Protein AF-0000000065849456 (afdb_homodimer)

Solvent-accessible surface area (backbone atoms only — not comparable to full-atom values): 26473 Å² total; per-residue (Å²): 123,83,46,60,57,60,69,66,44,65,72,42,57,69,70,55,38,51,58,68,39,43,62,62,34,60,54,48,70,75,45,52,42,69,51,37,51,53,47,45,69,65,39,44,52,82,34,59,34,32,47,52,86,56,31,40,67,37,54,54,48,55,49,58,50,38,71,76,40,71,68,43,40,31,39,29,62,51,56,54,42,59,42,47,63,42,45,46,46,50,54,49,48,33,62,77,66,59,54,37,72,41,79,32,50,38,96,58,45,60,46,47,44,36,45,76,67,41,67,29,76,76,50,54,68,69,20,35,51,52,45,32,40,47,29,42,37,49,23,48,53,49,49,39,58,76,62,53,44,35,27,38,37,38,70,50,36,24,80,61,33,81,91,33,60,76,66,65,48,55,45,76,44,94,83,19,37,33,37,25,49,47,29,83,50,48,71,66,57,52,50,50,52,29,59,74,68,74,50,66,65,35,72,54,43,84,73,43,31,73,39,62,58,38,56,91,29,39,40,68,59,47,96,90,57,57,62,52,65,12,38,36,59,69,90,45,78,70,66,69,71,75,76,103,122,85,45,61,56,60,69,66,44,64,73,42,57,67,71,55,38,52,58,69,40,44,61,61,35,59,55,48,72,75,43,52,42,67,51,36,51,52,46,45,70,65,37,42,51,81,35,58,34,34,49,50,87,56,31,42,67,35,55,53,49,54,49,58,50,38,71,76,41,69,68,44,40,32,39,30,63,51,56,55,42,59,42,47,62,44,46,48,49,50,54,50,48,34,63,75,67,60,53,38,72,42,82,32,49,39,95,57,46,62,46,46,44,35,44,75,65,38,66,30,76,76,50,53,67,68,20,34,52,52,45,32,40,49,30,45,38,50,24,48,51,52,49,40,56,77,62,52,45,36,28,37,36,38,71,51,36,25,80,61,34,81,91,33,60,75,65,66,48,56,48,73,48,94,84,19,37,32,36,25,48,48,29,84,50,50,72,65,56,51,51,51,52,30,61,74,68,74,50,67,65,35,72,53,41,83,73,44,32,75,39,60,58,39,57,90,30,38,39,68,58,48,95,90,57,58,62,51,65,13,37,36,57,67,93,43,76,71,66,70,70,74,75,103

InterPro domains:
  IPR002500 Phosphoadenosine phosphosulphate reductase domain [PF01507] (48-219)
  IPR004511 Phosphoadenosine phosphosulphate/adenosine 5'-phosphosulphate reductase [MF_00063] (8-243)
  IPR004511 Phosphoadenosine phosphosulphate/adenosine 5'-phosphosulphate reductase [NF002537] (8-243)
  IPR004511 Phosphoadenosine phosphosulphate/adenosine 5'-phosphosulphate reductase [PIRSF000857] (19-243)
  IPR004511 Phosphoadenosine phosphosulphate/adenosine 5'-phosphosulphate reductase [TIGR00434] (33-243)
  IPR011800 Phosphoadenosine phosphosulphate reductase CysH [TIGR02057] (21-242)
  IPR014729 Rossmann-like alpha/beta/alpha sandwich fold [G3DSA:3.40.50.620] (2-216)

Nearest PDB structures (foldseek):
  1sur-assembly1_A-2  TM=9.892E-01  e=3.392E-39  Escherichia coli
  2o8v-assembly1_A  TM=9.347E-01  e=4.308E-38  Escherichia coli
  6vpu-assembly8_H  TM=9.689E-01  e=1.292E-35  Vibrio vulnificus CMCP6
  6vpu-assembly2_B  TM=9.173E-01  e=9.561E-37  Vibrio vulnificus CMCP6
  6vpu-assembly12_D  TM=9.322E-01  e=3.304E-36  Vibrio vulnificus CMCP6

Organism: Salmonella agona (strain SL483) (NCBI:txid454166)

pLDDT: mean 91.04, std 12.88, range [40.97, 98.81]

Foldseek 3Di:
DAAPDLVVLVVDPQVVSCVVCVVVLVVLVVDALLVLLVCCVVRHDDAEAEEDQQKFLRLQQQQSNCVNPPAREYEYQCAVQFDPLSVVSVVVSCVVSVYNYDYFFFPDHPVVCCVVPNQLLPVPPRSLLVSLVRRPAVRVLVVCVVSVAQEYEYAAELQQDVVLVDPTQWDADPSHIYGHSCHHDDPVNSVVSCVVVVHHTRPCVVVQQLIGDGPVQAAHDDPPDDNLNRGPSPPDSDRPRPPD/DAAPDLVVLVVDDQVVSCVVCVVVLVVLVPDALLVLLVCCVVRHDDQEAEEAQQKFLRLQQQQSNCVNPPAREYEYQCAVQFDPLSVVSVVVSCVVSVYNYDYFFFPDHPVVCCVVPNQLLPVPPRSLLVSLVRRPAVRVLVVCVVSVAQEYEYAAELQQDVVLVDPTQWDDDPSHIYGHSCHHDDPVNSVVSCVVVVHHTRPCVVVQQLIGDGPVQAAHDDPPDDNLNRGPSPPDSDRPNPPD

Secondary structure (DSSP, 8-state):
-----HHHHHTS-HHHHHHHTHHHHHHHTTS-HHHHHHHHHHHS-SEEEEE----TTHHHHHHHHHHHSTT-EEEEE--S-B-HHHHHHHHHHHHHHT-EEEEE--SS-HHHHHHHH--GGGSHHHHHHHHHIIIIIHHHHHHHHHTTEEEEE----GGG-GGGTT--SEEEETTEEEE-TTTT--HHHHHHHHHHTT----GGGGGT-S---BGGGB----TT--GGGGB-BTTB-S-TTS--/-----HHHHHTS-HHHHHHHTHHHHHHHTTS-HHHHHHHHHHHS-SEEEEE----TTHHHHHHHHHHHSTT-EEEEE--S-B-HHHHHHHHHHHHHHT-EEEEE--SS-HHHHHHHH--GGGSHHHHHHHHHIIIIIHHHHHHHHHTTEEEEE----GGG-GGGTT--SEEEETTEEEE-TTTT--HHHHHHHHHHTT----GGGGGT-S---BGGGB----TT--GGGGB-BTTB-S-TTTT-

Sequence (488 aa):
MSKLDLNALNDLPKVDRVLALAEPNAQLETLTAEERVAWALENLPGEYVLSSSFGIQAAVSLHLVNQIRPDIPVILTDTGYLFPETYQFIDELTDKLKLNLKVYRAGESPAWQEARYGKLWEQGVEGIEKYNEINKVEPMNRALKELKAQTWFAGLRREQSGSRAHLPVLAIQRGVFKVLPIIDWDNRTVYQYLQKHGLKYHPLWDQGYLSVGDTHTTRKWEPGMAEEETRFFGLKRECGLHEGMSKLDLNALNDLPKVDRVLALAEPNAQLETLTAEERVAWALENLPGEYVLSSSFGIQAAVSLHLVNQIRPDIPVILTDTGYLFPETYQFIDELTDKLKLNLKVYRAGESPAWQEARYGKLWEQGVEGIEKYNEINKVEPMNRALKELKAQTWFAGLRREQSGSRAHLPVLAIQRGVFKVLPIIDWDNRTVYQYLQKHGLKYHPLWDQGYLSVGDTHTTRKWEPGMAEEETRFFGLKRECGLHEG

Radius of gyration: 27.16 Å; Cα contacts (8 Å, |Δi|>4): 815; chains: 2; bounding box: 52×73×65 Å

Structure (mmCIF, N/CA/C/O backbone):
data_AF-0000000065849456-model_v1
#
loop_
_entity.id
_entity.type
_entity.pdbx_description
1 polymer "Phosphoadenosine 5'-phosphosulfate reductase"
#
loop_
_atom_site.group_PDB
_atom_site.id
_atom_site.type_symbol
_atom_site.label_atom_id
_atom_site.label_alt_id
_atom_site.label_comp_id
_atom_site.label_asym_id
_atom_site.label_entity_id
_atom_site.label_seq_id
_atom_site.pdbx_PDB_ins_code
_atom_site.Cartn_x
_atom_site.Cartn_y
_atom_site.Cartn_z
_atom_site.occupancy
_atom_site.B_iso_or_equiv
_atom_site.auth_seq_id
_atom_site.auth_comp_id
_atom_site.auth_asym_id
_atom_site.auth_atom_id
_atom_site.pdbx_PDB_model_num
ATOM 1 N N . MET A 1 1 ? 27.719 -26.969 -18.703 1 48.41 1 MET A N 1
ATOM 2 C CA . MET A 1 1 ? 27.094 -26.422 -19.906 1 48.41 1 MET A CA 1
ATOM 3 C C . MET A 1 1 ? 26.719 -24.969 -19.719 1 48.41 1 MET A C 1
ATOM 5 O O . MET A 1 1 ? 26.375 -24.547 -18.609 1 48.41 1 MET A O 1
ATOM 9 N N . SER A 1 2 ? 27.188 -24.188 -20.594 1 58 2 SER A N 1
ATOM 10 C CA . SER A 1 2 ? 27.078 -22.734 -20.453 1 58 2 SER A CA 1
ATOM 11 C C . SER A 1 2 ? 25.625 -22.312 -20.328 1 58 2 SER A C 1
ATOM 13 O O . SER A 1 2 ? 24.75 -22.812 -21.047 1 58 2 SER A O 1
ATOM 15 N N . LYS A 1 3 ? 25.141 -21.672 -19.156 1 78.56 3 LYS A N 1
ATOM 16 C CA . LYS A 1 3 ? 23.797 -21.141 -18.969 1 78.56 3 LYS A CA 1
ATOM 17 C C . LYS A 1 3 ? 23.344 -20.344 -20.172 1 78.56 3 LYS A C 1
ATOM 19 O O . LYS A 1 3 ? 24.156 -19.75 -20.875 1 78.56 3 LYS A O 1
ATOM 24 N N . LEU A 1 4 ? 22.125 -20.641 -20.656 1 89.31 4 LEU A N 1
ATOM 25 C CA . LEU A 1 4 ? 21.547 -19.828 -21.734 1 89.31 4 LEU A CA 1
ATOM 26 C C . LEU A 1 4 ? 21.781 -18.344 -21.484 1 89.31 4 LEU A C 1
ATOM 28 O O . LEU A 1 4 ? 21.625 -17.875 -20.359 1 89.31 4 LEU A O 1
ATOM 32 N N . ASP A 1 5 ? 22.312 -17.688 -22.484 1 90.62 5 ASP A N 1
ATOM 33 C CA . ASP A 1 5 ? 22.609 -16.266 -22.375 1 90.62 5 ASP A CA 1
ATOM 34 C C . ASP A 1 5 ? 21.375 -15.414 -22.609 1 90.62 5 ASP A C 1
ATOM 36 O O . ASP A 1 5 ? 20.984 -15.18 -23.766 1 90.62 5 ASP A O 1
ATOM 40 N N . LEU A 1 6 ? 20.859 -14.906 -21.547 1 92.81 6 LEU A N 1
ATOM 41 C CA . LEU A 1 6 ? 19.609 -14.141 -21.625 1 92.81 6 LEU A CA 1
ATOM 42 C C . LEU A 1 6 ? 19.797 -12.891 -22.469 1 92.81 6 LEU A C 1
ATOM 44 O O . LEU A 1 6 ? 18.922 -12.539 -23.266 1 92.81 6 LEU A O 1
ATOM 48 N N . ASN A 1 7 ? 20.906 -12.188 -22.281 1 92.06 7 ASN A N 1
ATOM 49 C CA . ASN A 1 7 ? 21.172 -10.969 -23.047 1 92.06 7 ASN A CA 1
ATOM 50 C C . ASN A 1 7 ? 21.219 -11.234 -24.547 1 92.06 7 ASN A C 1
ATOM 52 O O . ASN A 1 7 ? 20.656 -10.469 -25.328 1 92.06 7 ASN A O 1
ATOM 56 N N . ALA A 1 8 ? 21.891 -12.289 -24.875 1 92.62 8 ALA A N 1
ATOM 57 C CA . ALA A 1 8 ? 21.984 -12.664 -26.281 1 92.62 8 ALA A CA 1
ATOM 58 C C . ALA A 1 8 ? 20.609 -12.992 -26.844 1 92.62 8 ALA A C 1
ATOM 60 O O . ALA A 1 8 ? 20.297 -12.609 -27.984 1 92.62 8 ALA A O 1
ATOM 61 N N . LEU A 1 9 ? 19.844 -13.664 -26.078 1 94.19 9 LEU A N 1
ATOM 62 C CA . LEU A 1 9 ? 18.5 -14.055 -26.531 1 94.19 9 LEU A CA 1
ATOM 63 C C . LEU A 1 9 ? 17.594 -12.844 -26.656 1 94.19 9 LEU A C 1
ATOM 65 O O . LEU A 1 9 ? 16.781 -12.758 -27.578 1 94.19 9 LEU A O 1
ATOM 69 N N . ASN A 1 10 ? 17.734 -11.898 -25.75 1 93.44 10 ASN A N 1
ATOM 70 C CA . ASN A 1 10 ? 16.906 -10.695 -25.766 1 93.44 10 ASN A CA 1
ATOM 71 C C . ASN A 1 10 ? 17.219 -9.82 -26.984 1 93.44 10 ASN A C 1
ATOM 73 O O . ASN A 1 10 ? 16.391 -9.008 -27.391 1 93.44 10 ASN A O 1
ATOM 77 N N . ASP A 1 11 ? 18.359 -10 -27.516 1 94.12 11 ASP A N 1
ATOM 78 C CA . ASP A 1 11 ? 18.766 -9.227 -28.688 1 94.12 11 ASP A CA 1
ATOM 79 C C . ASP A 1 11 ? 18.172 -9.805 -29.969 1 94.12 11 ASP A C 1
ATOM 81 O O . ASP A 1 11 ? 18.203 -9.164 -31.016 1 94.12 11 ASP A O 1
ATOM 85 N N . LEU A 1 12 ? 17.578 -10.984 -29.891 1 93.44 12 LEU A N 1
ATOM 86 C CA . LEU A 1 12 ? 17.016 -11.664 -31.062 1 93.44 12 LEU A CA 1
ATOM 87 C C . LEU A 1 12 ? 15.547 -11.289 -31.25 1 93.44 12 LEU A C 1
ATOM 89 O O . LEU A 1 12 ? 14.844 -10.969 -30.297 1 93.44 12 LEU A O 1
ATOM 93 N N . PRO A 1 13 ? 15.148 -11.367 -32.531 1 93.06 13 PRO A N 1
ATOM 94 C CA . PRO A 1 13 ? 13.703 -11.266 -32.75 1 93.06 13 PRO A CA 1
ATOM 95 C C . PRO A 1 13 ? 12.914 -12.375 -32.062 1 93.06 13 PRO A C 1
ATOM 97 O O . PRO A 1 13 ? 13.461 -13.453 -31.828 1 93.06 13 PRO A O 1
ATOM 100 N N . LYS A 1 14 ? 11.742 -12.141 -31.828 1 88.81 14 LYS A N 1
ATOM 101 C CA . LYS A 1 14 ? 10.883 -13.062 -31.094 1 88.81 14 LYS A CA 1
ATOM 102 C C . LYS A 1 14 ? 10.93 -14.461 -31.703 1 88.81 14 LYS A C 1
ATOM 104 O O . LYS A 1 14 ? 11.047 -15.453 -30.984 1 88.81 14 LYS A O 1
ATOM 109 N N . VAL A 1 15 ? 10.812 -14.547 -33 1 90.56 15 VAL A N 1
ATOM 110 C CA . VAL A 1 15 ? 10.766 -15.836 -33.688 1 90.56 15 VAL A CA 1
ATOM 111 C C . VAL A 1 15 ? 12.07 -16.594 -33.469 1 90.56 15 VAL A C 1
ATOM 113 O O . VAL A 1 15 ? 12.062 -17.797 -33.25 1 90.56 15 VAL A O 1
ATOM 116 N N . ASP A 1 16 ? 13.148 -15.875 -33.5 1 93.25 16 ASP A N 1
ATOM 117 C CA . ASP A 1 16 ? 14.453 -16.5 -33.281 1 93.25 16 ASP A CA 1
ATOM 118 C C . ASP A 1 16 ? 14.625 -16.938 -31.844 1 93.25 16 ASP A C 1
ATOM 120 O O . ASP A 1 16 ? 15.258 -17.969 -31.578 1 93.25 16 ASP A O 1
ATOM 124 N N . ARG A 1 17 ? 14.094 -16.219 -30.969 1 91.88 17 ARG A N 1
ATOM 125 C CA . ARG A 1 17 ? 14.133 -16.594 -29.547 1 91.88 17 ARG A CA 1
ATOM 126 C C . ARG A 1 17 ? 13.391 -17.906 -29.312 1 91.88 17 ARG A C 1
ATOM 128 O O . ARG A 1 17 ? 13.875 -18.781 -28.594 1 91.88 17 ARG A O 1
ATOM 135 N N . VAL A 1 18 ? 12.25 -18 -30 1 92.38 18 VAL A N 1
ATOM 136 C CA . VAL A 1 18 ? 11.43 -19.203 -29.859 1 92.38 18 VAL A CA 1
ATOM 137 C C . VAL A 1 18 ? 12.18 -20.422 -30.406 1 92.38 18 VAL A C 1
ATOM 139 O O . VAL A 1 18 ? 12.195 -21.484 -29.797 1 92.38 18 VAL A O 1
ATOM 142 N N . LEU A 1 19 ? 12.797 -20.188 -31.5 1 93.56 19 LEU A N 1
ATOM 143 C CA . LEU A 1 19 ? 13.547 -21.266 -32.125 1 93.56 19 LEU A CA 1
ATOM 144 C C . LEU A 1 19 ? 14.742 -21.672 -31.266 1 93.56 19 LEU A C 1
ATOM 146 O O . LEU A 1 19 ? 15.062 -22.859 -31.172 1 93.56 19 LEU A O 1
ATOM 150 N N . ALA A 1 20 ? 15.328 -20.672 -30.672 1 93.88 20 ALA A N 1
ATOM 151 C CA . ALA A 1 20 ? 16.5 -20.938 -29.828 1 93.88 20 ALA A CA 1
ATOM 152 C C . ALA A 1 20 ? 16.125 -21.766 -28.609 1 93.88 20 ALA A C 1
ATOM 154 O O . ALA A 1 20 ? 16.938 -22.516 -28.078 1 93.88 20 ALA A O 1
ATOM 155 N N . LEU A 1 21 ? 14.883 -21.719 -28.219 1 96.25 21 LEU A N 1
ATOM 156 C CA . LEU A 1 21 ? 14.453 -22.391 -27 1 96.25 21 LEU A CA 1
ATOM 157 C C . LEU A 1 21 ? 13.742 -23.703 -27.344 1 96.25 21 LEU A C 1
ATOM 159 O O . LEU A 1 21 ? 13.281 -24.422 -26.438 1 96.25 21 LEU A O 1
ATOM 163 N N . ALA A 1 22 ? 13.688 -24.062 -28.609 1 95.75 22 ALA A N 1
ATOM 164 C CA . ALA A 1 22 ? 12.953 -25.25 -29.047 1 95.75 22 ALA A CA 1
ATOM 165 C C . ALA A 1 22 ? 13.586 -26.531 -28.484 1 95.75 22 ALA A C 1
ATOM 167 O O . ALA A 1 22 ? 12.875 -27.391 -27.969 1 95.75 22 ALA A O 1
ATOM 168 N N . GLU A 1 23 ? 14.828 -26.641 -28.594 1 95.12 23 GLU A N 1
ATOM 169 C CA . GLU A 1 23 ? 15.508 -27.859 -28.125 1 95.12 23 GLU A CA 1
ATOM 170 C C . GLU A 1 23 ? 15.422 -27.984 -26.609 1 95.12 23 GLU A C 1
ATOM 172 O O . GLU A 1 23 ? 15.031 -29.047 -26.109 1 95.12 23 GLU A O 1
ATOM 177 N N . PRO A 1 24 ? 15.812 -26.906 -25.875 1 96.44 24 PRO A N 1
ATOM 178 C CA . PRO A 1 24 ? 15.586 -27 -24.438 1 96.44 24 PRO A CA 1
ATOM 179 C C . PRO A 1 24 ? 14.156 -27.375 -24.078 1 96.44 24 PRO A C 1
ATOM 181 O O . PRO A 1 24 ? 13.93 -28.188 -23.188 1 96.44 24 PRO A O 1
ATOM 184 N N . ASN A 1 25 ? 13.188 -26.844 -24.75 1 97.5 25 ASN A N 1
ATOM 185 C CA . ASN A 1 25 ? 11.789 -27.141 -24.453 1 97.5 25 ASN A CA 1
ATOM 186 C C . ASN A 1 25 ? 11.453 -28.594 -24.766 1 97.5 25 ASN A C 1
ATOM 188 O O . ASN A 1 25 ? 10.672 -29.219 -24.047 1 97.5 25 ASN A O 1
ATOM 192 N N . ALA A 1 26 ? 11.953 -29.125 -25.844 1 96.88 26 ALA A N 1
ATOM 193 C CA . ALA A 1 26 ? 11.75 -30.547 -26.156 1 96.88 26 ALA A CA 1
ATOM 194 C C . ALA A 1 26 ? 12.242 -31.422 -25.016 1 96.88 26 ALA A C 1
ATOM 196 O O . ALA A 1 26 ? 11.594 -32.406 -24.656 1 96.88 26 ALA A O 1
ATOM 197 N N . GLN A 1 27 ? 13.352 -31.078 -24.5 1 97.31 27 GLN A N 1
ATOM 198 C CA . GLN A 1 27 ? 13.891 -31.797 -23.359 1 97.31 27 GLN A CA 1
ATOM 199 C C . GLN A 1 27 ? 13.008 -31.625 -22.125 1 97.31 27 GLN A C 1
ATOM 201 O O . GLN A 1 27 ? 12.656 -32.594 -21.453 1 97.31 27 GLN A O 1
ATOM 206 N N . LEU A 1 28 ? 12.609 -30.438 -21.859 1 98.12 28 LEU A N 1
ATOM 207 C CA . LEU A 1 28 ? 11.852 -30.094 -20.656 1 98.12 28 LEU A CA 1
ATOM 208 C C . LEU A 1 28 ? 10.484 -30.766 -20.672 1 98.12 28 LEU A C 1
ATOM 210 O O . LEU A 1 28 ? 9.953 -31.141 -19.625 1 98.12 28 LEU A O 1
ATOM 214 N N . GLU A 1 29 ? 9.969 -30.984 -21.859 1 97.38 29 GLU A N 1
ATOM 215 C CA . GLU A 1 29 ? 8.664 -31.609 -21.969 1 97.38 29 GLU A CA 1
ATOM 216 C C . GLU A 1 29 ? 8.703 -33.062 -21.484 1 97.38 29 GLU A C 1
ATOM 218 O O . GLU A 1 29 ? 7.668 -33.625 -21.141 1 97.38 29 GLU A O 1
ATOM 223 N N . THR A 1 30 ? 9.859 -33.656 -21.422 1 98 30 THR A N 1
ATOM 224 C CA . THR A 1 30 ? 9.992 -35.062 -21.016 1 98 30 THR A CA 1
ATOM 225 C C . THR A 1 30 ? 10.289 -35.156 -19.531 1 98 30 THR A C 1
ATOM 227 O O . THR A 1 30 ? 10.273 -36.25 -18.953 1 98 30 THR A O 1
ATOM 230 N N . LEU A 1 31 ? 10.523 -34.062 -18.891 1 98.31 31 LEU A N 1
ATOM 231 C CA . LEU A 1 31 ? 10.938 -34.031 -17.484 1 98.31 31 LEU A CA 1
ATOM 232 C C . LEU A 1 31 ? 9.734 -33.875 -16.562 1 98.31 31 LEU A C 1
ATOM 234 O O . LEU A 1 31 ? 8.695 -33.375 -16.984 1 98.31 31 LEU A O 1
ATOM 238 N N . THR A 1 32 ? 9.906 -34.344 -15.32 1 98.31 32 THR A N 1
ATOM 239 C CA . THR A 1 32 ? 8.914 -34.062 -14.289 1 98.31 32 THR A CA 1
ATOM 240 C C . THR A 1 32 ? 8.992 -32.625 -13.844 1 98.31 32 THR A C 1
ATOM 242 O O . THR A 1 32 ? 9.953 -31.922 -14.156 1 98.31 32 THR A O 1
ATOM 245 N N . ALA A 1 33 ? 7.969 -32.188 -13.164 1 98.62 33 ALA A N 1
ATOM 246 C CA . ALA A 1 33 ? 7.945 -30.812 -12.656 1 98.62 33 ALA A CA 1
ATOM 247 C C . ALA A 1 33 ? 9.18 -30.516 -11.812 1 98.62 33 ALA A C 1
ATOM 249 O O . ALA A 1 33 ? 9.805 -29.469 -11.961 1 98.62 33 ALA A O 1
ATOM 250 N N . GLU A 1 34 ? 9.57 -31.438 -10.945 1 98.38 34 GLU A N 1
ATOM 251 C CA . GLU A 1 34 ? 10.734 -31.266 -10.086 1 98.38 34 GLU A CA 1
ATOM 252 C C . GLU A 1 34 ? 12.016 -31.172 -10.906 1 98.38 34 GLU A C 1
ATOM 254 O O . GLU A 1 34 ? 12.883 -30.344 -10.625 1 98.38 34 GLU A O 1
ATOM 259 N N . GLU A 1 35 ? 12.07 -32 -11.883 1 98.5 35 GLU A N 1
ATOM 260 C CA . GLU A 1 35 ? 13.242 -32.031 -12.75 1 98.5 35 GLU A CA 1
ATOM 261 C C . GLU A 1 35 ? 13.336 -30.734 -13.555 1 98.5 35 GLU A C 1
ATOM 263 O O . GLU A 1 35 ? 14.438 -30.25 -13.836 1 98.5 35 GLU A O 1
ATOM 268 N N . ARG A 1 36 ? 12.188 -30.203 -13.945 1 98.56 36 ARG A N 1
ATOM 269 C CA . ARG A 1 36 ? 12.164 -28.938 -14.664 1 98.56 36 ARG A CA 1
ATOM 270 C C . ARG A 1 36 ? 12.734 -27.812 -13.812 1 98.56 36 ARG A C 1
ATOM 272 O O . ARG A 1 36 ? 13.5 -26.984 -14.297 1 98.56 36 ARG A O 1
ATOM 279 N N . VAL A 1 37 ? 12.344 -27.766 -12.547 1 98.44 37 VAL A N 1
ATOM 280 C CA . VAL A 1 37 ? 12.867 -26.75 -11.633 1 98.44 37 VAL A CA 1
ATOM 281 C C . VAL A 1 37 ? 14.375 -26.922 -11.477 1 98.44 37 VAL A C 1
ATOM 283 O O . VAL A 1 37 ? 15.125 -25.953 -11.578 1 98.44 37 VAL A O 1
ATOM 286 N N . ALA A 1 38 ? 14.852 -28.125 -11.32 1 97.62 38 ALA A N 1
ATOM 287 C CA . ALA A 1 38 ? 16.281 -28.406 -11.164 1 97.62 38 ALA A CA 1
ATOM 288 C C . ALA A 1 38 ? 17.047 -28 -12.414 1 97.62 38 ALA A C 1
ATOM 290 O O . ALA A 1 38 ? 18.125 -27.406 -12.32 1 97.62 38 ALA A O 1
ATOM 291 N N . TRP A 1 39 ? 16.484 -28.375 -13.508 1 97.56 39 TRP A N 1
ATOM 292 C CA . TRP A 1 39 ? 17.109 -28.031 -14.781 1 97.56 39 TRP A CA 1
ATOM 293 C C . TRP A 1 39 ? 17.297 -26.516 -14.898 1 97.56 39 TRP A C 1
ATOM 295 O O . TRP A 1 39 ? 18.359 -26.047 -15.305 1 97.56 39 TRP A O 1
ATOM 305 N N . ALA A 1 40 ? 16.234 -25.766 -14.602 1 97.88 40 ALA A N 1
ATOM 306 C CA . ALA A 1 40 ? 1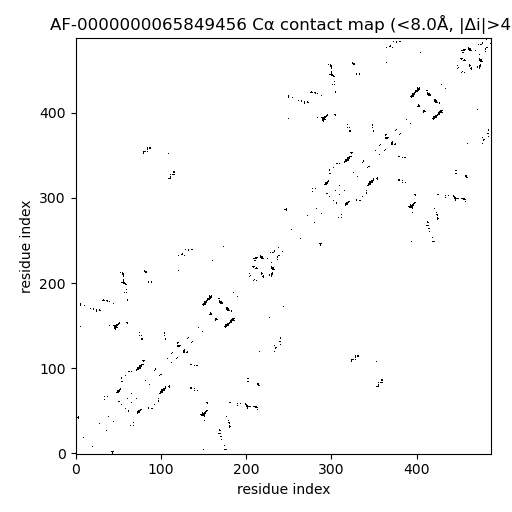6.281 -24.312 -14.688 1 97.88 40 ALA A CA 1
ATOM 307 C C . ALA A 1 40 ? 17.375 -23.734 -13.781 1 97.88 40 ALA A C 1
ATOM 309 O O . ALA A 1 40 ? 18.109 -22.844 -14.18 1 97.88 40 ALA A O 1
ATOM 310 N N . LEU A 1 41 ? 17.484 -24.25 -12.602 1 96.44 41 LEU A N 1
ATOM 311 C CA . LEU A 1 41 ? 18.469 -23.781 -11.633 1 96.44 41 LEU A CA 1
ATOM 312 C C . LEU A 1 41 ? 19.891 -24.047 -12.117 1 96.44 41 LEU A C 1
ATOM 314 O O . LEU A 1 41 ? 20.812 -23.297 -11.797 1 96.44 41 LEU A O 1
ATOM 318 N N . GLU A 1 42 ? 20.016 -25.047 -12.93 1 95.38 42 GLU A N 1
ATOM 319 C CA . GLU A 1 42 ? 21.328 -25.438 -13.43 1 95.38 42 GLU A CA 1
ATOM 320 C C . GLU A 1 42 ? 21.672 -24.703 -14.719 1 95.38 42 GLU A C 1
ATOM 322 O O . GLU A 1 42 ? 22.828 -24.344 -14.945 1 95.38 42 GLU A O 1
ATOM 327 N N . ASN A 1 43 ? 20.688 -24.484 -15.508 1 96.12 43 ASN A N 1
ATOM 328 C CA . ASN A 1 43 ? 20.984 -24.109 -16.891 1 96.12 43 ASN A CA 1
ATOM 329 C C . ASN A 1 43 ? 20.609 -22.656 -17.156 1 96.12 43 ASN A C 1
ATOM 331 O O . ASN A 1 43 ? 21 -22.094 -18.188 1 96.12 43 ASN A O 1
ATOM 335 N N . LEU A 1 44 ? 19.844 -22.047 -16.281 1 96.38 44 LEU A N 1
ATOM 336 C CA . LEU A 1 44 ? 19.438 -20.656 -16.469 1 96.38 44 LEU A CA 1
ATOM 337 C C . LEU A 1 44 ? 20.156 -19.734 -15.5 1 96.38 44 LEU A C 1
ATOM 339 O O . LEU A 1 44 ? 20.594 -20.172 -14.438 1 96.38 44 LEU A O 1
ATOM 343 N N . PRO A 1 45 ? 20.328 -18.453 -15.875 1 90.38 45 PRO A N 1
ATOM 344 C CA . PRO A 1 45 ? 21.109 -17.516 -15.07 1 90.38 45 PRO A CA 1
ATOM 345 C C . PRO A 1 45 ? 20.312 -16.891 -13.938 1 90.38 45 PRO A C 1
ATOM 347 O O . PRO A 1 45 ? 19.078 -16.969 -13.938 1 90.38 45 PRO A O 1
ATOM 350 N N . GLY A 1 46 ? 21.203 -16.266 -13.031 1 79.12 46 GLY A N 1
ATOM 351 C CA . GLY A 1 46 ? 20.859 -15.078 -12.25 1 79.12 46 GLY A CA 1
ATOM 352 C C . GLY A 1 46 ? 20.031 -15.398 -11.023 1 79.12 46 GLY A C 1
ATOM 353 O O . GLY A 1 46 ? 20.234 -16.422 -10.375 1 79.12 46 GLY A O 1
ATOM 354 N N . GLU A 1 47 ? 19.266 -14.398 -10.664 1 92.38 47 GLU A N 1
ATOM 355 C CA . GLU A 1 47 ? 18.359 -14.352 -9.531 1 92.38 47 GLU A CA 1
ATOM 356 C C . GLU A 1 47 ? 17 -14.969 -9.891 1 92.38 47 GLU A C 1
ATOM 358 O O . GLU A 1 47 ? 16.391 -14.586 -10.883 1 92.38 47 GLU A O 1
ATOM 363 N N . TYR A 1 48 ? 16.625 -15.977 -9.141 1 97.94 48 TYR A N 1
ATOM 364 C CA . TYR A 1 48 ? 15.391 -16.734 -9.344 1 97.94 48 TYR A CA 1
ATOM 365 C C . TYR A 1 48 ? 14.258 -16.172 -8.484 1 97.94 48 TYR A C 1
ATOM 367 O O . TYR A 1 48 ? 14.477 -15.812 -7.324 1 97.94 48 TYR A O 1
ATOM 375 N N . VAL A 1 49 ? 13.102 -16.062 -9.156 1 98.62 49 VAL A N 1
ATOM 376 C CA . VAL A 1 49 ? 11.914 -15.672 -8.398 1 98.62 49 VAL A CA 1
ATOM 377 C C . VAL A 1 49 ? 10.758 -16.594 -8.742 1 98.62 49 VAL A C 1
ATOM 379 O O . VAL A 1 49 ? 10.758 -17.234 -9.797 1 98.62 49 VAL A O 1
ATOM 382 N N . LEU A 1 50 ? 9.875 -16.688 -7.84 1 98.69 50 LEU A N 1
ATOM 383 C CA . LEU A 1 50 ? 8.586 -17.344 -8.023 1 98.69 50 LEU A CA 1
ATOM 384 C C . LEU A 1 50 ? 7.441 -16.359 -7.809 1 98.69 50 LEU A C 1
ATOM 386 O O . LEU A 1 50 ? 7.461 -15.578 -6.859 1 98.69 50 LEU A O 1
ATOM 390 N N . SER A 1 51 ? 6.516 -16.312 -8.758 1 98.25 51 SER A N 1
ATOM 391 C CA . SER A 1 51 ? 5.328 -15.5 -8.523 1 98.25 51 SER A CA 1
ATOM 392 C C . SER A 1 51 ? 4.117 -16.375 -8.203 1 98.25 51 SER A C 1
ATOM 394 O O . SER A 1 51 ? 4.031 -17.516 -8.656 1 98.25 51 SER A O 1
ATOM 396 N N . SER A 1 52 ? 3.242 -15.828 -7.406 1 97.94 52 SER A N 1
ATOM 397 C CA . SER A 1 52 ? 2 -16.516 -7.062 1 97.94 52 SER A CA 1
ATOM 398 C C . SER A 1 52 ? 0.874 -15.516 -6.805 1 97.94 52 SER A C 1
ATOM 400 O O . SER A 1 52 ? 1.085 -14.484 -6.16 1 97.94 52 SER A O 1
ATOM 402 N N . SER A 1 53 ? -0.275 -15.82 -7.34 1 95.38 53 SER A N 1
ATOM 403 C CA . SER A 1 53 ? -1.484 -15.078 -7.008 1 95.38 53 SER A CA 1
ATOM 404 C C . SER A 1 53 ? -2.174 -15.664 -5.777 1 95.38 53 SER A C 1
ATOM 406 O O . SER A 1 53 ? -3.154 -15.109 -5.285 1 95.38 53 SER A O 1
ATOM 408 N N . PHE A 1 54 ? -1.673 -16.766 -5.355 1 97.56 54 PHE A N 1
ATOM 409 C CA . PHE A 1 54 ? -2.254 -17.5 -4.234 1 97.56 54 PHE A CA 1
ATOM 410 C C . PHE A 1 54 ? -3.701 -17.875 -4.523 1 97.56 54 PHE A C 1
ATOM 412 O O . PHE A 1 54 ? -4.57 -17.734 -3.658 1 97.56 54 PHE A O 1
ATOM 419 N N . GLY A 1 55 ? -3.896 -18.344 -5.738 1 94.44 55 GLY A N 1
ATOM 420 C CA . GLY A 1 55 ? -5.199 -18.828 -6.168 1 94.44 55 GLY A CA 1
ATOM 421 C C . GLY A 1 55 ? -5.52 -20.219 -5.656 1 94.44 55 GLY A C 1
ATOM 422 O O . GLY A 1 55 ? -4.867 -20.703 -4.73 1 94.44 55 GLY A O 1
ATOM 423 N N . ILE A 1 56 ? -6.441 -20.875 -6.273 1 91.88 56 ILE A N 1
ATOM 424 C CA . ILE A 1 56 ? -7.102 -22.094 -5.805 1 91.88 56 ILE A CA 1
ATOM 425 C C . ILE A 1 56 ? -6.062 -23.188 -5.57 1 91.88 56 ILE A C 1
ATOM 427 O O . ILE A 1 56 ? -6.109 -23.891 -4.559 1 91.88 56 ILE A O 1
ATOM 431 N N . GLN A 1 57 ? -5.07 -23.312 -6.469 1 93.19 57 GLN A N 1
ATOM 432 C CA . GLN A 1 57 ? -4.117 -24.406 -6.426 1 93.19 57 GLN A CA 1
ATOM 433 C C . GLN A 1 57 ? -2.699 -23.906 -6.172 1 93.19 57 GLN A C 1
ATOM 435 O O . GLN A 1 57 ? -1.724 -24.578 -6.488 1 93.19 57 GLN A O 1
ATOM 440 N N . ALA A 1 58 ? -2.574 -22.75 -5.617 1 96.38 58 ALA A N 1
ATOM 441 C CA . ALA A 1 58 ? -1.298 -22.047 -5.5 1 96.38 58 ALA A CA 1
ATOM 442 C C . ALA A 1 58 ? -0.324 -22.828 -4.617 1 96.38 58 ALA A C 1
ATOM 444 O O . ALA A 1 58 ? 0.892 -22.734 -4.801 1 96.38 58 ALA A O 1
ATOM 445 N N . ALA A 1 59 ? -0.819 -23.625 -3.697 1 98.38 59 ALA A N 1
ATOM 446 C CA . ALA A 1 59 ? 0.027 -24.328 -2.736 1 98.38 59 ALA A CA 1
ATOM 447 C C . ALA A 1 59 ? 0.993 -25.266 -3.443 1 98.38 59 ALA A C 1
ATOM 449 O O . ALA A 1 59 ? 2.105 -25.5 -2.963 1 98.38 59 ALA A O 1
ATOM 450 N N . VAL A 1 60 ? 0.608 -25.734 -4.625 1 98.31 60 VAL A N 1
ATOM 451 C CA . VAL A 1 60 ? 1.38 -26.75 -5.344 1 98.31 60 VAL A CA 1
ATOM 452 C C . VAL A 1 60 ? 2.729 -26.172 -5.758 1 98.31 60 VAL A C 1
ATOM 454 O O . VAL A 1 60 ? 3.777 -26.609 -5.285 1 98.31 60 VAL A O 1
ATOM 457 N N . SER A 1 61 ? 2.668 -25.141 -6.535 1 98.44 61 SER A N 1
ATOM 458 C CA . SER A 1 61 ? 3.906 -24.562 -7.051 1 98.44 61 SER A CA 1
ATOM 459 C C . SER A 1 61 ? 4.723 -23.922 -5.941 1 98.44 61 SER A C 1
ATOM 461 O O . SER A 1 61 ? 5.953 -23.938 -5.973 1 98.44 61 SER A O 1
ATOM 463 N N . LEU A 1 62 ? 4.055 -23.328 -4.988 1 98.75 62 LEU A N 1
ATOM 464 C CA . LEU A 1 62 ? 4.746 -22.719 -3.854 1 98.75 62 LEU A CA 1
ATOM 465 C C . LEU A 1 62 ? 5.559 -23.766 -3.098 1 98.75 62 LEU A C 1
ATOM 467 O O . LEU A 1 62 ? 6.73 -23.547 -2.781 1 98.75 62 LEU A O 1
ATOM 471 N N . HIS A 1 63 ? 4.938 -24.906 -2.867 1 98.75 63 HIS A N 1
ATOM 472 C CA . HIS A 1 63 ? 5.613 -25.984 -2.15 1 98.75 63 HIS A CA 1
ATOM 473 C C . HIS A 1 63 ? 6.715 -26.609 -3.002 1 98.75 63 HIS A C 1
ATOM 475 O O . HIS A 1 63 ? 7.848 -26.766 -2.543 1 98.75 63 HIS A O 1
ATOM 481 N N . LEU A 1 64 ? 6.406 -26.922 -4.242 1 98.62 64 LEU A N 1
ATOM 482 C CA . LEU A 1 64 ? 7.301 -27.641 -5.141 1 98.62 64 LEU A CA 1
ATOM 483 C C . LEU A 1 64 ? 8.602 -26.875 -5.34 1 98.62 64 LEU A C 1
ATOM 485 O O . LEU A 1 64 ? 9.688 -27.422 -5.121 1 98.62 64 LEU A O 1
ATOM 489 N N . VAL A 1 65 ? 8.484 -25.594 -5.676 1 98.5 65 VAL A N 1
ATOM 490 C CA . VAL A 1 65 ? 9.664 -24.797 -5.977 1 98.5 65 VAL A CA 1
ATOM 491 C C . VAL A 1 65 ? 10.422 -24.484 -4.684 1 98.5 65 VAL A C 1
ATOM 493 O O . VAL A 1 65 ? 11.648 -24.547 -4.648 1 98.5 65 VAL A O 1
ATOM 496 N N . ASN A 1 66 ? 9.695 -24.203 -3.637 1 97.56 66 ASN A N 1
ATOM 497 C CA . ASN A 1 66 ? 10.305 -23.859 -2.357 1 97.56 66 ASN A CA 1
ATOM 498 C C . ASN A 1 66 ? 11.07 -25.047 -1.764 1 97.56 66 ASN A C 1
ATOM 500 O O . ASN A 1 66 ? 12.047 -24.859 -1.044 1 97.56 66 ASN A O 1
ATOM 504 N N . GLN A 1 67 ? 10.68 -26.281 -2.025 1 97.25 67 GLN A N 1
ATOM 505 C CA . GLN A 1 67 ? 11.383 -27.469 -1.558 1 97.25 67 GLN A CA 1
ATOM 506 C C . GLN A 1 67 ? 12.742 -27.594 -2.24 1 97.25 67 GLN A C 1
ATOM 508 O O . GLN A 1 67 ? 13.727 -28 -1.61 1 97.25 67 GLN A O 1
ATOM 513 N N . ILE A 1 68 ? 12.789 -27.234 -3.424 1 97.69 68 ILE A N 1
ATOM 514 C CA . ILE A 1 68 ? 14 -27.391 -4.219 1 97.69 68 ILE A CA 1
ATOM 515 C C . ILE A 1 68 ? 14.93 -26.203 -3.996 1 97.69 68 ILE A C 1
ATOM 517 O O . ILE A 1 68 ? 16.141 -26.375 -3.912 1 97.69 68 ILE A O 1
ATOM 521 N N . ARG A 1 69 ? 14.328 -25.031 -3.926 1 96.88 69 ARG A N 1
ATOM 522 C CA . ARG A 1 69 ? 15.078 -23.797 -3.678 1 96.88 69 ARG A CA 1
ATOM 523 C C . ARG A 1 69 ? 14.477 -23.016 -2.514 1 96.88 69 ARG A C 1
ATOM 525 O O . ARG A 1 69 ? 13.766 -22.031 -2.723 1 96.88 69 ARG A O 1
ATOM 532 N N . PRO A 1 70 ? 15 -23.422 -1.35 1 96.19 70 PRO A N 1
ATOM 533 C CA . PRO A 1 70 ? 14.492 -22.703 -0.181 1 96.19 70 PRO A CA 1
ATOM 534 C C . PRO A 1 70 ? 14.875 -21.219 -0.189 1 96.19 70 PRO A C 1
ATOM 536 O O . PRO A 1 70 ? 15.961 -20.859 -0.648 1 96.19 70 PRO A O 1
ATOM 539 N N . ASP A 1 71 ? 14.102 -20.344 0.191 1 96.12 71 ASP A N 1
ATOM 540 C CA . ASP A 1 71 ? 14.305 -18.906 0.376 1 96.12 71 ASP A CA 1
ATOM 541 C C . ASP A 1 71 ? 14.203 -18.156 -0.953 1 96.12 71 ASP A C 1
ATOM 543 O O . ASP A 1 71 ? 14.594 -17 -1.048 1 96.12 71 ASP A O 1
ATOM 547 N N . ILE A 1 72 ? 13.719 -18.891 -2.033 1 98.25 72 ILE A N 1
ATOM 548 C CA . ILE A 1 72 ? 13.438 -18.172 -3.271 1 98.25 72 ILE A CA 1
ATOM 549 C C . ILE A 1 72 ? 12.445 -17.047 -2.998 1 98.25 72 ILE A C 1
ATOM 551 O O . ILE A 1 72 ? 11.438 -17.234 -2.316 1 98.25 72 ILE A O 1
ATOM 555 N N . PRO A 1 73 ? 12.711 -15.82 -3.473 1 98.75 73 PRO A N 1
ATOM 556 C CA . PRO A 1 73 ? 11.695 -14.781 -3.33 1 98.75 73 PRO A CA 1
ATOM 557 C C . PRO A 1 73 ? 10.375 -15.156 -4.004 1 98.75 73 PRO A C 1
ATOM 559 O O . PRO A 1 73 ? 10.367 -15.602 -5.156 1 98.75 73 PRO A O 1
ATOM 562 N N . VAL A 1 74 ? 9.328 -15.023 -3.24 1 98.81 74 VAL A N 1
ATOM 563 C CA . VAL A 1 74 ? 7.984 -15.25 -3.758 1 98.81 74 VAL A CA 1
ATOM 564 C C . VAL A 1 74 ? 7.262 -13.914 -3.932 1 98.81 74 VAL A C 1
ATOM 566 O O . VAL A 1 74 ? 6.895 -13.273 -2.949 1 98.81 74 VAL A O 1
ATOM 569 N N . ILE A 1 75 ? 7.004 -13.562 -5.18 1 98.62 75 ILE A N 1
ATOM 570 C CA . ILE A 1 75 ? 6.402 -12.273 -5.492 1 98.62 75 ILE A CA 1
ATOM 571 C C . ILE A 1 75 ? 4.879 -12.383 -5.426 1 98.62 75 ILE A C 1
ATOM 573 O O . ILE A 1 75 ? 4.285 -13.25 -6.07 1 98.62 75 ILE A O 1
ATOM 577 N N . LEU A 1 76 ? 4.277 -11.531 -4.621 1 98.62 76 LEU A N 1
ATOM 578 C CA . LEU A 1 76 ? 2.838 -11.312 -4.598 1 98.62 76 LEU A CA 1
ATOM 579 C C . LEU A 1 76 ? 2.504 -9.867 -4.969 1 98.62 76 LEU A C 1
ATOM 581 O O . LEU A 1 76 ? 3.051 -8.93 -4.387 1 98.62 76 LEU A O 1
ATOM 585 N N . THR A 1 77 ? 1.689 -9.742 -5.957 1 97.56 77 THR A N 1
ATOM 586 C CA . THR A 1 77 ? 1.104 -8.43 -6.215 1 97.56 77 THR A CA 1
ATOM 587 C C . THR A 1 77 ? -0.214 -8.266 -5.461 1 97.56 77 THR A C 1
ATOM 589 O O . THR A 1 77 ? -1.229 -8.859 -5.84 1 97.56 77 THR A O 1
ATOM 592 N N . ASP A 1 78 ? -0.218 -7.523 -4.473 1 98.19 78 ASP A N 1
ATOM 593 C CA . ASP A 1 78 ? -1.42 -7.254 -3.688 1 98.19 78 ASP A CA 1
ATOM 594 C C . ASP A 1 78 ? -2.197 -6.07 -4.262 1 98.19 78 ASP A C 1
ATOM 596 O O . ASP A 1 78 ? -1.86 -4.914 -4 1 98.19 78 ASP A O 1
ATOM 600 N N . THR A 1 79 ? -3.27 -6.398 -4.883 1 97.44 79 THR A N 1
ATOM 601 C CA . THR A 1 79 ? -4.078 -5.379 -5.535 1 97.44 79 THR A CA 1
ATOM 602 C C . THR A 1 79 ? -4.859 -4.566 -4.508 1 97.44 79 THR A C 1
ATOM 604 O O . THR A 1 79 ? -5.332 -3.467 -4.805 1 97.44 79 THR A O 1
ATOM 607 N N . GLY A 1 80 ? -5.012 -5.117 -3.363 1 97.94 80 GLY A N 1
ATOM 608 C CA . GLY A 1 80 ? -5.871 -4.508 -2.361 1 97.94 80 GLY A CA 1
ATOM 609 C C . GLY A 1 80 ? -7.328 -4.922 -2.494 1 97.94 80 GLY A C 1
ATOM 610 O O . GLY A 1 80 ? -8.18 -4.469 -1.723 1 97.94 80 GLY A O 1
ATOM 611 N N . TYR A 1 81 ? -7.605 -5.859 -3.445 1 97.25 81 TYR A N 1
ATOM 612 C CA . TYR A 1 81 ? -8.984 -6.258 -3.721 1 97.25 81 TYR A CA 1
ATOM 613 C C . TYR A 1 81 ? -9.141 -7.77 -3.613 1 97.25 81 TYR A C 1
ATOM 615 O O . TYR A 1 81 ? -10.109 -8.336 -4.133 1 97.25 81 TYR A O 1
ATOM 623 N N . LEU A 1 82 ? -8.219 -8.453 -3.023 1 97.38 82 LEU A N 1
ATOM 624 C CA . LEU A 1 82 ? -8.344 -9.898 -2.873 1 97.38 82 LEU A CA 1
ATOM 625 C C . LEU A 1 82 ? -9.398 -10.25 -1.834 1 97.38 82 LEU A C 1
ATOM 627 O O . LEU A 1 82 ? -9.766 -9.414 -1.007 1 97.38 82 LEU A O 1
ATOM 631 N N . PHE A 1 83 ? -9.867 -11.477 -1.844 1 96.44 83 PHE A N 1
ATOM 632 C CA . PHE A 1 83 ? -10.781 -11.977 -0.826 1 96.44 83 PHE A CA 1
ATOM 633 C C . PHE A 1 83 ? -10.078 -12.102 0.52 1 96.44 83 PHE A C 1
ATOM 635 O O . PHE A 1 83 ? -8.898 -12.453 0.579 1 96.44 83 PHE A O 1
ATOM 642 N N . PRO A 1 84 ? -10.812 -11.859 1.612 1 98 84 PRO A N 1
ATOM 643 C CA . PRO A 1 84 ? -10.219 -12.109 2.926 1 98 84 PRO A CA 1
ATOM 644 C C . PRO A 1 84 ? -9.625 -13.508 3.047 1 98 84 PRO A C 1
ATOM 646 O O . PRO A 1 84 ? -8.555 -13.68 3.646 1 98 84 PRO A O 1
ATOM 649 N N . GLU A 1 85 ? -10.297 -14.469 2.457 1 97.88 85 GLU A N 1
ATOM 650 C CA . GLU A 1 85 ? -9.828 -15.852 2.48 1 97.88 85 GLU A CA 1
ATOM 651 C C . GLU A 1 85 ? -8.469 -15.984 1.804 1 97.88 85 GLU A C 1
ATOM 653 O O . GLU A 1 85 ? -7.633 -16.781 2.23 1 97.88 85 GLU A O 1
ATOM 658 N N . THR A 1 86 ? -8.281 -15.203 0.713 1 98.25 86 THR A N 1
ATOM 659 C CA . THR A 1 86 ? -7.004 -15.25 0.01 1 98.25 86 THR A CA 1
ATOM 660 C C . THR A 1 86 ? -5.887 -14.68 0.881 1 98.25 86 THR A C 1
ATOM 662 O O . THR A 1 86 ? -4.809 -15.273 0.983 1 98.25 86 THR A O 1
ATOM 665 N N . TYR A 1 87 ? -6.168 -13.562 1.542 1 98.62 87 TYR A N 1
ATOM 666 C CA . TYR A 1 87 ? -5.172 -12.977 2.432 1 98.62 87 TYR A CA 1
ATOM 667 C C . TYR A 1 87 ? -4.809 -13.945 3.553 1 98.62 87 TYR A C 1
ATOM 669 O O . TYR A 1 87 ? -3.633 -14.094 3.895 1 98.62 87 TYR A O 1
ATOM 677 N N . GLN A 1 88 ? -5.77 -14.555 4.117 1 98.31 88 GLN A N 1
ATOM 678 C CA . GLN A 1 88 ? -5.535 -15.523 5.18 1 98.31 88 GLN A CA 1
ATOM 679 C C . GLN A 1 88 ? -4.746 -16.734 4.66 1 98.31 88 GLN A C 1
ATOM 681 O O . GLN A 1 88 ? -3.883 -17.266 5.359 1 98.31 88 GLN A O 1
ATOM 686 N N . PHE A 1 89 ? -5.113 -17.141 3.441 1 98.56 89 PHE A N 1
ATOM 687 C CA . PHE A 1 89 ? -4.406 -18.234 2.803 1 98.56 89 PHE A CA 1
ATOM 688 C C . PHE A 1 89 ? -2.939 -17.891 2.588 1 98.56 89 PHE A C 1
ATOM 690 O O . PHE A 1 89 ? -2.059 -18.719 2.801 1 98.56 89 PHE A O 1
ATOM 697 N N . ILE A 1 90 ? -2.646 -16.625 2.18 1 98.69 90 ILE A N 1
ATOM 698 C CA . ILE A 1 90 ? -1.283 -16.125 2.031 1 98.69 90 ILE A CA 1
ATOM 699 C C . ILE A 1 90 ? -0.544 -16.25 3.363 1 98.69 90 ILE A C 1
ATOM 701 O O . ILE A 1 90 ? 0.569 -16.766 3.42 1 98.69 90 ILE A O 1
ATOM 705 N N . ASP A 1 91 ? -1.166 -15.766 4.43 1 98.31 91 ASP A N 1
ATOM 706 C CA . ASP A 1 91 ? -0.557 -15.828 5.754 1 98.31 91 ASP A CA 1
ATOM 707 C C . ASP A 1 91 ? -0.246 -17.266 6.152 1 98.31 91 ASP A C 1
ATOM 709 O O . ASP A 1 91 ? 0.861 -17.562 6.609 1 98.31 91 ASP A O 1
ATOM 713 N N . GLU A 1 92 ? -1.183 -18.141 5.941 1 98.12 92 GLU A N 1
ATOM 714 C CA . GLU A 1 92 ? -1.053 -19.547 6.324 1 98.12 92 GLU A CA 1
ATOM 715 C C . GLU A 1 92 ? 0.08 -20.219 5.559 1 98.12 92 GLU A C 1
ATOM 717 O O . GLU A 1 92 ? 0.938 -20.875 6.16 1 98.12 92 GLU A O 1
ATOM 722 N N . LEU A 1 93 ? 0.041 -20.062 4.266 1 98.56 93 LEU A N 1
ATOM 723 C CA . LEU A 1 93 ? 1.047 -20.734 3.441 1 98.56 93 LEU A CA 1
ATOM 724 C C . LEU A 1 93 ? 2.434 -20.156 3.713 1 98.56 93 LEU A C 1
ATOM 726 O O . LEU A 1 93 ? 3.428 -20.891 3.686 1 98.56 93 LEU A O 1
ATOM 730 N N . THR A 1 94 ? 2.506 -18.828 3.914 1 98.62 94 THR A N 1
ATOM 731 C CA . THR A 1 94 ? 3.793 -18.219 4.211 1 98.62 94 THR A CA 1
ATOM 732 C C . THR A 1 94 ? 4.398 -18.797 5.48 1 98.62 94 THR A C 1
ATOM 734 O O . THR A 1 94 ? 5.59 -19.109 5.523 1 98.62 94 THR A O 1
ATOM 737 N N . ASP A 1 95 ? 3.609 -18.969 6.465 1 98.19 95 ASP A N 1
ATOM 738 C CA . ASP A 1 95 ? 4.074 -19.531 7.73 1 98.19 95 ASP A CA 1
ATOM 739 C C . ASP A 1 95 ? 4.418 -21 7.586 1 98.19 95 ASP A C 1
ATOM 741 O O . ASP A 1 95 ? 5.52 -21.422 7.941 1 98.19 95 ASP A O 1
ATOM 745 N N . LYS A 1 96 ? 3.527 -21.766 6.988 1 97.69 96 LYS A N 1
ATOM 746 C CA . LYS A 1 96 ? 3.664 -23.219 6.891 1 97.69 96 LYS A CA 1
ATOM 747 C C . LYS A 1 96 ? 4.871 -23.594 6.035 1 97.69 96 LYS A C 1
ATOM 749 O O . LYS A 1 96 ? 5.586 -24.547 6.352 1 97.69 96 LYS A O 1
ATOM 754 N N . LEU A 1 97 ? 5.082 -22.844 4.961 1 98.25 97 LEU A N 1
ATOM 755 C CA . LEU A 1 97 ? 6.129 -23.203 4.008 1 98.25 97 LEU A CA 1
ATOM 756 C C . LEU A 1 97 ? 7.359 -22.328 4.203 1 98.25 97 LEU A C 1
ATOM 758 O O . LEU A 1 97 ? 8.328 -22.422 3.445 1 98.25 97 LEU A O 1
ATOM 762 N N . LYS A 1 98 ? 7.309 -21.375 5.199 1 98.19 98 LYS A N 1
ATOM 763 C CA . LYS A 1 98 ? 8.398 -20.438 5.477 1 98.19 98 LYS A CA 1
ATOM 764 C C . LYS A 1 98 ? 8.82 -19.703 4.215 1 98.19 98 LYS A C 1
ATOM 766 O O . LYS A 1 98 ? 10.016 -19.625 3.896 1 98.19 98 LYS A O 1
ATOM 771 N N . LEU A 1 99 ? 7.812 -19.094 3.562 1 98.69 99 LEU A N 1
ATOM 772 C CA . LEU A 1 99 ? 8.055 -18.438 2.285 1 98.69 99 LEU A CA 1
ATOM 773 C C . LEU A 1 99 ? 8.781 -17.109 2.49 1 98.69 99 LEU A C 1
ATOM 775 O O . LEU A 1 99 ? 8.508 -16.391 3.449 1 98.69 99 LEU A O 1
ATOM 779 N N . ASN A 1 100 ? 9.758 -16.828 1.641 1 98.69 100 ASN A N 1
ATOM 780 C CA . ASN A 1 100 ? 10.344 -15.508 1.507 1 98.69 100 ASN A CA 1
ATOM 781 C C . ASN A 1 100 ? 9.453 -14.578 0.679 1 98.69 100 ASN A C 1
ATOM 783 O O . ASN A 1 100 ? 9.789 -14.242 -0.458 1 98.69 100 ASN A O 1
ATOM 787 N N . LEU A 1 101 ? 8.383 -14.07 1.261 1 98.75 101 LEU A N 1
ATOM 788 C CA . LEU A 1 101 ? 7.332 -13.336 0.571 1 98.75 101 LEU A CA 1
ATOM 789 C C . LEU A 1 101 ? 7.758 -11.898 0.292 1 98.75 101 LEU A C 1
ATOM 791 O O . LEU A 1 101 ? 8.227 -11.195 1.194 1 98.75 101 LEU A O 1
ATOM 795 N N . LYS A 1 102 ? 7.711 -11.523 -0.964 1 98.75 102 LYS A N 1
ATOM 796 C CA . LYS A 1 102 ? 7.934 -10.156 -1.42 1 98.75 102 LYS A CA 1
ATOM 797 C C . LYS A 1 102 ? 6.648 -9.547 -1.977 1 98.75 102 LYS A C 1
ATOM 799 O O . LYS A 1 102 ? 6.234 -9.867 -3.09 1 98.75 102 LYS A O 1
ATOM 804 N N . VAL A 1 103 ? 6.113 -8.57 -1.196 1 98.56 103 VAL A N 1
ATOM 805 C CA . VAL A 1 103 ? 4.82 -8.008 -1.563 1 98.56 103 VAL A CA 1
ATOM 806 C C . VAL A 1 103 ? 5.02 -6.688 -2.305 1 98.56 103 VAL A C 1
ATOM 808 O O . VAL A 1 103 ? 5.734 -5.805 -1.828 1 98.56 103 VAL A O 1
ATOM 811 N N . TYR A 1 104 ? 4.438 -6.566 -3.461 1 98.25 104 TYR A N 1
ATOM 812 C CA . TYR A 1 104 ? 4.426 -5.348 -4.262 1 98.25 104 TYR A CA 1
ATOM 813 C C . TYR A 1 104 ? 3.002 -4.859 -4.492 1 98.25 104 TYR A C 1
ATOM 815 O O . TYR A 1 104 ? 2.088 -5.664 -4.691 1 98.25 104 TYR A O 1
ATOM 823 N N . ARG A 1 105 ? 2.801 -3.555 -4.492 1 97.56 105 ARG A N 1
ATOM 824 C CA . ARG A 1 105 ? 1.493 -2.922 -4.641 1 97.56 105 ARG A CA 1
ATOM 825 C C . ARG A 1 105 ? 1.58 -1.684 -5.523 1 97.56 105 ARG A C 1
ATOM 827 O O . ARG A 1 105 ? 2.668 -1.152 -5.754 1 97.56 105 ARG A O 1
ATOM 834 N N . ALA A 1 106 ? 0.366 -1.284 -5.988 1 97.5 106 ALA A N 1
ATOM 835 C CA . ALA A 1 106 ? 0.293 -0.008 -6.695 1 97.5 106 ALA A CA 1
ATOM 836 C C . ALA A 1 106 ? 0.812 1.132 -5.824 1 97.5 106 ALA A C 1
ATOM 838 O O . ALA A 1 106 ? 0.79 1.041 -4.594 1 97.5 106 ALA A O 1
ATOM 839 N N . GLY A 1 107 ? 1.258 2.193 -6.488 1 95.88 107 GLY A N 1
ATOM 840 C CA . GLY A 1 107 ? 1.718 3.367 -5.766 1 95.88 107 GLY A CA 1
ATOM 841 C C . GLY A 1 107 ? 0.615 4.055 -4.984 1 95.88 107 GLY A C 1
ATOM 842 O O . GLY A 1 107 ? 0.871 4.656 -3.938 1 95.88 107 GLY A O 1
ATOM 843 N N . GLU A 1 108 ? -0.558 3.928 -5.48 1 97.31 108 GLU A N 1
ATOM 844 C CA . GLU A 1 108 ? -1.724 4.5 -4.812 1 97.31 108 GLU A CA 1
ATOM 845 C C . GLU A 1 108 ? -2.596 3.408 -4.195 1 97.31 108 GLU A C 1
ATOM 847 O O . GLU A 1 108 ? -2.754 2.332 -4.777 1 97.31 108 GLU A O 1
ATOM 852 N N . SER A 1 109 ? -3.176 3.719 -3.033 1 97.88 109 SER A N 1
ATOM 853 C CA . SER A 1 109 ? -4.105 2.783 -2.408 1 97.88 109 SER A CA 1
ATOM 854 C C . SER A 1 109 ? -5.367 2.609 -3.246 1 97.88 109 SER A C 1
ATOM 856 O O . SER A 1 109 ? -5.684 3.461 -4.082 1 97.88 109 SER A O 1
ATOM 858 N N . PRO A 1 110 ? -6.09 1.521 -2.994 1 98.12 110 PRO A N 1
ATOM 859 C CA . PRO A 1 110 ? -7.375 1.348 -3.676 1 98.12 110 PRO A CA 1
ATOM 860 C C . PRO A 1 110 ? -8.312 2.537 -3.48 1 98.12 110 PRO A C 1
ATOM 862 O O . PRO A 1 110 ? -8.961 2.982 -4.434 1 98.12 110 PRO A O 1
ATOM 865 N N . ALA A 1 111 ? -8.328 3.051 -2.271 1 98.31 111 ALA A N 1
ATOM 866 C CA . ALA A 1 111 ? -9.195 4.188 -1.981 1 98.31 111 ALA A CA 1
ATOM 867 C C . ALA A 1 111 ? -8.812 5.402 -2.822 1 98.31 111 ALA A C 1
ATOM 869 O O . ALA A 1 111 ? -9.68 6.102 -3.35 1 98.31 111 ALA A O 1
ATOM 870 N N . TRP A 1 112 ? -7.555 5.648 -2.91 1 98.5 112 TRP A N 1
ATOM 871 C CA . TRP A 1 112 ? -7.082 6.773 -3.709 1 98.5 112 TRP A CA 1
ATOM 872 C C . TRP A 1 112 ? -7.395 6.566 -5.188 1 98.5 112 TRP A C 1
ATOM 874 O O . TRP A 1 112 ? -7.863 7.484 -5.863 1 98.5 112 TRP A O 1
ATOM 884 N N . GLN A 1 113 ? -7.176 5.348 -5.699 1 98.44 113 GLN A N 1
ATOM 885 C CA . GLN A 1 113 ? -7.492 5.031 -7.086 1 98.44 113 GLN A CA 1
ATOM 886 C C . GLN A 1 113 ? -8.969 5.281 -7.387 1 98.44 113 GLN A C 1
ATOM 888 O O . GLN A 1 113 ? -9.305 5.891 -8.406 1 98.44 113 GLN A O 1
ATOM 893 N N . GLU A 1 114 ? -9.781 4.836 -6.492 1 98.25 114 GLU A N 1
ATOM 894 C CA . GLU A 1 114 ? -11.219 4.992 -6.719 1 98.25 114 GLU A CA 1
ATOM 895 C C . GLU A 1 114 ? -11.633 6.457 -6.66 1 98.25 114 GLU A C 1
ATOM 897 O O . GLU A 1 114 ? -12.539 6.883 -7.379 1 98.25 114 GLU A O 1
ATOM 902 N N . ALA A 1 115 ? -11 7.176 -5.777 1 98.38 115 ALA A N 1
ATOM 903 C CA . ALA A 1 115 ? -11.289 8.602 -5.688 1 98.38 115 ALA A CA 1
ATOM 904 C C . ALA A 1 115 ? -10.859 9.328 -6.961 1 98.38 115 ALA A C 1
ATOM 906 O O . ALA A 1 115 ? -11.523 10.273 -7.398 1 98.38 115 ALA A O 1
ATOM 907 N N . ARG A 1 116 ? -9.758 8.906 -7.559 1 97.69 116 ARG A N 1
ATOM 908 C CA . ARG A 1 116 ? -9.148 9.578 -8.703 1 97.69 116 ARG A CA 1
ATOM 909 C C . ARG A 1 116 ? -9.805 9.141 -10.008 1 97.69 116 ARG A C 1
ATOM 911 O O . ARG A 1 116 ? -10.039 9.961 -10.898 1 97.69 116 ARG A O 1
ATOM 918 N N . TYR A 1 117 ? -10.18 7.77 -10.094 1 97.88 117 TYR A N 1
ATOM 919 C CA . TYR A 1 117 ? -10.547 7.215 -11.391 1 97.88 117 TYR A CA 1
ATOM 920 C C . TYR A 1 117 ? -11.945 6.605 -11.344 1 97.88 117 TYR A C 1
ATOM 922 O O . TYR A 1 117 ? -12.492 6.211 -12.375 1 97.88 117 TYR A O 1
ATOM 930 N N . GLY A 1 118 ? -12.562 6.594 -10.172 1 97.62 118 GLY A N 1
ATOM 931 C CA . GLY A 1 118 ? -13.734 5.738 -10.039 1 97.62 118 GLY A CA 1
ATOM 932 C C . GLY A 1 118 ? -13.391 4.258 -10.055 1 97.62 118 GLY A C 1
ATOM 933 O O . GLY A 1 118 ? -12.219 3.885 -9.992 1 97.62 118 GLY A O 1
ATOM 934 N N . LYS A 1 119 ? -14.445 3.453 -10.039 1 96.81 119 LYS A N 1
ATOM 935 C CA . LYS A 1 119 ? -14.242 2.012 -10.141 1 96.81 119 LYS A CA 1
ATOM 936 C C . LYS A 1 119 ? -13.852 1.616 -11.562 1 96.81 119 LYS A C 1
ATOM 938 O O . LYS A 1 119 ? -14.719 1.409 -12.422 1 96.81 119 LYS A O 1
ATOM 943 N N . LEU A 1 120 ? -12.625 1.47 -11.781 1 95.25 120 LEU A N 1
ATOM 944 C CA . LEU A 1 120 ? -12.07 1.265 -13.117 1 95.25 120 LEU A CA 1
ATOM 945 C C . LEU A 1 120 ? -12.648 0.006 -13.758 1 95.25 120 LEU A C 1
ATOM 947 O O . LEU A 1 120 ? -12.906 -0.017 -14.961 1 95.25 120 LEU A O 1
ATOM 951 N N . TRP A 1 121 ? -12.898 -1.062 -12.977 1 91.88 121 TRP A N 1
ATOM 952 C CA . TRP A 1 121 ? -13.367 -2.34 -13.508 1 91.88 121 TRP A CA 1
ATOM 953 C C . TRP A 1 121 ? -14.797 -2.229 -14.008 1 91.88 121 TRP A C 1
ATOM 955 O O . TRP A 1 121 ? -15.305 -3.143 -14.664 1 91.88 121 TRP A O 1
ATOM 965 N N . GLU A 1 122 ? -15.438 -1.074 -13.789 1 93.5 122 GLU A N 1
ATOM 966 C CA . GLU A 1 122 ? -16.797 -0.832 -14.266 1 93.5 122 GLU A CA 1
ATOM 967 C C . GLU A 1 122 ? -16.797 0.093 -15.484 1 93.5 122 GLU A C 1
ATOM 969 O O . GLU A 1 122 ? -17.859 0.534 -15.93 1 93.5 122 GLU A O 1
ATOM 974 N N . GLN A 1 123 ? -15.641 0.337 -16 1 93.69 123 GLN A N 1
ATOM 975 C CA . GLN A 1 123 ? -15.531 1.328 -17.078 1 93.69 123 GLN A CA 1
ATOM 976 C C . GLN A 1 123 ? -15.078 0.682 -18.375 1 93.69 123 GLN A C 1
ATOM 978 O O . GLN A 1 123 ? -14.227 1.229 -19.078 1 93.69 123 GLN A O 1
ATOM 983 N N . GLY A 1 124 ? -15.484 -0.442 -18.625 1 88.5 124 GLY A N 1
ATOM 984 C CA . GLY A 1 124 ? -15.227 -1.101 -19.906 1 88.5 124 GLY A CA 1
ATOM 985 C C . GLY A 1 124 ? -13.797 -1.61 -20.031 1 88.5 124 GLY A C 1
ATOM 986 O O . GLY A 1 124 ? -13.094 -1.734 -19.031 1 88.5 124 GLY A O 1
ATOM 987 N N . VAL A 1 125 ? -13.43 -1.906 -21.219 1 87.25 125 VAL A N 1
ATOM 988 C CA . VAL A 1 125 ? -12.148 -2.529 -21.531 1 87.25 125 VAL A CA 1
ATOM 989 C C . VAL A 1 125 ? -11.008 -1.578 -21.172 1 87.25 125 VAL A C 1
ATOM 991 O O . VAL A 1 125 ? -10.008 -1.995 -20.578 1 87.25 125 VAL A O 1
ATOM 994 N N . GLU A 1 126 ? -11.281 -0.33 -21.453 1 92.19 126 GLU A N 1
ATOM 995 C CA . GLU A 1 126 ? -10.242 0.659 -21.156 1 92.19 126 GLU A CA 1
ATOM 996 C C . GLU A 1 126 ? -9.992 0.768 -19.656 1 92.19 126 GLU A C 1
ATOM 998 O O . GLU A 1 126 ? -8.844 0.864 -19.219 1 92.19 126 GLU A O 1
ATOM 1003 N N . GLY A 1 127 ? -11.055 0.714 -18.859 1 93.62 127 GLY A N 1
ATOM 1004 C CA . GLY A 1 127 ? -10.93 0.75 -17.422 1 93.62 127 GLY A CA 1
ATOM 1005 C C . GLY A 1 127 ? -10.211 -0.462 -16.859 1 93.62 127 GLY A C 1
ATOM 1006 O O . GLY A 1 127 ? -9.344 -0.331 -15.984 1 93.62 127 GLY A O 1
ATOM 1007 N N . ILE A 1 128 ? -10.477 -1.566 -17.453 1 91.12 128 ILE A N 1
ATOM 1008 C CA . ILE A 1 128 ? -9.883 -2.816 -16.984 1 91.12 128 ILE A CA 1
ATOM 1009 C C . ILE A 1 128 ? -8.391 -2.828 -17.312 1 91.12 128 ILE A C 1
ATOM 1011 O O . ILE A 1 128 ? -7.578 -3.252 -16.484 1 91.12 128 ILE A O 1
ATOM 1015 N N . GLU A 1 129 ? -8.094 -2.395 -18.453 1 92.19 129 GLU A N 1
ATOM 1016 C CA . GLU A 1 129 ? -6.691 -2.338 -18.844 1 92.19 129 GLU A CA 1
ATOM 1017 C C . GLU A 1 129 ? -5.902 -1.396 -17.938 1 92.19 129 GLU A C 1
ATOM 1019 O O . GLU A 1 129 ? -4.785 -1.715 -17.516 1 92.19 129 GLU A O 1
ATOM 1024 N N . LYS A 1 130 ? -6.48 -0.276 -17.672 1 95.38 130 LYS A N 1
ATOM 1025 C CA . LYS A 1 130 ? -5.836 0.679 -16.781 1 95.38 130 LYS A CA 1
ATOM 1026 C C . LYS A 1 130 ? -5.695 0.103 -15.375 1 95.38 130 LYS A C 1
ATOM 1028 O O . LYS A 1 130 ? -4.645 0.244 -14.742 1 95.38 130 LYS A O 1
ATOM 1033 N N . TYR A 1 131 ? -6.789 -0.586 -14.945 1 95.94 131 TYR A N 1
ATOM 1034 C CA . TYR A 1 131 ? -6.742 -1.244 -13.641 1 95.94 131 TYR A CA 1
ATOM 1035 C C . TYR A 1 131 ? -5.594 -2.246 -13.578 1 95.94 131 TYR A C 1
ATOM 1037 O O . TYR A 1 131 ? -4.812 -2.244 -12.625 1 95.94 131 TYR A O 1
ATOM 1045 N N . ASN A 1 132 ? -5.48 -3.02 -14.562 1 93.94 132 ASN A N 1
ATOM 1046 C CA . ASN A 1 132 ? -4.457 -4.059 -14.609 1 93.94 132 ASN A CA 1
ATOM 1047 C C . ASN A 1 132 ? -3.053 -3.463 -14.664 1 93.94 132 ASN A C 1
ATOM 1049 O O . ASN A 1 132 ? -2.135 -3.965 -14.016 1 93.94 132 ASN A O 1
ATOM 1053 N N . GLU A 1 133 ? -2.951 -2.443 -15.422 1 96.06 133 GLU A N 1
ATOM 1054 C CA . GLU A 1 133 ? -1.652 -1.781 -15.508 1 96.06 133 GLU A CA 1
ATOM 1055 C C . GLU A 1 133 ? -1.194 -1.275 -14.148 1 96.06 133 GLU A C 1
ATOM 1057 O O . GLU A 1 133 ? -0.057 -1.519 -13.734 1 96.06 133 GLU A O 1
ATOM 1062 N N . ILE A 1 134 ? -2.098 -0.69 -13.398 1 97.44 134 ILE A N 1
ATOM 1063 C CA . ILE A 1 134 ? -1.774 -0.039 -12.133 1 97.44 134 ILE A CA 1
ATOM 1064 C C . ILE A 1 134 ? -1.525 -1.094 -11.055 1 97.44 134 ILE A C 1
ATOM 1066 O O . ILE A 1 134 ? -0.561 -0.997 -10.289 1 97.44 134 ILE A O 1
ATOM 1070 N N . ASN A 1 135 ? -2.371 -2.135 -11.078 1 97.06 135 ASN A N 1
ATOM 1071 C CA . ASN A 1 135 ? -2.424 -2.98 -9.891 1 97.06 135 ASN A CA 1
ATOM 1072 C C . ASN A 1 135 ? -1.716 -4.312 -10.117 1 97.06 135 ASN A C 1
ATOM 1074 O O . ASN A 1 135 ? -1.402 -5.027 -9.164 1 97.06 135 ASN A O 1
ATOM 1078 N N . LYS A 1 136 ? -1.365 -4.637 -11.312 1 94.75 136 LYS A N 1
ATOM 1079 C CA . LYS A 1 136 ? -0.786 -5.953 -11.57 1 94.75 136 LYS A CA 1
ATOM 1080 C C . LYS A 1 136 ? 0.498 -5.84 -12.383 1 94.75 136 LYS A C 1
ATOM 1082 O O . LYS A 1 136 ? 1.539 -6.367 -11.992 1 94.75 136 LYS A O 1
ATOM 1087 N N . VAL A 1 137 ? 0.424 -5.082 -13.461 1 95.12 137 VAL A N 1
ATOM 1088 C CA . VAL A 1 137 ? 1.52 -5.066 -14.43 1 95.12 137 VAL A CA 1
ATOM 1089 C C . VAL A 1 137 ? 2.684 -4.25 -13.875 1 95.12 137 VAL A C 1
ATOM 1091 O O . VAL A 1 137 ? 3.803 -4.754 -13.75 1 95.12 137 VAL A O 1
ATOM 1094 N N . GLU A 1 138 ? 2.385 -3.016 -13.508 1 97.38 138 GLU A N 1
ATOM 1095 C CA . GLU A 1 138 ? 3.457 -2.16 -13.008 1 97.38 138 GLU A CA 1
ATOM 1096 C C . GLU A 1 138 ? 4.113 -2.766 -11.766 1 97.38 138 GLU A C 1
ATOM 1098 O O . GLU A 1 138 ? 5.34 -2.838 -11.68 1 97.38 138 GLU A O 1
ATOM 1103 N N . PRO A 1 139 ? 3.33 -3.238 -10.789 1 97.81 139 PRO A N 1
ATOM 1104 C CA . PRO A 1 139 ? 3.975 -3.826 -9.609 1 97.81 139 PRO A CA 1
ATOM 1105 C C . PRO A 1 139 ? 4.832 -5.043 -9.953 1 97.81 139 PRO A C 1
ATOM 1107 O O . PRO A 1 139 ? 5.91 -5.223 -9.375 1 97.81 139 PRO A O 1
ATOM 1110 N N . MET A 1 140 ? 4.391 -5.844 -10.859 1 96.81 140 MET A N 1
ATOM 1111 C CA . MET A 1 140 ? 5.16 -7.02 -11.258 1 96.81 140 MET A CA 1
ATOM 1112 C C . MET A 1 140 ? 6.469 -6.613 -11.922 1 96.81 140 MET A C 1
ATOM 1114 O O . MET A 1 140 ? 7.523 -7.184 -11.633 1 96.81 140 MET A O 1
ATOM 1118 N N . ASN A 1 141 ? 6.379 -5.637 -12.797 1 97.19 141 ASN A N 1
ATOM 1119 C CA . ASN A 1 141 ? 7.582 -5.148 -13.461 1 97.19 141 ASN A CA 1
ATOM 1120 C C . ASN A 1 141 ? 8.586 -4.586 -12.461 1 97.19 141 ASN A C 1
ATOM 1122 O O . ASN A 1 141 ? 9.781 -4.852 -12.555 1 97.19 141 ASN A O 1
ATOM 1126 N N . ARG A 1 142 ? 8.078 -3.867 -11.555 1 98.12 142 ARG A N 1
ATOM 1127 C CA . ARG A 1 142 ? 8.938 -3.307 -10.516 1 98.12 142 ARG A CA 1
ATOM 1128 C C . ARG A 1 142 ? 9.57 -4.41 -9.68 1 98.12 142 ARG A C 1
ATOM 1130 O O . ARG A 1 142 ? 10.75 -4.332 -9.328 1 98.12 142 ARG A O 1
ATOM 1137 N N . ALA A 1 143 ? 8.812 -5.453 -9.375 1 98.12 143 ALA A N 1
ATOM 1138 C CA . ALA A 1 143 ? 9.328 -6.594 -8.625 1 98.12 143 ALA A CA 1
ATOM 1139 C C . ALA A 1 143 ? 10.484 -7.262 -9.359 1 98.12 143 ALA A C 1
ATOM 1141 O O . ALA A 1 143 ? 11.547 -7.492 -8.781 1 98.12 143 ALA A O 1
ATOM 1142 N N . LEU A 1 144 ? 10.289 -7.512 -10.625 1 97.5 144 LEU A N 1
ATOM 1143 C CA . LEU A 1 144 ? 11.312 -8.172 -11.43 1 97.5 144 LEU A CA 1
ATOM 1144 C C . LEU A 1 144 ? 12.578 -7.328 -11.5 1 97.5 144 LEU A C 1
ATOM 1146 O O . LEU A 1 144 ? 13.688 -7.852 -11.383 1 97.5 144 LEU A O 1
ATOM 1150 N N . LYS A 1 145 ? 12.383 -6.059 -11.617 1 97.75 145 LYS A N 1
ATOM 1151 C CA . LYS A 1 145 ? 13.516 -5.141 -11.719 1 97.75 145 LYS A CA 1
ATOM 1152 C C . LYS A 1 145 ? 14.266 -5.043 -10.398 1 97.75 145 LYS A C 1
ATOM 1154 O O . LYS A 1 145 ? 15.484 -5.227 -10.352 1 97.75 145 LYS A O 1
ATOM 1159 N N . GLU A 1 146 ? 13.602 -4.809 -9.359 1 98 146 GLU A N 1
ATOM 1160 C CA . GLU A 1 146 ? 14.227 -4.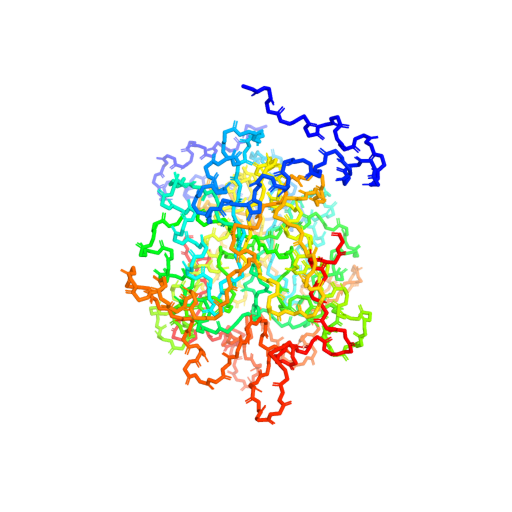582 -8.062 1 98 146 GLU A CA 1
ATOM 1161 C C . GLU A 1 146 ? 14.914 -5.84 -7.551 1 98 146 GLU A C 1
ATOM 1163 O O . GLU A 1 146 ? 15.945 -5.762 -6.887 1 98 146 GLU A O 1
ATOM 1168 N N . LEU A 1 147 ? 14.336 -6.988 -7.891 1 98.12 147 LEU A N 1
ATOM 1169 C CA . LEU A 1 147 ? 14.914 -8.25 -7.438 1 98.12 147 LEU A CA 1
ATOM 1170 C C . LEU A 1 147 ? 15.961 -8.75 -8.43 1 98.12 147 LEU A C 1
ATOM 1172 O O . LEU A 1 147 ? 16.578 -9.805 -8.211 1 98.12 147 LEU A O 1
ATOM 1176 N N . LYS A 1 148 ? 16.156 -7.996 -9.547 1 97.62 148 LYS A N 1
ATOM 1177 C CA . LYS A 1 148 ? 17.109 -8.344 -10.594 1 97.62 148 LYS A CA 1
ATOM 1178 C C . LYS A 1 148 ? 16.859 -9.75 -11.125 1 97.62 148 LYS A C 1
ATOM 1180 O O . LYS A 1 148 ? 17.797 -10.523 -11.32 1 97.62 148 LYS A O 1
ATOM 1185 N N . ALA A 1 149 ? 15.586 -10.086 -11.305 1 97.31 149 ALA A N 1
ATOM 1186 C CA . ALA A 1 149 ? 15.195 -11.43 -11.727 1 97.31 149 ALA A CA 1
ATOM 1187 C C . ALA A 1 149 ? 15.68 -11.719 -13.141 1 97.31 149 ALA A C 1
ATOM 1189 O O . ALA A 1 149 ? 15.555 -10.875 -14.031 1 97.31 149 ALA A O 1
ATOM 1190 N N . GLN A 1 150 ? 16.203 -12.875 -13.305 1 97.25 150 GLN A N 1
ATOM 1191 C CA . GLN A 1 150 ? 16.547 -13.344 -14.641 1 97.25 150 GLN A CA 1
ATOM 1192 C C . GLN A 1 150 ? 15.797 -14.617 -14.992 1 97.25 150 GLN A C 1
ATOM 1194 O O . GLN A 1 150 ? 15.68 -14.977 -16.172 1 97.25 150 GLN A O 1
ATOM 1199 N N . THR A 1 151 ? 15.344 -15.352 -14.016 1 97.62 151 THR A N 1
ATOM 1200 C CA . THR A 1 151 ? 14.508 -16.547 -14.18 1 97.62 151 THR A CA 1
ATOM 1201 C C . THR A 1 151 ? 13.289 -16.469 -13.266 1 97.62 151 THR A C 1
ATOM 1203 O O . THR A 1 151 ? 13.422 -16.344 -12.047 1 97.62 151 THR A O 1
ATOM 1206 N N . TRP A 1 152 ? 12.109 -16.578 -13.859 1 98.06 152 TRP A N 1
ATOM 1207 C CA . TRP A 1 152 ? 10.812 -16.391 -13.211 1 98.06 152 TRP A CA 1
ATOM 1208 C C . TRP A 1 152 ? 9.969 -17.656 -13.305 1 98.06 152 TRP A C 1
ATOM 1210 O O . TRP A 1 152 ? 9.523 -18.031 -14.391 1 98.06 152 TRP A O 1
ATOM 1220 N N . PHE A 1 153 ? 9.773 -18.281 -12.148 1 98.31 153 PHE A N 1
ATOM 1221 C CA . PHE A 1 153 ? 8.883 -19.438 -12.07 1 98.31 153 PHE A CA 1
ATOM 1222 C C . PHE A 1 153 ? 7.445 -19 -11.852 1 98.31 153 PHE A C 1
ATOM 1224 O O . PHE A 1 153 ? 7.188 -18.031 -11.125 1 98.31 153 PHE A O 1
ATOM 1231 N N . ALA A 1 154 ? 6.488 -19.703 -12.438 1 97.12 154 ALA A N 1
ATOM 1232 C CA . ALA A 1 154 ? 5.059 -19.484 -12.219 1 97.12 154 ALA A CA 1
ATOM 1233 C C . ALA A 1 154 ? 4.293 -20.812 -12.297 1 97.12 154 ALA A C 1
ATOM 1235 O O . ALA A 1 154 ? 4.746 -21.75 -12.938 1 97.12 154 ALA A O 1
ATOM 1236 N N . GLY A 1 155 ? 3.131 -20.828 -11.68 1 95.88 155 GLY A N 1
ATOM 1237 C CA . GLY A 1 155 ? 2.363 -22.047 -11.57 1 95.88 155 GLY A CA 1
ATOM 1238 C C . GLY A 1 155 ? 1.219 -22.125 -12.562 1 95.88 155 GLY A C 1
ATOM 1239 O O . GLY A 1 155 ? 0.133 -22.609 -12.234 1 95.88 155 GLY A O 1
ATOM 1240 N N . LEU A 1 156 ? 1.451 -21.719 -13.758 1 93.31 156 LEU A N 1
ATOM 1241 C CA . LEU A 1 156 ? 0.417 -21.781 -14.781 1 93.31 156 LEU A CA 1
ATOM 1242 C C . LEU A 1 156 ? 0.298 -23.203 -15.344 1 93.31 156 LEU A C 1
ATOM 1244 O O . LEU A 1 156 ? 1.287 -23.938 -15.414 1 93.31 156 LEU A O 1
ATOM 1248 N N . ARG A 1 157 ? -0.948 -23.5 -15.758 1 93.75 157 ARG A N 1
ATOM 1249 C CA . ARG A 1 157 ? -1.227 -24.781 -16.406 1 93.75 157 ARG A CA 1
ATOM 1250 C C . ARG A 1 157 ? -2.014 -24.578 -17.703 1 93.75 157 ARG A C 1
ATOM 1252 O O . ARG A 1 157 ? -2.85 -23.672 -17.781 1 93.75 157 ARG A O 1
ATOM 1259 N N . ARG A 1 158 ? -1.824 -25.453 -18.641 1 89.44 158 ARG A N 1
ATOM 1260 C CA . ARG A 1 158 ? -2.496 -25.406 -19.938 1 89.44 158 ARG A CA 1
ATOM 1261 C C . ARG A 1 158 ? -3.996 -25.625 -19.781 1 89.44 158 ARG A C 1
ATOM 1263 O O . ARG A 1 158 ? -4.797 -25.031 -20.516 1 89.44 158 ARG A O 1
ATOM 1270 N N . GLU A 1 159 ? -4.391 -26.375 -18.828 1 81.81 159 GLU A N 1
ATOM 1271 C CA . GLU A 1 159 ? -5.785 -26.766 -18.656 1 81.81 159 GLU A CA 1
ATOM 1272 C C . GLU A 1 159 ? -6.609 -25.625 -18.062 1 81.81 159 GLU A C 1
ATOM 1274 O O . GLU A 1 159 ? -7.84 -25.656 -18.094 1 81.81 159 GLU A O 1
ATOM 1279 N N . GLN A 1 160 ? -6.004 -24.641 -17.578 1 75.94 160 GLN A N 1
ATOM 1280 C CA . GLN A 1 160 ? -6.691 -23.594 -16.828 1 75.94 160 GLN A CA 1
ATOM 1281 C C . GLN A 1 160 ? -7.438 -22.656 -17.781 1 75.94 160 GLN A C 1
ATOM 1283 O O . GLN A 1 160 ? -8.391 -21.984 -17.375 1 75.94 160 GLN A O 1
ATOM 1288 N N . SER A 1 161 ? -6.953 -22.562 -18.984 1 73.5 161 SER A N 1
ATOM 1289 C CA . SER A 1 161 ? -7.59 -21.688 -19.969 1 73.5 161 SER A CA 1
ATOM 1290 C C . SER A 1 161 ? -7.223 -22.109 -21.391 1 73.5 161 SER A C 1
ATOM 1292 O O . SER A 1 161 ? -6.172 -22.719 -21.625 1 73.5 161 SER A O 1
ATOM 1294 N N . GLY A 1 162 ? -8.141 -21.75 -22.281 1 72.31 162 GLY A N 1
ATOM 1295 C CA . GLY A 1 162 ? -7.871 -22 -23.688 1 72.31 162 GLY A CA 1
ATOM 1296 C C . GLY A 1 162 ? -6.668 -21.25 -24.203 1 72.31 162 GLY A C 1
ATOM 1297 O O . GLY A 1 162 ? -5.895 -21.781 -25 1 72.31 162 GLY A O 1
ATOM 1298 N N . SER A 1 163 ? -6.438 -20.047 -23.656 1 73.75 163 SER A N 1
ATOM 1299 C CA . SER A 1 163 ? -5.348 -19.203 -24.125 1 73.75 163 SER A CA 1
ATOM 1300 C C . SER A 1 163 ? -3.992 -19.766 -23.719 1 73.75 163 SER A C 1
ATOM 1302 O O . SER A 1 163 ? -2.963 -19.391 -24.281 1 73.75 163 SER A O 1
ATOM 1304 N N . ARG A 1 164 ? -4.035 -20.734 -22.797 1 76.56 164 ARG A N 1
ATOM 1305 C CA . ARG A 1 164 ? -2.787 -21.266 -22.266 1 76.56 164 ARG A CA 1
ATOM 1306 C C . ARG A 1 164 ? -2.48 -22.641 -22.844 1 76.56 164 ARG A C 1
ATOM 1308 O O . ARG A 1 164 ? -1.435 -23.219 -22.562 1 76.56 164 ARG A O 1
ATOM 1315 N N . ALA A 1 165 ? -3.24 -23.094 -23.75 1 81.12 165 ALA A N 1
ATOM 1316 C CA . ALA A 1 165 ? -3.193 -24.469 -24.219 1 81.12 165 ALA A CA 1
ATOM 1317 C C . ALA A 1 165 ? -1.855 -24.781 -24.875 1 81.12 165 ALA A C 1
ATOM 1319 O O . ALA A 1 165 ? -1.392 -25.922 -24.859 1 81.12 165 ALA A O 1
ATOM 1320 N N . HIS A 1 166 ? -1.145 -23.766 -25.297 1 85.06 1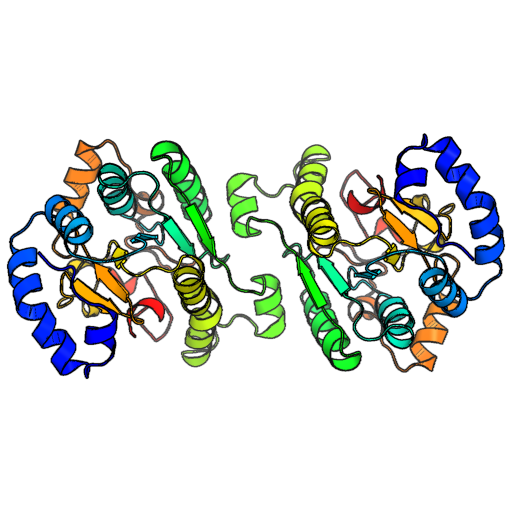66 HIS A N 1
ATOM 1321 C CA . HIS A 1 166 ? 0.052 -24.047 -26.078 1 85.06 166 HIS A CA 1
ATOM 1322 C C . HIS A 1 166 ? 1.284 -23.391 -25.469 1 85.06 166 HIS A C 1
ATOM 1324 O O . HIS A 1 166 ? 2.328 -23.297 -26.109 1 85.06 166 HIS A O 1
ATOM 1330 N N . LEU A 1 167 ? 1.164 -23.047 -24.266 1 90.62 167 LEU A N 1
ATOM 1331 C CA . LEU A 1 167 ? 2.314 -22.453 -23.609 1 90.62 167 LEU A CA 1
ATOM 1332 C C . LEU A 1 167 ? 3.439 -23.469 -23.438 1 90.62 167 LEU A C 1
ATOM 1334 O O . LEU A 1 167 ? 3.193 -24.609 -23.047 1 90.62 167 LEU A O 1
ATOM 1338 N N . PRO A 1 168 ? 4.691 -23.047 -23.797 1 95.38 168 PRO A N 1
ATOM 1339 C CA . PRO A 1 168 ? 5.836 -23.922 -23.547 1 95.38 168 PRO A CA 1
ATOM 1340 C C . PRO A 1 168 ? 6.285 -23.906 -22.094 1 95.38 168 PRO A C 1
ATOM 1342 O O . PRO A 1 168 ? 5.855 -23.047 -21.312 1 95.38 168 PRO A O 1
ATOM 1345 N N . VAL A 1 169 ? 7.094 -24.875 -21.75 1 97.75 169 VAL A N 1
ATOM 1346 C CA . VAL A 1 169 ? 7.629 -24.938 -20.391 1 97.75 169 VAL A CA 1
ATOM 1347 C C . VAL A 1 169 ? 8.539 -23.734 -20.141 1 97.75 169 VAL A C 1
ATOM 1349 O O . VAL A 1 169 ? 8.523 -23.156 -19.047 1 97.75 169 VAL A O 1
ATOM 1352 N N . LEU A 1 170 ? 9.297 -23.344 -21.156 1 97.69 170 LEU A N 1
ATOM 1353 C CA . LEU A 1 170 ? 10.289 -22.281 -21.047 1 97.69 170 LEU A CA 1
ATOM 1354 C C . LEU A 1 170 ? 10.07 -21.234 -22.141 1 97.69 170 LEU A C 1
ATOM 1356 O O . LEU A 1 170 ? 9.906 -21.578 -23.312 1 97.69 170 LEU A O 1
ATOM 1360 N N . ALA A 1 171 ? 9.984 -20.016 -21.719 1 96.31 171 ALA A N 1
ATOM 1361 C CA . ALA A 1 171 ? 9.891 -18.891 -22.625 1 96.31 171 ALA A CA 1
ATOM 1362 C C . ALA A 1 171 ? 10.602 -17.656 -22.062 1 96.31 171 ALA A C 1
ATOM 1364 O O . ALA A 1 171 ? 11.203 -17.719 -21 1 96.31 171 ALA A O 1
ATOM 1365 N N . ILE A 1 172 ? 10.672 -16.641 -22.875 1 94.69 172 ILE A N 1
ATOM 1366 C CA . ILE A 1 172 ? 11.148 -15.336 -22.422 1 94.69 172 ILE A CA 1
ATOM 1367 C C . ILE A 1 172 ? 9.992 -14.336 -22.406 1 94.69 172 ILE A C 1
ATOM 1369 O O . ILE A 1 172 ? 9.281 -14.188 -23.406 1 94.69 172 ILE A O 1
ATOM 1373 N N . GLN A 1 173 ? 9.727 -13.836 -21.281 1 91.62 173 GLN A N 1
ATOM 1374 C CA . GLN A 1 173 ? 8.695 -12.828 -21.078 1 91.62 173 GLN A CA 1
ATOM 1375 C C . GLN A 1 173 ? 9.234 -11.641 -20.281 1 91.62 173 GLN A C 1
ATOM 1377 O O . GLN A 1 173 ? 9.844 -11.82 -19.234 1 91.62 173 GLN A O 1
ATOM 1382 N N . ARG A 1 174 ? 9.086 -10.469 -20.828 1 91.38 174 ARG A N 1
ATOM 1383 C CA . ARG A 1 174 ? 9.547 -9.242 -20.172 1 91.38 174 ARG A CA 1
ATOM 1384 C C . ARG A 1 174 ? 11.055 -9.266 -19.969 1 91.38 174 ARG A C 1
ATOM 1386 O O . ARG A 1 174 ? 11.547 -8.836 -18.922 1 91.38 174 ARG A O 1
ATOM 1393 N N . GLY A 1 175 ? 11.727 -9.945 -20.844 1 92.62 175 GLY A N 1
ATOM 1394 C CA . GLY A 1 175 ? 13.18 -9.953 -20.844 1 92.62 175 GLY A CA 1
ATOM 1395 C C . GLY A 1 175 ? 13.781 -10.938 -19.859 1 92.62 175 GLY A C 1
ATOM 1396 O O . GLY A 1 175 ? 14.992 -10.938 -19.641 1 92.62 175 GLY A O 1
ATOM 1397 N N . VAL A 1 176 ? 12.922 -11.789 -19.281 1 96.31 176 VAL A N 1
ATOM 1398 C CA . VAL A 1 176 ? 13.438 -12.781 -18.344 1 96.31 176 VAL A CA 1
ATOM 1399 C C . VAL A 1 176 ? 12.93 -14.172 -18.75 1 96.31 176 VAL A C 1
ATOM 1401 O O . VAL A 1 176 ? 11.906 -14.297 -19.406 1 96.31 176 VAL A O 1
ATOM 1404 N N . PHE A 1 177 ? 13.656 -15.172 -18.344 1 96.94 177 PHE A N 1
ATOM 1405 C CA . PHE A 1 177 ? 13.172 -16.531 -18.562 1 96.94 177 PHE A CA 1
ATOM 1406 C C . PHE A 1 177 ? 11.945 -16.812 -17.703 1 96.94 177 PHE A C 1
ATOM 1408 O O . PHE A 1 177 ? 11.922 -16.5 -16.516 1 96.94 177 PHE A O 1
ATOM 1415 N N . LYS A 1 178 ? 10.945 -17.328 -18.281 1 96.94 178 LYS A N 1
ATOM 1416 C CA . LYS A 1 178 ? 9.758 -17.797 -17.578 1 96.94 178 LYS A CA 1
ATOM 1417 C C . LYS A 1 178 ? 9.648 -19.328 -17.656 1 96.94 178 LYS A C 1
ATOM 1419 O O . LYS A 1 178 ? 9.672 -19.906 -18.734 1 96.94 178 LYS A O 1
ATOM 1424 N N . VAL A 1 179 ? 9.539 -19.906 -16.516 1 98 179 VAL A N 1
ATOM 1425 C CA . VAL A 1 179 ? 9.484 -21.359 -16.422 1 98 179 VAL A CA 1
ATOM 1426 C C . VAL A 1 179 ? 8.172 -21.797 -15.781 1 98 179 VAL A C 1
ATOM 1428 O O . VAL A 1 179 ? 7.797 -21.297 -14.719 1 98 179 VAL A O 1
ATOM 1431 N N . LEU A 1 180 ? 7.527 -22.703 -16.422 1 98.06 180 LEU A N 1
ATOM 1432 C CA . LEU A 1 180 ? 6.25 -23.234 -15.953 1 98.06 180 LEU A CA 1
ATOM 1433 C C . LEU A 1 180 ? 6.352 -24.719 -15.641 1 98.06 180 LEU A C 1
ATOM 1435 O O . LEU A 1 180 ? 5.988 -25.562 -16.469 1 98.06 180 LEU A O 1
ATOM 1439 N N . PRO A 1 181 ? 6.688 -25.016 -14.414 1 98.56 181 PRO A N 1
ATOM 1440 C CA . PRO A 1 181 ? 7.051 -26.391 -14.086 1 98.56 181 PRO A CA 1
ATOM 1441 C C . PRO A 1 181 ? 5.859 -27.344 -14.156 1 98.56 181 PRO A C 1
ATOM 1443 O O . PRO A 1 181 ? 6.023 -28.516 -14.516 1 98.56 181 PRO A O 1
ATOM 1446 N N . ILE A 1 182 ? 4.707 -26.828 -13.867 1 98.25 182 ILE A N 1
ATOM 1447 C CA . ILE A 1 182 ? 3.586 -27.75 -13.75 1 98.25 182 ILE A CA 1
ATOM 1448 C C . ILE A 1 182 ? 2.623 -27.547 -14.914 1 98.25 182 ILE A C 1
ATOM 1450 O O . ILE A 1 182 ? 1.429 -27.828 -14.805 1 98.25 182 ILE A O 1
ATOM 1454 N N . ILE A 1 183 ? 3.059 -27.078 -15.984 1 97.25 183 ILE A N 1
ATOM 1455 C CA . ILE A 1 183 ? 2.271 -26.578 -17.109 1 97.25 183 ILE A CA 1
ATOM 1456 C C . ILE A 1 183 ? 1.387 -27.703 -17.641 1 97.25 183 ILE A C 1
ATOM 1458 O O . ILE A 1 183 ? 0.295 -27.453 -18.156 1 97.25 183 ILE A O 1
ATOM 1462 N N . ASP A 1 184 ? 1.734 -28.969 -17.516 1 96.5 184 ASP A N 1
ATOM 1463 C CA . ASP A 1 184 ? 1.008 -30.078 -18.141 1 96.5 184 ASP A CA 1
ATOM 1464 C C . ASP A 1 184 ? 0.194 -30.844 -17.109 1 96.5 184 ASP A C 1
ATOM 1466 O O . ASP A 1 184 ? -0.388 -31.891 -17.406 1 96.5 184 ASP A O 1
ATOM 1470 N N . TRP A 1 185 ? 0.189 -30.375 -15.875 1 97.25 185 TRP A N 1
ATOM 1471 C CA . TRP A 1 185 ? -0.548 -31.094 -14.836 1 97.25 185 TRP A CA 1
ATOM 1472 C C . TRP A 1 185 ? -2.053 -30.938 -15.031 1 97.25 185 TRP A C 1
ATOM 1474 O O . TRP A 1 185 ? -2.539 -29.859 -15.352 1 97.25 185 TRP A O 1
ATOM 1484 N N . ASP A 1 186 ? -2.717 -32 -14.859 1 94.25 186 ASP A N 1
ATOM 1485 C CA . ASP A 1 186 ? -4.176 -31.922 -14.828 1 94.25 186 ASP A CA 1
ATOM 1486 C C . ASP A 1 186 ? -4.691 -31.859 -13.398 1 94.25 186 ASP A C 1
ATOM 1488 O O . ASP A 1 186 ? -3.906 -31.875 -12.445 1 94.25 186 ASP A O 1
ATOM 1492 N N . ASN A 1 187 ? -5.984 -31.75 -13.266 1 92.81 187 ASN A N 1
ATOM 1493 C CA . ASN A 1 187 ? -6.605 -31.578 -11.961 1 92.81 187 ASN A CA 1
ATOM 1494 C C . ASN A 1 187 ? -6.332 -32.781 -11.047 1 92.81 187 ASN A C 1
ATOM 1496 O O . ASN A 1 187 ? -6.16 -32.594 -9.836 1 92.81 187 ASN A O 1
ATOM 1500 N N . ARG A 1 188 ? -6.297 -33.906 -11.602 1 95.81 188 ARG A N 1
ATOM 1501 C CA . ARG A 1 188 ? -6.031 -35.125 -10.82 1 95.81 188 ARG A CA 1
ATOM 1502 C C . ARG A 1 188 ? -4.621 -35.094 -10.234 1 95.81 188 ARG A C 1
ATOM 1504 O O . ARG A 1 188 ? -4.43 -35.375 -9.055 1 95.81 188 ARG A O 1
ATOM 1511 N N . THR A 1 189 ? -3.668 -34.75 -11.062 1 97.56 189 THR A N 1
ATOM 1512 C CA . THR A 1 189 ? -2.281 -34.688 -10.617 1 97.56 189 THR A CA 1
ATOM 1513 C C . THR A 1 189 ? -2.133 -33.656 -9.5 1 97.56 189 THR A C 1
ATOM 1515 O O . THR A 1 189 ? -1.443 -33.875 -8.508 1 97.56 189 THR A O 1
ATOM 1518 N N . VAL A 1 190 ? -2.816 -32.531 -9.664 1 97.12 190 VAL A N 1
ATOM 1519 C CA . VAL A 1 190 ? -2.785 -31.469 -8.672 1 97.12 190 VAL A CA 1
ATOM 1520 C C . VAL A 1 190 ? -3.354 -31.984 -7.348 1 97.12 190 VAL A C 1
ATOM 1522 O O . VAL A 1 190 ? -2.732 -31.828 -6.293 1 97.12 190 VAL A O 1
ATOM 1525 N N . TYR A 1 191 ? -4.422 -32.656 -7.414 1 96.44 191 TYR A N 1
ATOM 1526 C CA . TYR A 1 191 ? -5.078 -33.188 -6.23 1 96.44 191 TYR A CA 1
ATOM 1527 C C . TYR A 1 191 ? -4.176 -34.188 -5.516 1 96.44 191 TYR A C 1
ATOM 1529 O O . TYR A 1 191 ? -4.012 -34.125 -4.297 1 96.44 191 TYR A O 1
ATOM 1537 N N . GLN A 1 192 ? -3.594 -35.031 -6.211 1 98.12 192 GLN A N 1
ATOM 1538 C CA . GLN A 1 192 ? -2.717 -36.062 -5.645 1 98.12 192 GLN A CA 1
ATOM 1539 C C . GLN A 1 192 ? -1.515 -35.438 -4.949 1 98.12 192 GLN A C 1
ATOM 1541 O O . GLN A 1 192 ? -1.108 -35.875 -3.873 1 98.12 192 GLN A O 1
ATOM 1546 N N . TYR A 1 193 ? -0.959 -34.469 -5.605 1 98.31 193 TYR A N 1
ATOM 1547 C CA . TYR A 1 193 ? 0.176 -33.781 -5.004 1 98.31 193 TYR A CA 1
ATOM 1548 C C . TYR A 1 193 ? -0.215 -33.125 -3.676 1 98.31 193 TYR A C 1
ATOM 1550 O O . TYR A 1 193 ? 0.518 -33.25 -2.689 1 98.31 193 TYR A O 1
ATOM 1558 N N . LEU A 1 194 ? -1.323 -32.406 -3.676 1 98.19 194 LEU A N 1
ATOM 1559 C CA . LEU A 1 194 ? -1.798 -31.766 -2.463 1 98.19 194 LEU A CA 1
ATOM 1560 C C . LEU A 1 194 ? -2.008 -32.781 -1.343 1 98.19 194 LEU A C 1
ATOM 1562 O O . LEU A 1 194 ? -1.57 -32.562 -0.211 1 98.19 194 LEU A O 1
ATOM 1566 N N . GLN A 1 195 ? -2.555 -33.906 -1.674 1 97.56 195 GLN A N 1
ATOM 1567 C CA . GLN A 1 195 ? -2.801 -34.969 -0.689 1 97.56 195 GLN A CA 1
ATOM 1568 C C . GLN A 1 195 ? -1.49 -35.562 -0.17 1 97.56 195 GLN A C 1
ATOM 1570 O O . GLN A 1 195 ? -1.302 -35.688 1.04 1 97.56 195 GLN A O 1
ATOM 1575 N N . LYS A 1 196 ? -0.692 -35.781 -1.021 1 98.06 196 LYS A N 1
ATOM 1576 C CA . LYS A 1 196 ? 0.58 -36.406 -0.683 1 98.06 196 LYS A CA 1
ATOM 1577 C C . LYS A 1 196 ? 1.378 -35.562 0.294 1 98.06 196 LYS A C 1
ATOM 1579 O O . LYS A 1 196 ? 2.061 -36.094 1.176 1 98.06 196 LYS A O 1
ATOM 1584 N N . HIS A 1 197 ? 1.292 -34.312 0.137 1 97.94 197 HIS A N 1
ATOM 1585 C CA . HIS A 1 197 ? 2.164 -33.406 0.905 1 97.94 197 HIS A CA 1
ATOM 1586 C C . HIS A 1 197 ? 1.39 -32.719 2.01 1 97.94 197 HIS A C 1
ATOM 1588 O O . HIS A 1 197 ? 1.9 -31.766 2.623 1 97.94 197 HIS A O 1
ATOM 1594 N N . GLY A 1 198 ? 0.147 -33.031 2.225 1 97.19 198 GLY A N 1
ATOM 1595 C CA . GLY A 1 198 ? -0.65 -32.469 3.289 1 97.19 198 GLY A CA 1
ATOM 1596 C C . GLY A 1 198 ? -0.951 -30.984 3.07 1 97.19 198 GLY A C 1
ATOM 1597 O O . GLY A 1 198 ? -0.92 -30.203 4.016 1 97.19 198 GLY A O 1
ATOM 1598 N N . LEU A 1 199 ? -1.148 -30.594 1.865 1 98.12 199 LEU A N 1
ATOM 1599 C CA . LEU A 1 199 ? -1.461 -29.219 1.508 1 98.12 199 LEU A CA 1
ATOM 1600 C C . LEU A 1 199 ? -2.947 -29.062 1.203 1 98.12 199 LEU A C 1
ATOM 1602 O O . LEU A 1 199 ? -3.613 -30.016 0.825 1 98.12 199 LEU A O 1
ATOM 1606 N N . LYS A 1 200 ? -3.443 -27.828 1.363 1 96.31 200 LYS A N 1
ATOM 1607 C CA . LYS A 1 200 ? -4.863 -27.562 1.155 1 96.31 200 LYS A CA 1
ATOM 1608 C C . LYS A 1 200 ? -5.082 -26.688 -0.076 1 96.31 200 LYS A C 1
ATOM 1610 O O . LYS A 1 200 ? -4.195 -25.922 -0.471 1 96.31 200 LYS A O 1
ATOM 1615 N N . TYR A 1 201 ? -6.27 -26.891 -0.615 1 96.81 201 TYR A N 1
ATOM 1616 C CA . TYR A 1 201 ? -6.758 -25.906 -1.572 1 96.81 201 TYR A CA 1
ATOM 1617 C C . TYR A 1 201 ? -7.07 -24.578 -0.881 1 96.81 201 TYR A C 1
ATOM 1619 O O . TYR A 1 201 ? -7.203 -24.531 0.344 1 96.81 201 TYR A O 1
ATOM 1627 N N . HIS A 1 202 ? -7.113 -23.562 -1.736 1 96.81 202 HIS A N 1
ATOM 1628 C CA . HIS A 1 202 ? -7.668 -22.297 -1.263 1 96.81 202 HIS A CA 1
ATOM 1629 C C . HIS A 1 202 ? -9.031 -22.5 -0.609 1 96.81 202 HIS A C 1
ATOM 1631 O O . HIS A 1 202 ? -9.852 -23.281 -1.104 1 96.81 202 HIS A O 1
ATOM 1637 N N . PRO A 1 203 ? -9.336 -21.781 0.453 1 96.12 203 PRO A N 1
ATOM 1638 C CA . PRO A 1 203 ? -10.578 -22.016 1.189 1 96.12 203 PRO A CA 1
ATOM 1639 C C . PRO A 1 203 ? -11.82 -21.797 0.328 1 96.12 203 PRO A C 1
ATOM 1641 O O . PRO A 1 203 ? -12.867 -22.406 0.579 1 96.12 203 PRO A O 1
ATOM 1644 N N . LEU A 1 204 ? -11.773 -20.969 -0.649 1 94.94 204 LEU A N 1
ATOM 1645 C CA . LEU A 1 204 ? -12.93 -20.672 -1.479 1 94.94 204 LEU A CA 1
ATOM 1646 C C . LEU A 1 204 ? -13.227 -21.828 -2.436 1 94.94 204 LEU A C 1
ATOM 1648 O O . LEU A 1 204 ? -14.289 -21.875 -3.047 1 94.94 204 LEU A O 1
ATOM 1652 N N . TRP A 1 205 ? -12.32 -22.75 -2.557 1 92.62 205 TRP A N 1
ATOM 1653 C CA . TRP A 1 205 ? -12.555 -23.938 -3.373 1 92.62 205 TRP A CA 1
ATOM 1654 C C . TRP A 1 205 ? -13.75 -24.719 -2.861 1 92.62 205 TRP A C 1
ATOM 1656 O O . TRP A 1 205 ? -14.609 -25.141 -3.645 1 92.62 205 TRP A O 1
ATOM 1666 N N . ASP A 1 206 ? -13.852 -24.797 -1.598 1 91.38 206 ASP A N 1
ATOM 1667 C CA . ASP A 1 206 ? -14.938 -25.531 -0.961 1 91.38 206 ASP A CA 1
ATOM 1668 C C . ASP A 1 206 ? -16.281 -24.812 -1.181 1 91.38 206 ASP A C 1
ATOM 1670 O O . ASP A 1 206 ? -17.344 -25.406 -1 1 91.38 206 ASP A O 1
ATOM 1674 N N . GLN A 1 207 ? -16.188 -23.594 -1.531 1 90.81 207 GLN A N 1
ATOM 1675 C CA . GLN A 1 207 ? -17.406 -22.797 -1.729 1 90.81 207 GLN A CA 1
ATOM 1676 C C . GLN A 1 207 ? -17.812 -22.766 -3.201 1 90.81 207 GLN A C 1
ATOM 1678 O O . GLN A 1 207 ? -18.734 -22.047 -3.584 1 90.81 207 GLN A O 1
ATOM 1683 N N . GLY A 1 208 ? -17.016 -23.453 -3.99 1 87.75 208 GLY A N 1
ATOM 1684 C CA . GLY A 1 208 ? -17.453 -23.609 -5.371 1 87.75 208 GLY A CA 1
ATOM 1685 C C . GLY A 1 208 ? -16.703 -22.719 -6.336 1 87.75 208 GLY A C 1
ATOM 1686 O O . GLY A 1 208 ? -17.078 -22.578 -7.5 1 87.75 208 GLY A O 1
ATOM 1687 N N . TYR A 1 209 ? -15.664 -22.109 -5.875 1 89 209 TYR A N 1
ATOM 1688 C CA . TYR A 1 209 ? -14.859 -21.297 -6.77 1 89 209 TYR A CA 1
ATOM 1689 C C . TYR A 1 209 ? -13.789 -22.141 -7.457 1 89 209 TYR A C 1
ATOM 1691 O O . TYR A 1 209 ? -13 -22.812 -6.793 1 89 209 TYR A O 1
ATOM 1699 N N . LEU A 1 210 ? -13.75 -22.047 -8.773 1 85.44 210 LEU A N 1
ATOM 1700 C CA . LEU A 1 210 ? -12.75 -22.781 -9.531 1 85.44 210 LEU A CA 1
ATOM 1701 C C . LEU A 1 210 ? -11.523 -21.922 -9.812 1 85.44 210 LEU A C 1
ATOM 1703 O O . LEU A 1 210 ? -10.445 -22.453 -10.102 1 85.44 210 LEU A O 1
ATOM 1707 N N . SER A 1 211 ? -11.719 -20.641 -9.82 1 86.25 211 SER A N 1
ATOM 1708 C CA . SER A 1 211 ? -10.664 -19.625 -9.922 1 86.25 211 SER A CA 1
ATOM 1709 C C . SER A 1 211 ? -10.969 -18.422 -9.047 1 86.25 211 SER A C 1
ATOM 1711 O O . SER A 1 211 ? -12.133 -18.141 -8.75 1 86.25 211 SER A O 1
ATOM 1713 N N . VAL A 1 212 ? -9.859 -17.906 -8.586 1 89.31 212 VAL A N 1
ATOM 1714 C CA . VAL A 1 212 ? -10.062 -16.75 -7.711 1 89.31 212 VAL A CA 1
ATOM 1715 C C . VAL A 1 212 ? -9.055 -15.656 -8.055 1 89.31 212 VAL A C 1
ATOM 1717 O O . VAL A 1 212 ? -7.883 -15.938 -8.312 1 89.31 212 VAL A O 1
ATOM 1720 N N . GLY A 1 213 ? -9.477 -14.461 -8.211 1 90.5 213 GLY A N 1
ATOM 1721 C CA . GLY A 1 213 ? -8.719 -13.227 -8.32 1 90.5 213 GLY A CA 1
ATOM 1722 C C . GLY A 1 213 ? -9.25 -12.117 -7.43 1 90.5 213 GLY A C 1
ATOM 1723 O O . GLY A 1 213 ? -9.523 -12.344 -6.25 1 90.5 213 GLY A O 1
ATOM 1724 N N . ASP A 1 214 ? -9.367 -11 -7.93 1 93.5 214 ASP A N 1
ATOM 1725 C CA . ASP A 1 214 ? -9.969 -9.898 -7.188 1 93.5 214 ASP A CA 1
ATOM 1726 C C . ASP A 1 214 ? -11.469 -10.117 -6.996 1 93.5 214 ASP A C 1
ATOM 1728 O O . ASP A 1 214 ? -12.109 -10.789 -7.805 1 93.5 214 ASP A O 1
ATOM 1732 N N . THR A 1 215 ? -12 -9.555 -5.973 1 92.5 215 THR A N 1
ATOM 1733 C CA . THR A 1 215 ? -13.391 -9.789 -5.605 1 92.5 215 THR A CA 1
ATOM 1734 C C . THR A 1 215 ? -14.328 -9.336 -6.719 1 92.5 215 THR A C 1
ATOM 1736 O O . THR A 1 215 ? -15.352 -9.969 -6.977 1 92.5 215 THR A O 1
ATOM 1739 N N . HIS A 1 216 ? -13.953 -8.297 -7.418 1 90.19 216 HIS A N 1
ATOM 1740 C CA . HIS A 1 216 ? -14.875 -7.73 -8.406 1 90.19 216 HIS A CA 1
ATOM 1741 C C . HIS A 1 216 ? -14.742 -8.445 -9.75 1 90.19 216 HIS A C 1
ATOM 1743 O O . HIS A 1 216 ? -15.555 -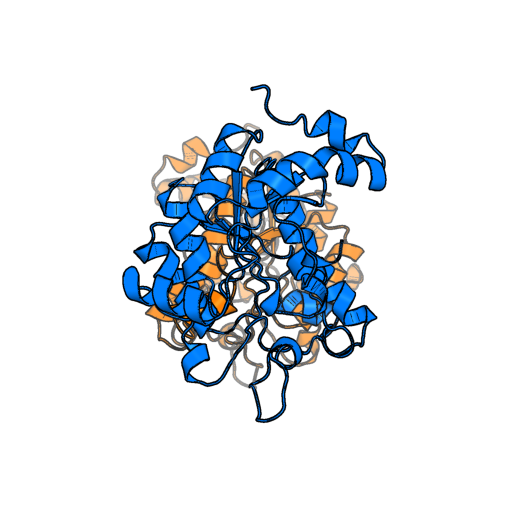8.227 -10.648 1 90.19 216 HIS A O 1
ATOM 1749 N N . THR A 1 217 ? -13.773 -9.344 -9.852 1 84.38 217 THR A N 1
ATOM 1750 C CA . THR A 1 217 ? -13.594 -10.047 -11.117 1 84.38 217 THR A CA 1
ATOM 1751 C C . THR A 1 217 ? -13.781 -11.555 -10.93 1 84.38 217 THR A C 1
ATOM 1753 O O . THR A 1 217 ? -13.406 -12.344 -11.805 1 84.38 217 THR A O 1
ATOM 1756 N N . THR A 1 218 ? -14.266 -11.969 -9.828 1 85.75 218 THR A N 1
ATOM 1757 C CA . THR A 1 218 ? -14.422 -13.391 -9.516 1 85.75 218 THR A CA 1
ATOM 1758 C C . THR A 1 218 ? -15.891 -13.742 -9.328 1 85.75 218 THR A C 1
ATOM 1760 O O . THR A 1 218 ? -16.656 -12.992 -8.711 1 85.75 218 THR A O 1
ATOM 1763 N N . ARG A 1 219 ? -16.266 -14.797 -10 1 77.56 219 ARG A N 1
ATOM 1764 C CA . ARG A 1 219 ? -17.609 -15.312 -9.797 1 77.56 219 ARG A CA 1
ATOM 1765 C C . ARG A 1 219 ? -17.578 -16.812 -9.492 1 77.56 219 ARG A C 1
ATOM 1767 O O . ARG A 1 219 ? -16.672 -17.516 -9.938 1 77.56 219 ARG A O 1
ATOM 1774 N N . LYS A 1 220 ? -18.688 -17.25 -8.867 1 80.38 220 LYS A N 1
ATOM 1775 C CA . LYS A 1 220 ? -18.812 -18.656 -8.555 1 80.38 220 LYS A CA 1
ATOM 1776 C C . LYS A 1 220 ? -19.172 -19.469 -9.797 1 80.38 220 LYS A C 1
ATOM 1778 O O . LYS A 1 220 ? -19.875 -18.984 -10.688 1 80.38 220 LYS A O 1
ATOM 1783 N N . TRP A 1 221 ? -18.625 -20.656 -9.781 1 73.75 221 TRP A N 1
ATOM 1784 C CA . TRP A 1 221 ? -18.922 -21.547 -10.891 1 73.75 221 TRP A CA 1
ATOM 1785 C C . TRP A 1 221 ? -20.375 -22.016 -10.844 1 73.75 221 TRP A C 1
ATOM 1787 O O . TRP A 1 221 ? -20.922 -22.281 -9.766 1 73.75 221 TRP A O 1
ATOM 1797 N N . GLU A 1 222 ? -21.031 -21.922 -11.867 1 74.5 222 GLU A N 1
ATOM 1798 C CA . GLU A 1 222 ? -22.359 -22.5 -12.062 1 74.5 222 GLU A CA 1
ATOM 1799 C C . GLU A 1 222 ? -22.328 -23.578 -13.141 1 74.5 222 GLU A C 1
ATOM 1801 O O . GLU A 1 222 ? -21.469 -23.562 -14.031 1 74.5 222 GLU A O 1
ATOM 1806 N N . PRO A 1 223 ? -23.219 -24.578 -12.867 1 77.44 223 PRO A N 1
ATOM 1807 C CA . PRO A 1 223 ? -23.25 -25.641 -13.883 1 77.44 223 PRO A CA 1
ATOM 1808 C C . PRO A 1 223 ? -23.312 -25.094 -15.305 1 77.44 223 PRO A C 1
ATOM 1810 O O . PRO A 1 223 ? -24.094 -24.188 -15.594 1 77.44 223 PRO A O 1
ATOM 1813 N N . GLY A 1 224 ? -22.391 -25.594 -16.141 1 75.5 224 GLY A N 1
ATOM 1814 C CA . GLY A 1 224 ? -22.344 -25.156 -17.531 1 75.5 224 GLY A CA 1
ATOM 1815 C C . GLY A 1 224 ? -21.219 -24.172 -17.812 1 75.5 224 GLY A C 1
ATOM 1816 O O . GLY A 1 224 ? -20.906 -23.906 -18.984 1 75.5 224 GLY A O 1
ATOM 1817 N N . MET A 1 225 ? -20.594 -23.688 -16.797 1 73 225 MET A N 1
ATOM 1818 C CA . MET A 1 225 ? -19.531 -22.703 -16.969 1 73 225 MET A CA 1
ATOM 1819 C C . MET A 1 225 ? -18.188 -23.375 -17.141 1 73 225 MET A C 1
ATOM 1821 O O . MET A 1 225 ? -17.906 -24.391 -16.484 1 73 225 MET A O 1
ATOM 1825 N N . ALA A 1 226 ? -17.438 -22.859 -18.141 1 70.31 226 ALA A N 1
ATOM 1826 C CA . ALA A 1 226 ? -16.016 -23.203 -18.141 1 70.31 226 ALA A CA 1
ATOM 1827 C C . ALA A 1 226 ? -15.289 -22.547 -16.984 1 70.31 226 ALA A C 1
ATOM 1829 O O . ALA A 1 226 ? -15.727 -21.516 -16.469 1 70.31 226 ALA A O 1
ATOM 1830 N N . GLU A 1 227 ? -14.227 -23.156 -16.516 1 68.06 227 GLU A N 1
ATOM 1831 C CA . GLU A 1 227 ? -13.445 -22.625 -15.398 1 68.06 227 GLU A CA 1
ATOM 1832 C C . GLU A 1 227 ? -13.039 -21.172 -15.641 1 68.06 227 GLU A C 1
ATOM 1834 O O . GLU A 1 227 ? -13.094 -20.344 -14.727 1 68.06 227 GLU A O 1
ATOM 1839 N N . GLU A 1 228 ? -12.648 -20.828 -16.844 1 69.12 228 GLU A N 1
ATOM 1840 C CA . GLU A 1 228 ? -12.148 -19.484 -17.172 1 69.12 228 GLU A CA 1
ATOM 1841 C C . GLU A 1 228 ? -13.273 -18.453 -17.125 1 69.12 228 GLU A C 1
ATOM 1843 O O . GLU A 1 228 ? -13.016 -17.25 -17.047 1 69.12 228 GLU A O 1
ATOM 1848 N N . GLU A 1 229 ? -14.492 -18.938 -17.125 1 69.25 229 GLU A N 1
ATOM 1849 C CA . GLU A 1 229 ? -15.648 -18.047 -17.094 1 69.25 229 GLU A CA 1
ATOM 1850 C C . GLU A 1 229 ? -15.938 -17.547 -15.688 1 69.25 229 GLU A C 1
ATOM 1852 O O . GLU A 1 229 ? -16.766 -16.656 -15.492 1 69.25 229 GLU A O 1
ATOM 1857 N N . THR A 1 230 ? -15.211 -18.109 -14.766 1 71 230 THR A N 1
ATOM 1858 C CA . THR A 1 230 ? -15.422 -17.703 -13.383 1 71 230 THR A CA 1
ATOM 1859 C C . THR A 1 230 ? -14.547 -16.5 -13.031 1 71 230 THR A C 1
ATOM 1861 O O . THR A 1 230 ? -14.57 -16.016 -11.898 1 71 230 THR A O 1
ATOM 1864 N N . ARG A 1 231 ? -13.812 -16.094 -14.008 1 68.44 231 ARG A N 1
ATOM 1865 C CA . ARG A 1 231 ? -13.055 -14.867 -13.867 1 68.44 231 ARG A CA 1
ATOM 1866 C C . ARG A 1 231 ? -13.477 -13.844 -14.922 1 68.44 231 ARG A C 1
ATOM 1868 O O . ARG A 1 231 ? -13.594 -14.172 -16.109 1 68.44 231 ARG A O 1
ATOM 1875 N N . PHE A 1 232 ? -14.328 -12.93 -14.453 1 59.88 232 PHE A N 1
ATOM 1876 C CA . PHE A 1 232 ? -14.906 -12.055 -15.469 1 59.88 232 PHE A CA 1
ATOM 1877 C C . PHE A 1 232 ? -14.195 -10.711 -15.492 1 59.88 232 PHE A C 1
ATOM 1879 O O . PHE A 1 232 ? -14.094 -10.031 -14.461 1 59.88 232 PHE A O 1
ATOM 1886 N N . PHE A 1 233 ? -13.094 -10.664 -16.141 1 53.5 233 PHE A N 1
ATOM 1887 C CA . PHE A 1 233 ? -12.672 -9.273 -16.266 1 53.5 233 PHE A CA 1
ATOM 1888 C C . PHE A 1 233 ? -13.633 -8.492 -17.156 1 53.5 233 PHE A C 1
ATOM 1890 O O . PHE A 1 233 ? -13.227 -7.574 -17.859 1 53.5 233 PHE A O 1
ATOM 1897 N N . GLY A 1 234 ? -14.859 -8.734 -16.969 1 46.22 234 GLY A N 1
ATOM 1898 C CA . GLY A 1 234 ? -15.75 -8.148 -17.953 1 46.22 234 GLY A CA 1
ATOM 1899 C C . GLY A 1 234 ? -15.609 -8.773 -19.328 1 46.22 234 GLY A C 1
ATOM 1900 O O . GLY A 1 234 ? -15.477 -9.992 -19.453 1 46.22 234 GLY A O 1
ATOM 1901 N N . LEU A 1 235 ? -15.367 -7.852 -20.297 1 44.94 235 LEU A N 1
ATOM 1902 C CA . LEU A 1 235 ? -15.242 -8.156 -21.703 1 44.94 235 LEU A CA 1
ATOM 1903 C C . LEU A 1 235 ? -13.953 -8.914 -22 1 44.94 235 LEU A C 1
ATOM 1905 O O . LEU A 1 235 ? -13.797 -9.5 -23.062 1 44.94 235 LEU A O 1
ATOM 1909 N N . LYS A 1 236 ? -12.859 -8.734 -21.203 1 49.75 236 LYS A N 1
ATOM 1910 C CA . LYS A 1 236 ? -11.617 -9.406 -21.594 1 49.75 236 LYS A CA 1
ATOM 1911 C C . LYS A 1 236 ? -11.266 -10.523 -20.625 1 49.75 236 LYS A C 1
ATOM 1913 O O . LYS A 1 236 ? -11.539 -10.422 -19.422 1 49.75 236 LYS A O 1
ATOM 1918 N N . ARG A 1 237 ? -11.016 -11.789 -21.109 1 45.44 237 ARG A N 1
ATOM 1919 C CA . ARG A 1 237 ? -10.766 -13.07 -20.469 1 45.44 237 ARG A CA 1
ATOM 1920 C C . ARG A 1 237 ? -9.438 -13.047 -19.703 1 45.44 237 ARG A C 1
ATOM 1922 O O . ARG A 1 237 ? -9.289 -13.727 -18.688 1 45.44 237 ARG A O 1
ATOM 1929 N N . GLU A 1 238 ? -8.336 -12.32 -20.297 1 50.56 238 GLU A N 1
ATOM 1930 C CA . GLU A 1 238 ? -7.031 -12.617 -19.703 1 50.56 238 GLU A CA 1
ATOM 1931 C C . GLU A 1 238 ? -6.523 -11.461 -18.859 1 50.56 238 GLU A C 1
ATOM 1933 O O . GLU A 1 238 ? -6.797 -10.297 -19.156 1 50.56 238 GLU A O 1
ATOM 1938 N N . CYS A 1 239 ? -5.996 -11.68 -17.688 1 52.47 239 CYS A N 1
ATOM 1939 C CA . CYS A 1 239 ? -5.359 -10.703 -16.812 1 52.47 239 CYS A CA 1
ATOM 1940 C C . CYS A 1 239 ? -4.109 -10.117 -17.453 1 52.47 239 CYS A C 1
ATOM 1942 O O . CYS A 1 239 ? -3.225 -10.859 -17.891 1 52.47 239 CYS A O 1
ATOM 1944 N N . GLY A 1 240 ? -4.082 -9.031 -17.969 1 44.94 240 GLY A N 1
ATOM 1945 C CA . GLY A 1 240 ? -3.021 -8.188 -18.5 1 44.94 240 GLY A CA 1
ATOM 1946 C C . GLY A 1 240 ? -1.632 -8.711 -18.203 1 44.94 240 GLY A C 1
ATOM 1947 O O . GLY A 1 240 ? -0.678 -8.414 -18.922 1 44.94 240 GLY A O 1
ATOM 1948 N N . LEU A 1 241 ? -1.399 -9.445 -17.141 1 47.34 241 LEU A N 1
ATOM 1949 C CA . LEU A 1 241 ? -0.061 -9.844 -16.719 1 47.34 241 LEU A CA 1
ATOM 1950 C C . LEU A 1 241 ? 0.504 -10.922 -17.625 1 47.34 241 LEU A C 1
ATOM 1952 O O . LEU A 1 241 ? 1.722 -11.039 -17.781 1 47.34 241 LEU A O 1
ATOM 1956 N N . HIS A 1 242 ? -0.359 -11.836 -18.219 1 45.47 242 HIS A N 1
ATOM 1957 C CA . HIS A 1 242 ? 0.168 -13.016 -18.891 1 45.47 242 HIS A CA 1
ATOM 1958 C C . HIS A 1 242 ? 0.057 -12.875 -20.406 1 45.47 242 HIS A C 1
ATOM 1960 O O . HIS A 1 242 ? 0.409 -13.797 -21.141 1 45.47 242 HIS A O 1
ATOM 1966 N N . GLU A 1 243 ? -0.423 -11.781 -20.969 1 44.72 243 GLU A N 1
ATOM 1967 C CA . GLU A 1 243 ? -0.664 -11.672 -22.406 1 44.72 243 GLU A CA 1
ATOM 1968 C C . GLU A 1 243 ? 0.583 -11.18 -23.141 1 44.72 243 GLU A C 1
ATOM 1970 O O . GLU A 1 243 ? 0.734 -11.406 -24.328 1 44.72 243 GLU A O 1
ATOM 1975 N N . GLY A 1 244 ? 1.492 -10.531 -22.406 1 41.47 244 GLY A N 1
ATOM 1976 C CA . GLY A 1 244 ? 2.578 -9.969 -23.203 1 41.47 244 GLY A CA 1
ATOM 1977 C C . GLY A 1 244 ? 3.795 -10.867 -23.266 1 41.47 244 GLY A C 1
ATOM 1978 O O . GLY A 1 244 ? 3.959 -11.766 -22.438 1 41.47 244 GLY A O 1
ATOM 1979 N N . MET B 1 1 ? 24.844 32.125 14.234 1 47.94 1 MET B N 1
ATOM 1980 C CA . MET B 1 1 ? 24.516 31.516 15.531 1 47.94 1 MET B CA 1
ATOM 1981 C C . MET B 1 1 ? 24.391 30 15.406 1 47.94 1 MET B C 1
ATOM 1983 O O . MET B 1 1 ? 23.969 29.484 14.367 1 47.94 1 MET B O 1
ATOM 1987 N N . SER B 1 2 ? 25.141 29.359 16.219 1 56.5 2 SER B N 1
ATOM 1988 C CA . SER B 1 2 ? 25.281 27.906 16.125 1 56.5 2 SER B CA 1
ATOM 1989 C C . SER B 1 2 ? 23.922 27.219 16.203 1 56.5 2 SER B C 1
ATOM 1991 O O . SER B 1 2 ? 23.078 27.562 17.031 1 56.5 2 SER B O 1
ATOM 1993 N N . LYS B 1 3 ? 23.375 26.453 15.078 1 76.81 3 LYS B N 1
ATOM 1994 C CA . LYS B 1 3 ? 22.141 25.688 15.078 1 76.81 3 LYS B CA 1
ATOM 1995 C C . LYS B 1 3 ? 22 24.844 16.344 1 76.81 3 LYS B C 1
ATOM 1997 O O . LYS B 1 3 ? 23.016 24.422 16.906 1 76.81 3 LYS B O 1
ATOM 2002 N N . LEU B 1 4 ? 20.875 24.953 17.031 1 89.19 4 LEU B N 1
ATOM 2003 C CA . LEU B 1 4 ? 20.609 24.078 18.156 1 89.19 4 LEU B CA 1
ATOM 2004 C C . LEU B 1 4 ? 21.047 22.641 17.859 1 89.19 4 LEU B C 1
ATOM 2006 O O . LEU B 1 4 ? 20.812 22.125 16.766 1 89.19 4 LEU B O 1
ATOM 2010 N N . ASP B 1 5 ? 21.844 22.094 18.734 1 90.62 5 ASP B N 1
ATOM 2011 C CA . ASP B 1 5 ? 22.375 20.75 18.562 1 90.62 5 ASP B CA 1
ATOM 2012 C C . ASP B 1 5 ? 21.359 19.688 18.984 1 90.62 5 ASP B C 1
ATOM 2014 O O . ASP B 1 5 ? 21.203 19.406 20.172 1 90.62 5 ASP B O 1
ATOM 2018 N N . LEU B 1 6 ? 20.797 19.094 18 1 92.75 6 LEU B N 1
ATOM 2019 C CA . LEU B 1 6 ? 19.734 18.125 18.25 1 92.75 6 LEU B CA 1
ATOM 2020 C C . LEU B 1 6 ? 20.25 16.938 19.047 1 92.75 6 LEU B C 1
ATOM 2022 O O . LEU B 1 6 ? 19.578 16.453 19.969 1 92.75 6 LEU B O 1
ATOM 2026 N N . ASN B 1 7 ? 21.422 16.453 18.688 1 92.12 7 ASN B N 1
ATOM 2027 C CA . ASN B 1 7 ? 22 15.305 19.391 1 92.12 7 ASN B CA 1
ATOM 2028 C C . ASN B 1 7 ? 22.234 15.602 20.875 1 92.12 7 ASN B C 1
ATOM 2030 O O . ASN B 1 7 ? 21.938 14.773 21.719 1 92.12 7 ASN B O 1
ATOM 2034 N N . ALA B 1 8 ? 22.75 16.75 21.094 1 92.62 8 ALA B N 1
ATOM 2035 C CA . ALA B 1 8 ? 22.984 17.172 22.484 1 92.62 8 ALA B CA 1
ATOM 2036 C C . ALA B 1 8 ? 21.672 17.266 23.25 1 92.62 8 ALA B C 1
ATOM 2038 O O . ALA B 1 8 ? 21.594 16.844 24.422 1 92.62 8 ALA B O 1
ATOM 2039 N N . LEU B 1 9 ? 20.688 17.766 22.625 1 94.12 9 LEU B N 1
ATOM 2040 C CA . LEU B 1 9 ? 19.391 17.938 23.281 1 94.12 9 LEU B CA 1
ATOM 2041 C C . LEU B 1 9 ? 18.734 16.578 23.516 1 94.12 9 LEU B C 1
ATOM 2043 O O . LEU B 1 9 ? 18.094 16.375 24.547 1 94.12 9 LEU B O 1
ATOM 2047 N N . ASN B 1 10 ? 18.906 15.656 22.594 1 93.44 10 ASN B N 1
ATOM 2048 C CA . ASN B 1 10 ? 18.312 14.328 22.734 1 93.44 10 ASN B CA 1
ATOM 2049 C C . ASN B 1 10 ? 18.969 13.547 23.875 1 93.44 10 ASN B C 1
ATOM 2051 O O . ASN B 1 10 ? 18.359 12.609 24.406 1 93.44 10 ASN B O 1
ATOM 2055 N N . ASP B 1 11 ? 20.109 13.922 24.234 1 94.12 11 ASP B N 1
ATOM 2056 C CA . ASP B 1 11 ? 20.828 13.258 25.312 1 94.12 11 ASP B CA 1
ATOM 2057 C C . ASP B 1 11 ? 20.359 13.75 26.688 1 94.12 11 ASP B C 1
ATOM 2059 O O . ASP B 1 11 ? 20.656 13.133 27.703 1 94.12 11 ASP B O 1
ATOM 2063 N N . LEU B 1 12 ? 19.531 14.805 26.703 1 93.44 12 LEU B N 1
ATOM 2064 C CA . LEU B 1 12 ? 19.047 15.398 27.953 1 93.44 12 LEU B CA 1
ATOM 2065 C C . LEU B 1 12 ? 17.719 14.766 28.359 1 93.44 12 LEU B C 1
ATOM 2067 O O . LEU B 1 12 ? 16.953 14.312 27.516 1 93.44 12 LEU B O 1
ATOM 2071 N N . PRO B 1 13 ? 17.516 14.797 29.688 1 93.06 13 PRO B N 1
ATOM 2072 C CA . PRO B 1 13 ? 16.172 14.438 30.141 1 93.06 13 PRO B CA 1
ATOM 2073 C C . PRO B 1 13 ? 15.094 15.383 29.594 1 93.06 13 PRO B C 1
ATOM 2075 O O . PRO B 1 13 ? 15.391 16.531 29.266 1 93.06 13 PRO B O 1
ATOM 2078 N N . LYS B 1 14 ? 13.961 14.938 29.547 1 89.06 14 LYS B N 1
ATOM 2079 C CA . LYS B 1 14 ? 12.844 15.68 28.953 1 89.06 14 LYS B CA 1
ATOM 2080 C C . LYS B 1 14 ? 12.742 17.078 29.562 1 89.06 14 LYS B C 1
ATOM 2082 O O . LYS B 1 14 ? 12.57 18.062 28.844 1 89.06 14 LYS B O 1
ATOM 2087 N N . VAL B 1 15 ? 12.797 17.156 30.859 1 90.56 15 VAL B N 1
ATOM 2088 C CA . VAL B 1 15 ? 12.625 18.438 31.562 1 90.56 15 VAL B CA 1
ATOM 2089 C C . VAL B 1 15 ? 13.734 19.406 31.141 1 90.56 15 VAL B C 1
ATOM 2091 O O . VAL B 1 15 ? 13.477 20.594 30.938 1 90.56 15 VAL B O 1
ATOM 2094 N N . ASP B 1 16 ? 14.922 18.891 30.984 1 93.19 16 ASP B N 1
ATOM 2095 C CA . ASP B 1 16 ? 16.047 19.734 30.594 1 93.19 16 ASP B CA 1
ATOM 2096 C C . ASP B 1 16 ? 15.922 20.172 29.141 1 93.19 16 ASP B C 1
ATOM 2098 O O . ASP B 1 16 ? 16.312 21.281 28.797 1 93.19 16 ASP B O 1
ATOM 2102 N N . ARG B 1 17 ? 15.391 19.344 28.359 1 91.88 17 ARG B N 1
ATOM 2103 C CA . ARG B 1 17 ? 15.148 19.703 26.953 1 91.88 17 ARG B CA 1
ATOM 2104 C C . ARG B 1 17 ? 14.148 20.844 26.844 1 91.88 17 ARG B C 1
ATOM 2106 O O . ARG B 1 17 ? 14.359 21.781 26.078 1 91.88 17 ARG B O 1
ATOM 2113 N N . VAL B 1 18 ? 13.133 20.766 27.703 1 92.38 18 VAL B N 1
ATOM 2114 C CA . VAL B 1 18 ? 12.102 21.797 27.688 1 92.38 18 VAL B CA 1
ATOM 2115 C C . VAL B 1 18 ? 12.703 23.125 28.141 1 92.38 18 VAL B C 1
ATOM 2117 O O . VAL B 1 18 ? 12.43 24.172 27.547 1 92.38 18 VAL B O 1
ATOM 2120 N N . LEU B 1 19 ? 13.5 23.031 29.109 1 93.56 19 LEU B N 1
ATOM 2121 C CA . LEU B 1 19 ? 14.133 24.25 29.625 1 93.56 19 LEU B CA 1
ATOM 2122 C C . LEU B 1 19 ? 15.094 24.844 28.609 1 93.56 19 LEU B C 1
ATOM 2124 O O . LEU B 1 19 ? 15.18 26.062 28.469 1 93.56 19 LEU B O 1
ATOM 2128 N N . ALA B 1 20 ? 15.758 23.953 27.922 1 93.88 20 ALA B N 1
ATOM 2129 C CA . ALA B 1 20 ? 16.719 24.391 26.922 1 93.88 20 ALA B CA 1
ATOM 2130 C C . ALA B 1 20 ? 16.031 25.125 25.766 1 93.88 20 ALA B C 1
ATOM 2132 O O . ALA B 1 20 ? 16.609 26 25.141 1 93.88 20 ALA B O 1
ATOM 2133 N N . LEU B 1 21 ? 14.758 24.844 25.562 1 96.25 21 LEU B N 1
ATOM 2134 C CA . LEU B 1 21 ? 14.039 25.422 24.438 1 96.25 21 LEU B CA 1
ATOM 2135 C C . LEU B 1 21 ? 13.164 26.578 24.891 1 96.25 21 LEU B C 1
ATOM 2137 O O . LEU B 1 21 ? 12.461 27.188 24.078 1 96.25 21 LEU B O 1
ATOM 2141 N N . ALA B 1 22 ? 13.234 26.953 26.172 1 95.81 22 ALA B N 1
ATOM 2142 C CA . ALA B 1 22 ? 12.375 28 26.719 1 95.81 22 ALA B CA 1
ATOM 2143 C C . ALA B 1 22 ? 12.672 29.359 26.078 1 95.81 22 ALA B C 1
ATOM 2145 O O . ALA B 1 22 ? 11.758 30.078 25.688 1 95.81 22 ALA B O 1
ATOM 2146 N N . GLU B 1 23 ? 13.883 29.703 26.016 1 95.12 23 GLU B N 1
ATOM 2147 C CA . GLU B 1 23 ? 14.266 31 25.469 1 95.12 23 GLU B CA 1
ATOM 2148 C C . GLU B 1 23 ? 13.922 31.094 23.984 1 95.12 23 GLU B C 1
ATOM 2150 O O . GLU B 1 23 ? 13.281 32.062 23.547 1 95.12 23 GLU B O 1
ATOM 2155 N N . PRO B 1 24 ? 14.375 30.078 23.188 1 96.44 24 PRO B N 1
ATOM 2156 C CA . PRO B 1 24 ? 13.93 30.109 21.797 1 96.44 24 PRO B CA 1
ATOM 2157 C C . PRO B 1 24 ? 12.414 30.234 21.656 1 96.44 24 PRO B C 1
ATOM 2159 O O . PRO B 1 24 ? 11.914 30.969 20.812 1 96.44 24 PRO B O 1
ATOM 2162 N N . ASN B 1 25 ? 11.672 29.531 22.453 1 97.5 25 ASN B N 1
ATOM 2163 C CA . ASN B 1 25 ? 10.219 29.578 22.391 1 97.5 25 ASN B CA 1
ATOM 2164 C C . ASN B 1 25 ? 9.672 30.953 22.766 1 97.5 25 ASN B C 1
ATOM 2166 O O . ASN B 1 25 ? 8.703 31.422 22.172 1 97.5 25 ASN B O 1
ATOM 2170 N N . ALA B 1 26 ? 10.234 31.578 23.766 1 96.94 26 ALA B N 1
ATOM 2171 C CA . ALA B 1 26 ? 9.828 32.938 24.125 1 96.94 26 ALA B CA 1
ATOM 2172 C C . ALA B 1 26 ? 9.984 33.875 22.922 1 96.94 26 ALA B C 1
ATOM 2174 O O . ALA B 1 26 ? 9.117 34.719 22.688 1 96.94 26 ALA B O 1
ATOM 2175 N N . GLN B 1 27 ? 11.055 33.719 22.25 1 97.31 27 GLN B N 1
ATOM 2176 C CA . GLN B 1 27 ? 11.273 34.531 21.047 1 97.31 27 GLN B CA 1
ATOM 2177 C C . GLN B 1 27 ? 10.266 34.156 19.953 1 97.31 27 GLN B C 1
ATOM 2179 O O . GLN B 1 27 ? 9.648 35.062 19.359 1 97.31 27 GLN B O 1
ATOM 2184 N N . LEU B 1 28 ? 10.047 32.906 19.734 1 98.12 28 LEU B N 1
ATOM 2185 C CA . LEU B 1 28 ? 9.188 32.438 18.656 1 98.12 28 LEU B CA 1
ATOM 2186 C C . LEU B 1 28 ? 7.738 32.844 18.891 1 98.12 28 LEU B C 1
ATOM 2188 O O . LEU B 1 28 ? 7.004 33.094 17.938 1 98.12 28 LEU B O 1
ATOM 2192 N N . GLU B 1 29 ? 7.383 33 20.125 1 97.31 29 GLU B N 1
ATOM 2193 C CA . GLU B 1 29 ? 6.012 33.375 20.453 1 97.31 29 GLU B CA 1
ATOM 2194 C C . GLU B 1 29 ? 5.723 34.812 19.984 1 97.31 29 GLU B C 1
ATOM 2196 O O . GLU B 1 29 ? 4.562 35.188 19.797 1 97.31 29 GLU B O 1
ATOM 2201 N N . THR B 1 30 ? 6.73 35.594 19.75 1 97.94 30 THR B N 1
ATOM 2202 C CA . THR B 1 30 ? 6.547 37 19.344 1 97.94 30 THR B CA 1
ATOM 2203 C C . THR B 1 30 ? 6.602 37.125 17.828 1 97.94 30 THR B C 1
ATOM 2205 O O . THR B 1 30 ? 6.301 38.188 17.281 1 97.94 30 THR B O 1
ATOM 2208 N N . LEU B 1 31 ? 6.926 36.062 17.141 1 98.31 31 LEU B N 1
ATOM 2209 C CA . LEU B 1 31 ? 7.121 36.125 15.703 1 98.31 31 LEU B CA 1
ATOM 2210 C C . LEU B 1 31 ? 5.844 35.719 14.969 1 98.31 31 LEU B C 1
ATOM 2212 O O . LEU B 1 31 ? 4.984 35.031 15.531 1 98.31 31 LEU B O 1
ATOM 2216 N N . THR B 1 32 ? 5.738 36.188 13.727 1 98.31 32 THR B N 1
ATOM 2217 C CA . THR B 1 32 ? 4.672 35.719 12.852 1 98.31 32 THR B CA 1
ATOM 2218 C C . THR B 1 32 ? 4.938 34.312 12.383 1 98.31 32 THR B C 1
ATOM 2220 O O . THR B 1 32 ? 6.047 33.781 12.539 1 98.31 32 THR B O 1
ATOM 2223 N N . ALA B 1 33 ? 3.92 33.656 11.859 1 98.62 33 ALA B N 1
ATOM 2224 C CA . ALA B 1 33 ? 4.066 32.312 11.344 1 98.62 33 ALA B CA 1
ATOM 2225 C C . ALA B 1 33 ? 5.195 32.219 10.32 1 98.62 33 ALA B C 1
ATOM 2227 O O . ALA B 1 33 ? 6.016 31.312 10.359 1 98.62 33 ALA B O 1
ATOM 2228 N N . GLU B 1 34 ? 5.285 33.188 9.422 1 98.38 34 GLU B N 1
ATOM 2229 C CA . GLU B 1 34 ? 6.324 33.219 8.398 1 98.38 34 GLU B CA 1
ATOM 2230 C C . GLU B 1 34 ? 7.707 33.375 9.016 1 98.38 34 GLU B C 1
ATOM 2232 O O . GLU B 1 34 ? 8.656 32.719 8.594 1 98.38 34 GLU B O 1
ATOM 2237 N N . GLU B 1 35 ? 7.75 34.219 9.977 1 98.5 35 GLU B N 1
ATOM 2238 C CA . GLU B 1 35 ? 9.016 34.438 10.664 1 98.5 35 GLU B CA 1
ATOM 2239 C C . GLU B 1 35 ? 9.461 33.219 11.43 1 98.5 35 GLU B C 1
ATOM 2241 O O . GLU B 1 35 ? 10.656 32.938 11.539 1 98.5 35 GLU B O 1
ATOM 2246 N N . ARG B 1 36 ? 8.5 32.5 11.977 1 98.56 36 ARG B N 1
ATOM 2247 C CA . ARG B 1 36 ? 8.812 31.25 12.68 1 98.56 36 ARG B CA 1
ATOM 2248 C C . ARG B 1 36 ? 9.438 30.234 11.734 1 98.56 36 ARG B C 1
ATOM 2250 O O . ARG B 1 36 ? 10.406 29.562 12.094 1 98.56 36 ARG B O 1
ATOM 2257 N N . VAL B 1 37 ? 8.875 30.094 10.539 1 98.44 37 VAL B N 1
ATOM 2258 C CA . VAL B 1 37 ? 9.422 29.188 9.547 1 98.44 37 VAL B CA 1
ATOM 2259 C C . VAL B 1 37 ? 10.836 29.609 9.172 1 98.44 37 VAL B C 1
ATOM 2261 O O . VAL B 1 37 ? 11.758 28.797 9.141 1 98.44 37 VAL B O 1
ATOM 2264 N N . ALA B 1 38 ? 11.062 30.875 8.961 1 97.62 38 ALA B N 1
ATOM 2265 C CA . ALA B 1 38 ? 12.375 31.406 8.594 1 97.62 38 ALA B CA 1
ATOM 2266 C C . ALA B 1 38 ? 13.391 31.172 9.711 1 97.62 38 ALA B C 1
ATOM 2268 O O . ALA B 1 38 ? 14.531 30.766 9.453 1 97.62 38 ALA B O 1
ATOM 2269 N N . TRP B 1 39 ? 12.938 31.453 10.875 1 97.5 39 TRP B N 1
ATOM 2270 C CA . TRP B 1 39 ? 13.797 31.25 12.031 1 97.5 39 TRP B CA 1
ATOM 2271 C C . TRP B 1 39 ? 14.258 29.797 12.109 1 97.5 39 TRP B C 1
ATOM 2273 O O . TRP B 1 39 ? 15.438 29.516 12.344 1 97.5 39 TRP B O 1
ATOM 2283 N N . ALA B 1 40 ? 13.328 28.859 11.961 1 97.81 40 ALA B N 1
ATOM 2284 C CA . ALA B 1 40 ? 13.648 27.438 12.031 1 97.81 40 ALA B CA 1
ATOM 2285 C C . ALA B 1 40 ? 14.664 27.047 10.961 1 97.81 40 ALA B C 1
ATOM 2287 O O . ALA B 1 40 ? 15.609 26.312 11.234 1 97.81 40 ALA B O 1
ATOM 2288 N N . LEU B 1 41 ? 14.508 27.562 9.773 1 96.5 41 LEU B N 1
ATOM 2289 C CA . LEU B 1 41 ? 15.398 27.234 8.664 1 96.5 41 LEU B CA 1
ATOM 2290 C C . LEU B 1 41 ? 16.797 27.766 8.93 1 96.5 41 LEU B C 1
ATOM 2292 O O . LEU B 1 41 ? 17.781 27.188 8.469 1 96.5 41 LEU B O 1
ATOM 2296 N N . GLU B 1 42 ? 16.875 28.797 9.734 1 95.31 42 GLU B N 1
ATOM 2297 C CA . GLU B 1 42 ? 18.156 29.438 10.031 1 95.31 42 GLU B CA 1
ATOM 2298 C C . GLU B 1 42 ? 18.812 28.797 11.25 1 95.31 42 GLU B C 1
ATOM 2300 O O . GLU B 1 42 ? 20.031 28.641 11.289 1 95.31 42 GLU B O 1
ATOM 2305 N N . ASN B 1 43 ? 18 28.406 12.172 1 96 43 ASN B N 1
ATOM 2306 C CA . ASN B 1 43 ? 18.562 28.109 13.492 1 96 43 ASN B CA 1
ATOM 2307 C C . ASN B 1 43 ? 18.516 26.625 13.797 1 96 43 ASN B C 1
ATOM 2309 O O . ASN B 1 43 ? 19.141 26.156 14.742 1 96 43 ASN B O 1
ATOM 2313 N N . LEU B 1 44 ? 17.75 25.859 13.031 1 96.38 44 LEU B N 1
ATOM 2314 C CA . LEU B 1 44 ? 17.625 24.422 13.258 1 96.38 44 LEU B CA 1
ATOM 2315 C C . LEU B 1 44 ? 18.344 23.641 12.172 1 96.38 44 LEU B C 1
ATOM 2317 O O . LEU B 1 44 ? 18.531 24.125 11.055 1 96.38 44 LEU B O 1
ATOM 2321 N N . PRO B 1 45 ? 18.812 22.438 12.5 1 90.25 45 PRO B N 1
ATOM 2322 C CA . PRO B 1 45 ? 19.609 21.641 11.57 1 90.25 45 PRO B CA 1
ATOM 2323 C C . PRO B 1 45 ? 18.766 20.906 10.547 1 90.25 45 PRO B C 1
ATOM 2325 O O . PRO B 1 45 ? 17.547 20.797 10.703 1 90.25 45 PRO B O 1
ATOM 2328 N N . GLY B 1 46 ? 19.578 20.406 9.492 1 79.19 46 GLY B N 1
ATOM 2329 C CA . GLY B 1 46 ? 19.359 19.172 8.75 1 79.19 46 GLY B CA 1
ATOM 2330 C C . GLY B 1 46 ? 18.312 19.312 7.668 1 79.19 46 GLY B C 1
ATOM 2331 O O . GLY B 1 46 ? 18.234 20.344 7.004 1 79.19 46 GLY B O 1
ATOM 2332 N N . GLU B 1 47 ? 17.703 18.172 7.426 1 92.06 47 GLU B N 1
ATOM 2333 C CA . GLU B 1 47 ? 16.641 17.906 6.461 1 92.06 47 GLU B CA 1
ATOM 2334 C C . GLU B 1 47 ? 15.266 18.266 7.027 1 92.06 47 GLU B C 1
ATOM 2336 O O . GLU B 1 47 ? 14.883 17.781 8.094 1 92.06 47 GLU B O 1
ATOM 2341 N N . TYR B 1 48 ? 14.617 19.203 6.367 1 97.94 48 TYR B N 1
ATOM 2342 C CA . TYR B 1 48 ? 13.312 19.734 6.77 1 97.94 48 TYR B CA 1
ATOM 2343 C C . TYR B 1 48 ? 12.18 18.984 6.082 1 97.94 48 TYR B C 1
ATOM 2345 O O . TYR B 1 48 ? 12.281 18.641 4.898 1 97.94 48 TYR B O 1
ATOM 2353 N N . VAL B 1 49 ? 11.188 18.656 6.926 1 98.62 49 VAL B N 1
ATOM 2354 C CA . VAL B 1 49 ? 9.984 18.047 6.355 1 98.62 49 VAL B CA 1
ATOM 2355 C C . VAL B 1 49 ? 8.742 18.766 6.883 1 98.62 49 VAL B C 1
ATOM 2357 O O . VAL B 1 49 ? 8.789 19.406 7.934 1 98.62 49 VAL B O 1
ATOM 2360 N N . LEU B 1 50 ? 7.738 18.688 6.117 1 98.69 50 LEU B N 1
ATOM 2361 C CA . LEU B 1 50 ? 6.391 19.109 6.5 1 98.69 50 LEU B CA 1
ATOM 2362 C C . LEU B 1 50 ? 5.422 17.938 6.449 1 98.69 50 LEU B C 1
ATOM 2364 O O . LEU B 1 50 ? 5.438 17.156 5.496 1 98.69 50 LEU B O 1
ATOM 2368 N N . SER B 1 51 ? 4.68 17.734 7.531 1 98.31 51 SER B N 1
ATOM 2369 C CA . SER B 1 51 ? 3.633 16.719 7.469 1 98.31 51 SER B CA 1
ATOM 2370 C C . SER B 1 51 ? 2.252 17.359 7.348 1 98.31 51 SER B C 1
ATOM 2372 O O . SER B 1 51 ? 2.035 18.469 7.816 1 98.31 51 SER B O 1
ATOM 2374 N N . SER B 1 52 ? 1.383 16.656 6.68 1 98 52 SER B N 1
ATOM 2375 C CA . SER B 1 52 ? 0.002 17.109 6.535 1 98 52 SER B CA 1
ATOM 2376 C C . SER B 1 52 ? -0.956 15.922 6.438 1 98 52 SER B C 1
ATOM 2378 O O . SER B 1 52 ? -0.664 14.93 5.762 1 98 52 SER B O 1
ATOM 2380 N N . SER B 1 53 ? -2.051 16.031 7.148 1 95.44 53 SER B N 1
ATOM 2381 C CA . SER B 1 53 ? -3.146 15.086 6.988 1 95.44 53 SER B CA 1
ATOM 2382 C C . SER B 1 53 ? -4.105 15.516 5.887 1 95.44 53 SER B C 1
ATOM 2384 O O . SER B 1 53 ? -5.035 14.789 5.543 1 95.44 53 SER B O 1
ATOM 2386 N N . PHE B 1 54 ? -3.871 16.688 5.398 1 97.56 54 PHE B N 1
ATOM 2387 C CA . PHE B 1 54 ? -4.734 17.281 4.387 1 97.56 54 PHE B CA 1
ATOM 2388 C C . PHE B 1 54 ? -6.168 17.391 4.898 1 97.56 54 PHE B C 1
ATOM 2390 O O . PHE B 1 54 ? -7.117 17.094 4.168 1 97.56 54 PHE B O 1
ATOM 2397 N N . GLY B 1 55 ? -6.25 17.844 6.137 1 94.5 55 GLY B N 1
ATOM 2398 C CA . GLY B 1 55 ? -7.535 18.094 6.766 1 94.5 55 GLY B CA 1
ATOM 2399 C C . GLY B 1 55 ? -8.172 19.391 6.324 1 94.5 55 GLY B C 1
ATOM 2400 O O . GLY B 1 55 ? -7.766 19.984 5.316 1 94.5 55 GLY B O 1
ATOM 2401 N N . ILE B 1 56 ? -9.102 19.891 7.082 1 92.06 56 ILE B N 1
ATOM 2402 C CA . ILE B 1 56 ? -10.031 20.953 6.73 1 92.06 56 ILE B CA 1
ATOM 2403 C C . ILE B 1 56 ? -9.25 22.219 6.363 1 92.06 56 ILE B C 1
ATOM 2405 O O . ILE B 1 56 ? -9.57 22.891 5.379 1 92.06 56 ILE B O 1
ATOM 2409 N N . GLN B 1 57 ? -8.164 22.516 7.102 1 93.12 57 GLN B N 1
ATOM 2410 C CA . GLN B 1 57 ? -7.441 23.766 6.926 1 93.12 57 GLN B CA 1
ATOM 2411 C C . GLN B 1 57 ? -6.012 23.516 6.453 1 93.12 57 GLN B C 1
ATOM 2413 O O . GLN B 1 57 ? -5.141 24.375 6.625 1 93.12 57 GLN B O 1
ATOM 2418 N N . ALA B 1 58 ? -5.766 22.406 5.875 1 96.44 58 ALA B N 1
ATOM 2419 C CA . ALA B 1 58 ? -4.418 21.938 5.555 1 96.44 58 ALA B CA 1
ATOM 2420 C C . ALA B 1 58 ? -3.742 22.859 4.547 1 96.44 58 ALA B C 1
ATOM 2422 O O . ALA B 1 58 ? -2.516 23 4.543 1 96.44 58 ALA B O 1
ATOM 2423 N N . ALA B 1 59 ? -4.504 23.547 3.723 1 98.38 59 ALA B N 1
ATOM 2424 C CA . ALA B 1 59 ? -3.951 24.375 2.654 1 98.38 59 ALA B CA 1
ATOM 2425 C C . ALA B 1 59 ? -3.074 25.484 3.221 1 98.38 59 ALA B C 1
ATOM 2427 O O . ALA B 1 59 ? -2.107 25.906 2.582 1 98.38 59 ALA B O 1
ATOM 2428 N N . VAL B 1 60 ? -3.352 25.891 4.449 1 98.31 60 VAL B N 1
ATOM 2429 C CA . VAL B 1 60 ? -2.674 27.031 5.059 1 98.31 60 VAL B CA 1
ATOM 2430 C C . VAL B 1 60 ? -1.195 26.703 5.262 1 98.31 60 VAL B C 1
ATOM 2432 O O . VAL B 1 60 ? -0.325 27.328 4.645 1 98.31 60 VAL B O 1
ATOM 2435 N N . SER B 1 61 ? -0.969 25.703 6.027 1 98.44 61 SER B N 1
ATOM 2436 C CA . SER B 1 61 ? 0.415 25.359 6.348 1 98.44 61 SER B CA 1
ATOM 2437 C C . SER B 1 61 ? 1.158 24.844 5.117 1 98.44 61 SER B C 1
ATOM 2439 O O . SER B 1 61 ? 2.357 25.094 4.965 1 98.44 61 SER B O 1
ATOM 2441 N N . LEU B 1 62 ? 0.477 24.125 4.266 1 98.75 62 LEU B N 1
ATOM 2442 C CA . LEU B 1 62 ? 1.091 23.656 3.031 1 98.75 62 LEU B CA 1
ATOM 2443 C C . LEU B 1 62 ? 1.581 24.812 2.178 1 98.75 62 LEU B C 1
ATOM 2445 O O . LEU B 1 62 ? 2.713 24.797 1.688 1 98.75 62 LEU B O 1
ATOM 2449 N N . HIS B 1 63 ? 0.734 25.828 2.057 1 98.75 63 HIS B N 1
ATOM 2450 C CA . HIS B 1 63 ? 1.092 27 1.26 1 98.75 63 HIS B CA 1
ATOM 2451 C C . HIS B 1 63 ? 2.178 27.812 1.943 1 98.75 63 HIS B C 1
ATOM 2453 O O . HIS B 1 63 ? 3.186 28.156 1.321 1 98.75 63 HIS B O 1
ATOM 2459 N N . LEU B 1 64 ? 2.008 28.078 3.219 1 98.69 64 LEU B N 1
ATOM 2460 C CA . LEU B 1 64 ? 2.885 28.953 3.982 1 98.69 64 LEU B CA 1
ATOM 2461 C C . LEU B 1 64 ? 4.32 28.438 3.973 1 98.69 64 LEU B C 1
ATOM 2463 O O . LEU B 1 64 ? 5.242 29.172 3.602 1 98.69 64 LEU B O 1
ATOM 2467 N N . VAL B 1 65 ? 4.477 27.172 4.305 1 98.56 65 VAL B N 1
ATOM 2468 C CA . VAL B 1 65 ? 5.812 26.609 4.418 1 98.56 65 VAL B CA 1
ATOM 2469 C C . VAL B 1 65 ? 6.41 26.406 3.023 1 98.56 65 VAL B C 1
ATOM 2471 O O . VAL B 1 65 ? 7.594 26.672 2.805 1 98.56 65 VAL B O 1
ATOM 2474 N N . ASN B 1 66 ? 5.602 25.984 2.1 1 97.56 66 ASN B N 1
ATOM 2475 C CA . ASN B 1 66 ? 6.066 25.734 0.74 1 97.56 66 ASN B CA 1
ATOM 2476 C C . ASN B 1 66 ? 6.512 27.016 0.055 1 97.56 66 ASN B C 1
ATOM 2478 O O . ASN B 1 66 ? 7.395 27 -0.803 1 97.56 66 ASN B O 1
ATOM 2482 N N . GLN B 1 67 ? 5.945 28.172 0.38 1 97.25 67 GLN B N 1
ATOM 2483 C CA . GLN B 1 67 ? 6.352 29.469 -0.174 1 97.25 67 GLN B CA 1
ATOM 2484 C C . GLN B 1 67 ? 7.75 29.844 0.301 1 97.25 67 GLN B C 1
ATOM 2486 O O . GLN B 1 67 ? 8.531 30.422 -0.461 1 97.25 67 GLN B O 1
ATOM 2491 N N . ILE B 1 68 ? 8.031 29.516 1.46 1 97.69 68 ILE B N 1
ATOM 2492 C CA . ILE B 1 68 ? 9.305 29.906 2.068 1 97.69 68 ILE B CA 1
ATOM 2493 C C . ILE B 1 68 ? 10.391 28.906 1.696 1 97.69 68 ILE B C 1
ATOM 2495 O O . ILE B 1 68 ? 11.531 29.281 1.431 1 97.69 68 ILE B O 1
ATOM 2499 N N . ARG B 1 69 ? 10 27.625 1.698 1 96.88 69 ARG B N 1
ATOM 2500 C CA . ARG B 1 69 ? 10.906 26.547 1.327 1 96.88 69 ARG B CA 1
ATOM 2501 C C . ARG B 1 69 ? 10.289 25.656 0.257 1 96.88 69 ARG B C 1
ATOM 2503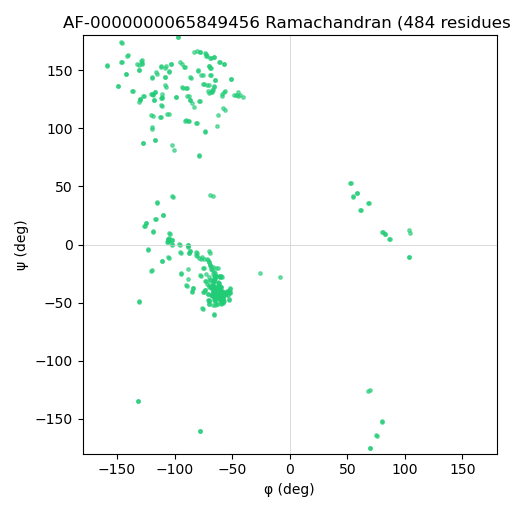 O O . ARG B 1 69 ? 9.797 24.578 0.559 1 96.88 69 ARG B O 1
ATOM 2510 N N . PRO B 1 70 ? 10.547 26.125 -0.969 1 96.25 70 PRO B N 1
ATOM 2511 C CA . PRO B 1 70 ? 10.008 25.312 -2.057 1 96.25 70 PRO B CA 1
ATOM 2512 C C . PRO B 1 70 ? 10.648 23.922 -2.121 1 96.25 70 PRO B C 1
ATOM 2514 O O . PRO B 1 70 ? 11.844 23.766 -1.832 1 96.25 70 PRO B O 1
ATOM 2517 N N . ASP B 1 71 ? 9.992 22.906 -2.398 1 96.25 71 ASP B N 1
ATOM 2518 C CA . ASP B 1 71 ? 10.422 21.531 -2.629 1 96.25 71 ASP B CA 1
ATOM 2519 C C . ASP B 1 71 ? 10.656 20.812 -1.309 1 96.25 71 ASP B C 1
ATOM 2521 O O . ASP B 1 71 ? 11.258 19.734 -1.287 1 96.25 71 ASP B O 1
ATOM 2525 N N . ILE B 1 72 ? 10.211 21.453 -0.167 1 98.25 72 ILE B N 1
ATOM 2526 C CA . ILE B 1 72 ? 10.25 20.719 1.09 1 98.25 72 ILE B CA 1
ATOM 2527 C C . ILE B 1 72 ? 9.445 19.422 0.956 1 98.25 72 ILE B C 1
ATOM 2529 O O . ILE B 1 72 ? 8.328 19.422 0.434 1 98.25 72 ILE B O 1
ATOM 2533 N N . PRO B 1 73 ? 10 18.281 1.372 1 98.75 73 PRO B N 1
ATOM 2534 C CA . PRO B 1 73 ? 9.172 17.062 1.374 1 98.75 73 PRO B CA 1
ATOM 2535 C C . PRO B 1 73 ? 7.926 17.203 2.244 1 98.75 73 PRO B C 1
ATOM 2537 O O . PRO B 1 73 ? 8.016 17.656 3.389 1 98.75 73 PRO B O 1
ATOM 2540 N N . VAL B 1 74 ? 6.812 16.891 1.64 1 98.81 74 VAL B N 1
ATOM 2541 C CA . VAL B 1 74 ? 5.543 16.875 2.355 1 98.81 74 VAL B CA 1
ATOM 2542 C C . VAL B 1 74 ? 5.105 15.438 2.619 1 98.81 74 VAL B C 1
ATOM 2544 O O . VAL B 1 74 ? 4.715 14.719 1.695 1 98.81 74 VAL B O 1
ATOM 2547 N N . ILE B 1 75 ? 5.109 15.062 3.881 1 98.62 75 ILE B N 1
ATOM 2548 C CA . ILE B 1 75 ? 4.801 13.688 4.266 1 98.62 75 ILE B CA 1
ATOM 2549 C C . ILE B 1 75 ? 3.293 13.523 4.43 1 98.62 75 ILE B C 1
ATOM 2551 O O . ILE B 1 75 ? 2.656 14.281 5.168 1 98.62 75 ILE B O 1
ATOM 2555 N N . LEU B 1 76 ? 2.736 12.57 3.713 1 98.62 76 LEU B N 1
ATOM 2556 C CA . LEU B 1 76 ? 1.37 12.094 3.9 1 98.62 76 LEU B CA 1
ATOM 2557 C C . LEU B 1 76 ? 1.354 10.617 4.297 1 98.62 76 LEU B C 1
ATOM 2559 O O . LEU B 1 76 ? 1.968 9.789 3.623 1 98.62 76 LEU B O 1
ATOM 2563 N N . THR B 1 77 ? 0.735 10.359 5.395 1 97.62 77 THR B N 1
ATOM 2564 C CA . THR B 1 77 ? 0.438 8.969 5.715 1 97.62 77 THR B CA 1
ATOM 2565 C C . THR B 1 77 ? -0.926 8.562 5.164 1 97.62 77 THR B C 1
ATOM 2567 O O . THR B 1 77 ? -1.961 8.977 5.688 1 97.62 77 THR B O 1
ATOM 2570 N N . ASP B 1 78 ? -0.947 7.812 4.176 1 98.25 78 ASP B N 1
ATOM 2571 C CA . ASP B 1 78 ? -2.184 7.324 3.574 1 98.25 78 ASP B CA 1
ATOM 2572 C C . ASP B 1 78 ? -2.646 6.035 4.246 1 98.25 78 ASP B C 1
ATOM 2574 O O . ASP B 1 78 ? -2.15 4.949 3.932 1 98.25 78 ASP B O 1
ATOM 2578 N N . THR B 1 79 ? -3.662 6.176 5.02 1 97.5 79 THR B N 1
ATOM 2579 C CA . THR B 1 79 ? -4.172 5.039 5.777 1 97.5 79 THR B CA 1
ATOM 2580 C C . THR B 1 79 ? -4.941 4.086 4.867 1 97.5 79 THR B C 1
ATOM 2582 O O . THR B 1 79 ? -5.168 2.928 5.223 1 97.5 79 THR B O 1
ATOM 2585 N N . GLY B 1 80 ? -5.355 4.578 3.766 1 97.94 80 GLY B N 1
ATOM 2586 C CA . GLY B 1 80 ? -6.234 3.812 2.896 1 97.94 80 GLY B CA 1
ATOM 2587 C C . GLY B 1 80 ? -7.699 3.957 3.254 1 97.94 80 GLY B C 1
ATOM 2588 O O . GLY B 1 80 ? -8.562 3.344 2.621 1 97.94 80 GLY B O 1
ATOM 2589 N N . TYR B 1 81 ? -7.992 4.852 4.25 1 97.31 81 TYR B N 1
ATOM 2590 C CA . TYR B 1 81 ? -9.359 5 4.738 1 97.31 81 TYR B CA 1
ATOM 2591 C C . TYR B 1 81 ? -9.805 6.457 4.68 1 97.31 81 TYR B C 1
ATOM 2593 O O . TYR B 1 81 ? -10.758 6.852 5.348 1 97.31 81 TYR B O 1
ATOM 2601 N N . LEU B 1 82 ? -9.117 7.285 3.965 1 97.44 82 LEU B N 1
ATOM 2602 C CA . LEU B 1 82 ? -9.516 8.68 3.854 1 97.44 82 LEU B CA 1
ATOM 2603 C C . LEU B 1 82 ? -10.766 8.828 2.99 1 97.44 82 LEU B C 1
ATOM 2605 O O . LEU B 1 82 ? -11.094 7.93 2.213 1 97.44 82 LEU B O 1
ATOM 2609 N N . PHE B 1 83 ? -11.438 9.953 3.088 1 96.44 83 PHE B N 1
ATOM 2610 C CA . PHE B 1 83 ? -12.57 10.266 2.225 1 96.44 83 PHE B CA 1
ATOM 2611 C C . PHE B 1 83 ? -12.102 10.5 0.791 1 96.44 83 PHE B C 1
ATOM 2613 O O . PHE B 1 83 ? -11.023 11.047 0.561 1 96.44 83 PHE B O 1
ATOM 2620 N N . PRO B 1 84 ? -12.938 10.109 -0.181 1 98 84 PRO B N 1
ATOM 2621 C CA . PRO B 1 84 ? -12.594 10.445 -1.565 1 98 84 PRO B CA 1
ATOM 2622 C C . PRO B 1 84 ? -12.281 11.922 -1.757 1 98 84 PRO B C 1
ATOM 2624 O O . PRO B 1 84 ? -11.367 12.273 -2.506 1 98 84 PRO B O 1
ATOM 2627 N N . GLU B 1 85 ? -13.016 12.758 -1.06 1 97.88 85 GLU B N 1
ATOM 2628 C CA . GLU B 1 85 ? -12.812 14.195 -1.133 1 97.88 85 GLU B CA 1
ATOM 2629 C C . GLU B 1 85 ? -11.406 14.578 -0.667 1 97.88 85 GLU B C 1
ATOM 2631 O O . GLU B 1 85 ? -10.797 15.508 -1.203 1 97.88 85 GLU B O 1
ATOM 2636 N N . THR B 1 86 ? -10.922 13.859 0.369 1 98.25 86 THR B N 1
ATOM 2637 C CA . THR B 1 86 ? -9.578 14.141 0.872 1 98.25 86 THR B CA 1
ATOM 2638 C C . THR B 1 86 ? -8.523 13.766 -0.165 1 98.25 86 THR B C 1
ATOM 2640 O O . THR B 1 86 ? -7.598 14.539 -0.419 1 98.25 86 THR B O 1
ATOM 2643 N N . TYR B 1 87 ? -8.711 12.609 -0.791 1 98.62 87 TYR B N 1
ATOM 2644 C CA . TYR B 1 87 ? -7.766 12.203 -1.829 1 98.62 87 TYR B CA 1
ATOM 2645 C C . TYR B 1 87 ? -7.754 13.203 -2.977 1 98.62 87 TYR B C 1
ATOM 2647 O O . TYR B 1 87 ? -6.691 13.562 -3.486 1 98.62 87 TYR B O 1
ATOM 2655 N N . GLN B 1 88 ? -8.875 13.633 -3.385 1 98.38 88 GLN B N 1
ATOM 2656 C CA . GLN B 1 88 ? -8.984 14.617 -4.453 1 98.38 88 GLN B CA 1
ATOM 2657 C C . GLN B 1 88 ? -8.352 15.945 -4.043 1 98.38 88 GLN B C 1
ATOM 2659 O O . GLN B 1 88 ? -7.715 16.609 -4.855 1 98.38 88 GLN B O 1
ATOM 2664 N N . PHE B 1 89 ? -8.602 16.297 -2.771 1 98.56 89 PHE B N 1
ATOM 2665 C CA . PHE B 1 89 ? -8.008 17.516 -2.227 1 98.56 89 PHE B CA 1
ATOM 2666 C C . PHE B 1 89 ? -6.488 17.438 -2.24 1 98.56 89 PHE B C 1
ATOM 2668 O O . PHE B 1 89 ? -5.812 18.406 -2.574 1 98.56 89 PHE B O 1
ATOM 2675 N N . ILE B 1 90 ? -5.918 16.25 -1.905 1 98.69 90 ILE B N 1
ATOM 2676 C CA . ILE B 1 90 ? -4.48 16 -1.969 1 98.69 90 ILE B CA 1
ATOM 2677 C C . ILE B 1 90 ? -3.982 16.234 -3.395 1 98.69 90 ILE B C 1
ATOM 2679 O O . ILE B 1 90 ? -3 16.953 -3.611 1 98.69 90 ILE B O 1
ATOM 2683 N N . ASP B 1 91 ? -4.668 15.641 -4.355 1 98.31 91 ASP B N 1
ATOM 2684 C CA . ASP B 1 91 ? -4.285 15.781 -5.754 1 98.31 91 ASP B CA 1
ATOM 2685 C C . ASP B 1 91 ? -4.301 17.25 -6.18 1 98.31 91 ASP B C 1
ATOM 2687 O O . ASP B 1 91 ? -3.344 17.734 -6.789 1 98.31 91 ASP B O 1
ATOM 2691 N N . GLU B 1 92 ? -5.328 17.953 -5.824 1 98.12 92 GLU B N 1
ATOM 2692 C CA . GLU B 1 92 ? -5.508 19.344 -6.203 1 98.12 92 GLU B CA 1
ATOM 2693 C C . GLU B 1 92 ? -4.414 20.219 -5.609 1 98.12 92 GLU B C 1
ATOM 2695 O O . GLU B 1 92 ? -3.785 21.016 -6.324 1 98.12 92 GLU B O 1
ATOM 2700 N N . LEU B 1 93 ? -4.223 20.078 -4.324 1 98.56 93 LEU B N 1
ATOM 2701 C CA . LEU B 1 93 ? -3.238 20.922 -3.654 1 98.56 93 LEU B CA 1
ATOM 2702 C C . LEU B 1 93 ? -1.829 20.609 -4.141 1 98.56 93 LEU B C 1
ATOM 2704 O O . LEU B 1 93 ? -0.989 21.5 -4.254 1 98.56 93 LEU B O 1
ATOM 2708 N N . THR B 1 94 ? -1.556 19.312 -4.371 1 98.62 94 THR B N 1
ATOM 2709 C CA . THR B 1 94 ? -0.239 18.938 -4.863 1 98.62 94 THR B CA 1
ATOM 2710 C C . THR B 1 94 ? 0.051 19.594 -6.207 1 98.62 94 THR B C 1
ATOM 2712 O O . THR B 1 94 ? 1.148 20.125 -6.422 1 98.62 94 THR B O 1
ATOM 2715 N N . ASP B 1 95 ? -0.892 19.609 -7.051 1 98.19 95 ASP B N 1
ATOM 2716 C CA . ASP B 1 95 ? -0.732 20.219 -8.367 1 98.19 95 ASP B CA 1
ATOM 2717 C C . ASP B 1 95 ? -0.637 21.734 -8.258 1 98.19 95 ASP B C 1
ATOM 2719 O O . ASP B 1 95 ? 0.305 22.344 -8.766 1 98.19 95 ASP B O 1
ATOM 2723 N N . LYS B 1 96 ? -1.545 22.344 -7.52 1 97.69 96 LYS B N 1
ATOM 2724 C CA . LYS B 1 96 ? -1.654 23.797 -7.422 1 97.69 96 LYS B CA 1
ATOM 2725 C C . LYS B 1 96 ? -0.417 24.391 -6.758 1 97.69 96 LYS B C 1
ATOM 2727 O O . LYS B 1 96 ? 0.06 25.453 -7.168 1 97.69 96 LYS B O 1
ATOM 2732 N N . LEU B 1 97 ? 0.091 23.703 -5.738 1 98.25 97 LEU B N 1
ATOM 2733 C CA . LEU B 1 97 ? 1.188 24.25 -4.945 1 98.25 97 LEU B CA 1
ATOM 2734 C C . LEU B 1 97 ? 2.514 23.609 -5.336 1 98.25 97 LEU B C 1
ATOM 2736 O O . LEU B 1 97 ? 3.551 23.891 -4.734 1 98.25 97 LEU B O 1
ATOM 2740 N N . LYS B 1 98 ? 2.484 22.656 -6.316 1 98.19 98 LYS B N 1
ATOM 2741 C CA . LYS B 1 98 ? 3.67 21.922 -6.766 1 98.19 98 LYS B CA 1
ATOM 2742 C C . LYS B 1 98 ? 4.398 21.281 -5.586 1 98.19 98 LYS B C 1
ATOM 2744 O O . LYS B 1 98 ? 5.617 21.422 -5.449 1 98.19 98 LYS B O 1
ATOM 2749 N N . LEU B 1 99 ? 3.613 20.531 -4.809 1 98.69 99 LEU B N 1
ATOM 2750 C CA . LEU B 1 99 ? 4.152 19.938 -3.588 1 98.69 99 LEU B CA 1
ATOM 2751 C C . LEU B 1 99 ? 5.066 18.766 -3.916 1 98.69 99 LEU B C 1
ATOM 2753 O O . LEU B 1 99 ? 4.785 17.984 -4.832 1 98.69 99 LEU B O 1
ATOM 2757 N N . ASN B 1 100 ? 6.188 18.672 -3.23 1 98.69 100 ASN B N 1
ATOM 2758 C CA . ASN B 1 100 ? 7.012 17.469 -3.203 1 98.69 100 ASN B CA 1
ATOM 2759 C C . ASN B 1 100 ? 6.438 16.406 -2.264 1 98.69 100 ASN B C 1
ATOM 2761 O O . ASN B 1 100 ? 6.996 16.156 -1.196 1 98.69 100 ASN B O 1
ATOM 2765 N N . LEU B 1 101 ? 5.398 15.719 -2.689 1 98.75 101 LEU B N 1
ATOM 2766 C CA . LEU B 1 101 ? 4.605 14.812 -1.86 1 98.75 101 LEU B CA 1
ATOM 2767 C C . LEU B 1 101 ? 5.32 13.484 -1.669 1 98.75 101 LEU B C 1
ATOM 2769 O O . LEU B 1 101 ? 5.762 12.867 -2.641 1 98.75 101 LEU B O 1
ATOM 2773 N N . LYS B 1 102 ? 5.531 13.117 -0.425 1 98.75 102 LYS B N 1
ATOM 2774 C CA . LYS B 1 102 ? 6.062 11.812 -0.027 1 98.75 102 LYS B CA 1
ATOM 2775 C C . LYS B 1 102 ? 5.004 10.992 0.708 1 98.75 102 LYS B C 1
ATOM 2777 O O . LYS B 1 102 ? 4.715 11.258 1.878 1 98.75 102 LYS B O 1
ATOM 2782 N N . VAL B 1 103 ? 4.539 9.93 0.008 1 98.62 103 VAL B N 1
ATOM 2783 C CA . VAL B 1 103 ? 3.436 9.156 0.558 1 98.62 103 VAL B CA 1
ATOM 2784 C C . VAL B 1 103 ? 3.975 7.898 1.243 1 98.62 103 VAL B C 1
ATOM 2786 O O . VAL B 1 103 ? 4.75 7.145 0.651 1 98.62 103 VAL B O 1
ATOM 2789 N N . TYR B 1 104 ? 3.596 7.699 2.475 1 98.25 104 TYR B N 1
ATOM 2790 C CA . TYR B 1 104 ? 3.92 6.504 3.248 1 98.25 104 TYR B CA 1
ATOM 2791 C C . TYR B 1 104 ? 2.654 5.773 3.68 1 98.25 104 TYR B C 1
ATOM 2793 O O . TYR B 1 104 ? 1.648 6.406 4.016 1 98.25 104 TYR B O 1
ATOM 2801 N N . ARG B 1 105 ? 2.697 4.445 3.709 1 97.5 105 ARG B N 1
ATOM 2802 C CA . ARG B 1 105 ? 1.56 3.596 4.047 1 97.5 105 ARG B CA 1
ATOM 2803 C C . ARG B 1 105 ? 1.998 2.402 4.887 1 97.5 105 ARG B C 1
ATOM 2805 O O . ARG B 1 105 ? 3.186 2.074 4.938 1 97.5 105 ARG B O 1
ATOM 2812 N N . ALA B 1 106 ? 0.952 1.812 5.527 1 97.5 106 ALA B N 1
ATOM 2813 C CA . ALA B 1 106 ? 1.217 0.551 6.219 1 97.5 106 ALA B CA 1
ATOM 2814 C C . ALA B 1 106 ? 1.793 -0.487 5.258 1 97.5 106 ALA B C 1
ATOM 2816 O O . ALA B 1 106 ? 1.566 -0.416 4.047 1 97.5 106 ALA B O 1
ATOM 2817 N N . GLY B 1 107 ? 2.523 -1.445 5.82 1 96 107 GLY B N 1
ATOM 2818 C CA . GLY B 1 107 ? 3.076 -2.525 5.02 1 96 107 GLY B CA 1
ATOM 2819 C C . GLY B 1 107 ? 2.014 -3.416 4.402 1 96 107 GLY B C 1
ATOM 2820 O O . GLY B 1 107 ? 2.213 -3.975 3.322 1 96 107 GLY B O 1
ATOM 2821 N N . GLU B 1 108 ? 0.918 -3.494 5.074 1 97.31 108 GLU B N 1
ATOM 2822 C CA . GLU B 1 108 ? -0.213 -4.273 4.578 1 97.31 108 GLU B CA 1
ATOM 2823 C C . GLU B 1 108 ? -1.35 -3.365 4.117 1 97.31 108 GLU B C 1
ATOM 2825 O O . GLU B 1 108 ? -1.612 -2.33 4.734 1 97.31 108 GLU B O 1
ATOM 2830 N N . SER B 1 109 ? -2.029 -3.797 3.049 1 97.88 109 SER B N 1
ATOM 2831 C CA . SER B 1 109 ? -3.191 -3.051 2.58 1 97.88 109 SER B CA 1
ATOM 2832 C C . SER B 1 109 ? -4.324 -3.092 3.6 1 97.88 109 SER B C 1
ATOM 2834 O O . SER B 1 109 ? -4.359 -3.975 4.461 1 97.88 109 SER B O 1
ATOM 2836 N N . PRO B 1 110 ? -5.262 -2.146 3.471 1 98.12 110 PRO B N 1
ATOM 2837 C CA . PRO B 1 110 ? -6.438 -2.193 4.34 1 98.12 110 PRO B CA 1
ATOM 2838 C C . PRO B 1 110 ? -7.168 -3.533 4.27 1 98.12 110 PRO B C 1
ATOM 2840 O O . PRO B 1 110 ? -7.574 -4.07 5.305 1 98.12 110 PRO B O 1
ATOM 2843 N N . ALA B 1 111 ? -7.27 -4.066 3.072 1 98.31 111 ALA B N 1
ATOM 2844 C CA . ALA B 1 111 ? -7.957 -5.344 2.9 1 98.31 111 ALA B CA 1
ATOM 2845 C C . ALA B 1 111 ? -7.242 -6.457 3.658 1 98.31 111 ALA B C 1
ATOM 2847 O O . ALA B 1 111 ? -7.883 -7.293 4.301 1 98.31 111 ALA B O 1
ATOM 2848 N N . TRP B 1 112 ? -5.953 -6.469 3.561 1 98.5 112 TRP B N 1
ATOM 2849 C CA . TRP B 1 112 ? -5.176 -7.484 4.262 1 98.5 112 TRP B CA 1
ATOM 2850 C C . TRP B 1 112 ? -5.301 -7.316 5.773 1 98.5 112 TRP B C 1
ATOM 2852 O O . TRP B 1 112 ? -5.488 -8.297 6.5 1 98.5 112 TRP B O 1
ATOM 2862 N N . GLN B 1 113 ? -5.234 -6.07 6.266 1 98.44 113 GLN B N 1
ATOM 2863 C CA . GLN B 1 113 ? -5.391 -5.801 7.691 1 98.44 113 GLN B CA 1
ATOM 2864 C C . GLN B 1 113 ? -6.738 -6.301 8.203 1 98.44 113 GLN B C 1
ATOM 2866 O O . GLN B 1 113 ? -6.805 -6.949 9.25 1 98.44 113 GLN B O 1
ATOM 2871 N N . GLU B 1 114 ? -7.738 -6.02 7.441 1 98.25 114 GLU B N 1
ATOM 2872 C CA . GLU B 1 114 ? -9.07 -6.422 7.875 1 98.25 114 GLU B CA 1
ATOM 2873 C C . GLU B 1 114 ? -9.227 -7.938 7.859 1 98.25 114 GLU B C 1
ATOM 2875 O O . GLU B 1 114 ? -9.93 -8.508 8.695 1 98.25 114 GLU B O 1
ATOM 2880 N N . ALA B 1 115 ? -8.625 -8.547 6.887 1 98.38 115 ALA B N 1
ATOM 2881 C CA . ALA B 1 115 ? -8.664 -10 6.824 1 98.38 115 ALA B CA 1
ATOM 2882 C C . ALA B 1 115 ? -7.926 -10.625 8.008 1 98.38 115 ALA B C 1
ATOM 2884 O O . ALA B 1 115 ? -8.336 -11.664 8.523 1 98.38 115 ALA B O 1
ATOM 2885 N N . ARG B 1 116 ? -6.836 -10.016 8.445 1 97.75 116 ARG B N 1
ATOM 2886 C CA . ARG B 1 116 ? -5.953 -10.555 9.477 1 97.75 116 ARG B CA 1
ATOM 2887 C C . ARG B 1 116 ? -6.473 -10.227 10.867 1 97.75 116 ARG B C 1
ATOM 2889 O O . ARG B 1 116 ? -6.418 -11.062 11.773 1 97.75 116 ARG B O 1
ATOM 2896 N N . TYR B 1 117 ? -7.066 -8.938 11.023 1 97.88 117 TYR B N 1
ATOM 2897 C CA . TYR B 1 117 ? -7.332 -8.438 12.367 1 97.88 117 TYR B CA 1
ATOM 2898 C C . TYR B 1 117 ? -8.805 -8.086 12.539 1 97.88 117 TYR B C 1
ATOM 2900 O O . TYR B 1 117 ? -9.25 -7.777 13.648 1 97.88 117 TYR B O 1
ATOM 2908 N N . GLY B 1 118 ? -9.578 -8.188 11.477 1 97.62 118 GLY B N 1
ATOM 2909 C CA . GLY B 1 118 ? -10.891 -7.555 11.531 1 97.62 118 GLY B CA 1
ATOM 2910 C C . GLY B 1 118 ? -10.82 -6.039 11.516 1 97.62 118 GLY B C 1
ATOM 2911 O O . GLY B 1 118 ? -9.758 -5.465 11.281 1 97.62 118 GLY B O 1
ATOM 2912 N N . LYS B 1 119 ? -11.992 -5.438 11.672 1 96.88 119 LYS B N 1
ATOM 2913 C CA . LYS B 1 119 ? -12.031 -3.98 11.766 1 96.88 119 LYS B CA 1
ATOM 2914 C C . LYS B 1 119 ? -11.508 -3.502 13.109 1 96.88 119 LYS B C 1
ATOM 2916 O O . LYS B 1 119 ? -12.266 -3.438 14.086 1 96.88 119 LYS B O 1
ATOM 2921 N N . LEU B 1 120 ? -10.32 -3.139 13.148 1 95.44 120 LEU B N 1
ATOM 2922 C CA . LEU B 1 120 ? -9.617 -2.818 14.391 1 95.44 120 LEU B CA 1
ATOM 2923 C C . LEU B 1 120 ? -10.305 -1.673 15.125 1 95.44 120 LEU B C 1
ATOM 2925 O O . LEU B 1 120 ? -10.391 -1.68 16.359 1 95.44 120 LEU B O 1
ATOM 2929 N N . TRP B 1 121 ? -10.844 -0.681 14.414 1 92.06 121 TRP B N 1
ATOM 2930 C CA . TRP B 1 121 ? -11.453 0.502 15.016 1 92.06 121 TRP B CA 1
ATOM 2931 C C . TRP B 1 121 ? -12.75 0.145 15.734 1 92.06 121 TRP B C 1
ATOM 2933 O O . TRP B 1 121 ? -13.305 0.962 16.469 1 92.06 121 TRP B O 1
ATOM 2943 N N . GLU B 1 122 ? -13.203 -1.108 15.586 1 93.62 122 GLU B N 1
ATOM 2944 C CA . GLU B 1 122 ? -14.414 -1.58 16.25 1 93.62 122 GLU B CA 1
ATOM 2945 C C . GLU B 1 122 ? -14.07 -2.473 17.453 1 93.62 122 GLU B C 1
ATOM 2947 O O . GLU B 1 122 ? -14.961 -3.084 18.047 1 93.62 122 GLU B O 1
ATOM 2952 N N . GLN B 1 123 ? -12.828 -2.504 17.781 1 93.88 123 GLN B N 1
ATOM 2953 C CA . GLN B 1 123 ? -12.383 -3.443 18.812 1 93.88 123 GLN B CA 1
ATOM 2954 C C . GLN B 1 123 ? -11.859 -2.709 20.047 1 93.88 123 GLN B C 1
ATOM 2956 O O . GLN B 1 123 ? -10.836 -3.088 20.609 1 93.88 123 GLN B O 1
ATOM 2961 N N . GLY B 1 124 ? -12.43 -1.661 20.375 1 88.81 124 GLY B N 1
ATOM 2962 C CA . GLY B 1 124 ? -12.102 -0.947 21.594 1 88.81 124 GLY B CA 1
ATOM 2963 C C . GLY B 1 124 ? -10.789 -0.194 21.516 1 88.81 124 GLY B C 1
ATOM 2964 O O . GLY B 1 124 ? -10.266 0.037 20.422 1 88.81 124 GLY B O 1
ATOM 2965 N N . VAL B 1 125 ? -10.305 0.185 22.641 1 87.69 125 VAL B N 1
ATOM 2966 C CA . VAL B 1 125 ? -9.117 1.029 22.766 1 87.69 125 VAL B CA 1
ATOM 2967 C C . VAL B 1 125 ? -7.895 0.29 22.234 1 87.69 125 VAL B C 1
ATOM 2969 O O . VAL B 1 125 ? -7.078 0.87 21.516 1 87.69 125 VAL B O 1
ATOM 2972 N N . GLU B 1 126 ? -7.898 -0.985 22.531 1 92.56 126 GLU B N 1
ATOM 2973 C CA . GLU B 1 126 ? -6.758 -1.779 22.078 1 92.56 126 GLU B CA 1
ATOM 2974 C C . GLU B 1 126 ? -6.719 -1.862 20.562 1 92.56 126 GLU B C 1
ATOM 2976 O O . GLU B 1 126 ? -5.648 -1.76 19.953 1 92.56 126 GLU B O 1
ATOM 2981 N N . GLY B 1 127 ? -7.887 -2.004 19.938 1 93.88 127 GLY B N 1
ATOM 2982 C CA . GLY B 1 127 ? -7.965 -2.037 18.484 1 93.88 127 GLY B CA 1
ATOM 2983 C C . GLY B 1 127 ? -7.57 -0.725 17.828 1 93.88 127 GLY B C 1
ATOM 2984 O O . GLY B 1 127 ? -6.836 -0.712 16.844 1 93.88 127 GLY B O 1
ATOM 2985 N N . ILE B 1 128 ? -7.934 0.316 18.484 1 91.19 128 ILE B N 1
ATOM 2986 C CA . ILE B 1 128 ? -7.648 1.645 17.953 1 91.19 128 ILE B CA 1
ATOM 2987 C C . ILE B 1 128 ? -6.148 1.927 18.047 1 91.19 128 ILE B C 1
ATOM 2989 O O . ILE B 1 128 ? -5.555 2.477 17.109 1 91.19 128 ILE B O 1
ATOM 2993 N N . GLU B 1 129 ? -5.617 1.571 19.125 1 92.44 129 GLU B N 1
ATOM 2994 C CA . GLU B 1 129 ? -4.18 1.772 19.297 1 92.44 129 GLU B CA 1
ATOM 2995 C C . GLU B 1 129 ? -3.381 0.974 18.281 1 92.44 129 GLU B C 1
ATOM 2997 O O . GLU B 1 129 ? -2.414 1.48 17.703 1 92.44 129 GLU B O 1
ATOM 3002 N N . LYS B 1 130 ? -3.785 -0.238 18.094 1 95.56 130 LYS B N 1
ATOM 3003 C CA . LYS B 1 130 ? -3.121 -1.075 17.094 1 95.56 130 LYS B CA 1
ATOM 3004 C C . LYS B 1 130 ? -3.293 -0.503 15.695 1 95.56 130 LYS B C 1
ATOM 3006 O O . LYS B 1 130 ? -2.342 -0.465 14.914 1 95.56 130 LYS B O 1
ATOM 3011 N N . TYR B 1 131 ? -4.535 -0.014 15.438 1 96.19 131 TYR B N 1
ATOM 3012 C CA . TYR B 1 131 ? -4.801 0.622 14.148 1 96.19 131 TYR B CA 1
ATOM 3013 C C . TYR B 1 131 ? -3.871 1.811 13.93 1 96.19 131 TYR B C 1
ATOM 3015 O O . TYR B 1 131 ? -3.254 1.935 12.867 1 96.19 131 TYR B O 1
ATOM 3023 N N . ASN B 1 132 ? -3.75 2.594 14.898 1 94.12 132 ASN B N 1
ATOM 3024 C CA . ASN B 1 132 ? -2.936 3.799 14.805 1 94.12 132 ASN B CA 1
ATOM 3025 C C . ASN B 1 132 ? -1.455 3.465 14.641 1 94.12 132 ASN B C 1
ATOM 3027 O O . ASN B 1 132 ? -0.749 4.109 13.867 1 94.12 132 ASN B O 1
ATOM 3031 N N . GLU B 1 133 ? -1.071 2.5 15.359 1 96.19 133 GLU B N 1
ATOM 3032 C CA . GLU B 1 133 ? 0.323 2.082 15.25 1 96.19 133 GLU B CA 1
ATOM 3033 C C . GLU B 1 133 ? 0.657 1.646 13.828 1 96.19 133 GLU B C 1
ATOM 3035 O O . GLU B 1 133 ? 1.659 2.082 13.258 1 96.19 133 GLU B O 1
ATOM 3040 N N . ILE B 1 134 ? -0.221 0.891 13.211 1 97.5 134 ILE B N 1
ATOM 3041 C CA . ILE B 1 134 ? 0.023 0.289 11.898 1 97.5 134 ILE B CA 1
ATOM 3042 C C . ILE B 1 134 ? -0.082 1.355 10.812 1 97.5 134 ILE B C 1
ATOM 3044 O O . ILE B 1 134 ? 0.76 1.42 9.914 1 97.5 134 ILE B O 1
ATOM 3048 N N . ASN B 1 135 ? -1.089 2.234 10.969 1 97.19 135 ASN B N 1
ATOM 3049 C CA . ASN B 1 135 ? -1.468 3.041 9.82 1 97.19 135 ASN B CA 1
ATOM 3050 C C . ASN B 1 135 ? -0.982 4.48 9.953 1 97.19 135 ASN B C 1
ATOM 3052 O O . ASN B 1 135 ? -0.943 5.223 8.977 1 97.19 135 ASN B O 1
ATOM 3056 N N . LYS B 1 136 ? -0.523 4.875 11.094 1 94.88 136 LYS B N 1
ATOM 3057 C CA . LYS B 1 136 ? -0.157 6.277 11.273 1 94.88 136 LYS B CA 1
ATOM 3058 C C . LYS B 1 136 ? 1.233 6.406 11.891 1 94.88 136 LYS B C 1
ATOM 3060 O O . LYS B 1 136 ? 2.092 7.113 11.359 1 94.88 136 LYS B O 1
ATOM 3065 N N . VAL B 1 137 ? 1.456 5.66 12.945 1 95.31 137 VAL B N 1
ATOM 3066 C CA . VAL B 1 137 ? 2.666 5.855 13.734 1 95.31 137 VAL B CA 1
ATOM 3067 C C . VAL B 1 137 ? 3.863 5.25 13.008 1 95.31 137 VAL B C 1
ATOM 3069 O O . VAL B 1 137 ? 4.84 5.945 12.719 1 95.31 137 VAL B O 1
ATOM 3072 N N . GLU B 1 138 ? 3.744 3.977 12.672 1 97.5 138 GLU B N 1
ATOM 3073 C CA . GLU B 1 138 ? 4.867 3.32 12.008 1 97.5 138 GLU B CA 1
ATOM 3074 C C . GLU B 1 138 ? 5.211 4.016 10.695 1 97.5 138 GLU B C 1
ATOM 3076 O O . GLU B 1 138 ? 6.379 4.305 10.422 1 97.5 138 GLU B O 1
ATOM 3081 N N . PRO B 1 139 ? 4.215 4.328 9.844 1 97.88 139 PRO B N 1
ATOM 3082 C CA . PRO B 1 139 ? 4.562 5.004 8.594 1 97.88 139 PRO B CA 1
ATOM 3083 C C . PRO B 1 139 ? 5.227 6.359 8.812 1 97.88 139 PRO B C 1
ATOM 3085 O O . PRO B 1 139 ? 6.156 6.723 8.094 1 97.88 139 PRO B O 1
ATOM 3088 N N . MET B 1 140 ? 4.793 7.082 9.789 1 96.94 140 MET B N 1
ATOM 3089 C CA . MET B 1 140 ? 5.387 8.383 10.078 1 96.94 140 MET B CA 1
ATOM 3090 C C . MET B 1 140 ? 6.832 8.227 10.539 1 96.94 140 MET B C 1
ATOM 3092 O O . MET B 1 140 ? 7.711 8.969 10.102 1 96.94 140 MET B O 1
ATOM 3096 N N . ASN B 1 141 ? 7.043 7.27 11.406 1 97.25 141 ASN B N 1
ATOM 3097 C CA . ASN B 1 141 ? 8.398 7.016 11.875 1 97.25 141 ASN B CA 1
ATOM 3098 C C . ASN B 1 141 ? 9.328 6.625 10.727 1 97.25 141 ASN B C 1
ATOM 3100 O O . ASN B 1 141 ? 10.461 7.105 10.648 1 97.25 141 ASN B O 1
ATOM 3104 N N . ARG B 1 142 ? 8.836 5.805 9.898 1 98.12 142 ARG B N 1
ATOM 3105 C CA . ARG B 1 142 ? 9.617 5.395 8.742 1 98.12 142 ARG B CA 1
ATOM 3106 C C . ARG B 1 142 ? 9.914 6.582 7.828 1 98.12 142 ARG B C 1
ATOM 3108 O O . ARG B 1 142 ? 11.023 6.711 7.305 1 98.12 142 ARG B O 1
ATOM 3115 N N . ALA B 1 143 ? 8.945 7.469 7.66 1 98.12 143 ALA B N 1
ATOM 3116 C CA . ALA B 1 143 ? 9.133 8.672 6.852 1 98.12 143 ALA B CA 1
ATOM 3117 C C . ALA B 1 143 ? 10.25 9.547 7.418 1 98.12 143 ALA B C 1
ATOM 3119 O O . ALA B 1 143 ? 11.148 9.953 6.684 1 98.12 143 ALA B O 1
ATOM 3120 N N . LEU B 1 144 ? 10.188 9.773 8.703 1 97.5 144 LEU B N 1
ATOM 3121 C CA . LEU B 1 144 ? 11.188 10.617 9.344 1 97.5 144 LEU B CA 1
ATOM 3122 C C . LEU B 1 144 ? 12.578 10.016 9.219 1 97.5 144 LEU B C 1
ATOM 3124 O O . LEU B 1 144 ? 13.547 10.727 8.945 1 97.5 144 LEU B O 1
ATOM 3128 N N . LYS B 1 145 ? 12.633 8.734 9.344 1 97.75 145 LYS B N 1
ATOM 3129 C CA . LYS B 1 145 ? 13.914 8.031 9.266 1 97.75 145 LYS B CA 1
ATOM 3130 C C . LYS B 1 145 ? 14.469 8.055 7.84 1 97.75 145 LYS B C 1
ATOM 3132 O O . LYS B 1 145 ? 15.617 8.445 7.621 1 97.75 145 LYS B O 1
ATOM 3137 N N . GLU B 1 146 ? 13.703 7.688 6.91 1 98 146 GLU B N 1
ATOM 3138 C CA . GLU B 1 146 ? 14.156 7.559 5.531 1 98 146 GLU B CA 1
ATOM 3139 C C . GLU B 1 146 ? 14.523 8.914 4.941 1 98 146 GLU B C 1
ATOM 3141 O O . GLU B 1 146 ? 15.445 9.016 4.125 1 98 146 GLU B O 1
ATOM 3146 N N . LEU B 1 147 ? 13.82 9.953 5.379 1 98.12 147 LEU B N 1
ATOM 3147 C CA . LEU B 1 147 ? 14.086 11.289 4.863 1 98.12 147 LEU B CA 1
ATOM 3148 C C . LEU B 1 147 ? 15.164 11.984 5.688 1 98.12 147 LEU B C 1
ATOM 3150 O O . LEU B 1 147 ? 15.531 13.125 5.402 1 98.12 147 LEU B O 1
ATOM 3154 N N . LYS B 1 148 ? 15.641 11.289 6.758 1 97.62 148 LYS B N 1
ATOM 3155 C CA . LYS B 1 148 ? 16.656 11.812 7.652 1 97.62 148 LYS B CA 1
ATOM 3156 C C . LYS B 1 148 ? 16.25 13.164 8.234 1 97.62 148 LYS B C 1
ATOM 3158 O O . LYS B 1 148 ? 17.062 14.094 8.289 1 97.62 148 LYS B O 1
ATOM 3163 N N . ALA B 1 149 ? 14.984 13.258 8.594 1 97.38 149 ALA B N 1
ATOM 3164 C CA . ALA B 1 149 ? 14.43 14.516 9.094 1 97.38 149 ALA B CA 1
ATOM 3165 C C . ALA B 1 149 ? 15.062 14.906 10.422 1 97.38 149 ALA B C 1
ATOM 3167 O O . ALA B 1 149 ? 15.219 14.07 11.312 1 97.38 149 ALA B O 1
ATOM 3168 N N . GLN B 1 150 ? 15.383 16.141 10.531 1 97.19 150 GLN B N 1
ATOM 3169 C CA . GLN B 1 150 ? 15.844 16.688 11.805 1 97.19 150 GLN B CA 1
ATOM 3170 C C . GLN B 1 150 ? 14.938 17.812 12.281 1 97.19 150 GLN B C 1
ATOM 3172 O O . GLN B 1 150 ? 14.938 18.156 13.461 1 97.19 150 GLN B O 1
ATOM 3177 N N . THR B 1 151 ? 14.211 18.438 11.383 1 97.69 151 THR B N 1
ATOM 3178 C CA . THR B 1 151 ? 13.219 19.469 11.688 1 97.69 151 THR B CA 1
ATOM 3179 C C . THR B 1 151 ? 11.906 19.172 10.969 1 97.69 151 THR B C 1
ATOM 3181 O O . THR B 1 151 ? 11.875 19.031 9.742 1 97.69 151 THR B O 1
ATOM 3184 N N . TRP B 1 152 ? 10.836 19.062 11.734 1 98.06 152 TRP B N 1
ATOM 3185 C CA . TRP B 1 152 ? 9.516 18.641 11.289 1 98.06 152 TRP B CA 1
ATOM 3186 C C . TRP B 1 152 ? 8.484 19.734 11.523 1 98.06 152 TRP B C 1
ATOM 3188 O O . TRP B 1 152 ? 8.141 20.047 12.664 1 98.06 152 TRP B O 1
ATOM 3198 N N . PHE B 1 153 ? 8 20.312 10.422 1 98.31 153 PHE B N 1
ATOM 3199 C CA . PHE B 1 153 ? 6.922 21.281 10.492 1 98.31 153 PHE B CA 1
ATOM 3200 C C . PHE B 1 153 ? 5.562 20.594 10.484 1 98.31 153 PHE B C 1
ATOM 3202 O O . PHE B 1 153 ? 5.375 19.594 9.789 1 98.31 153 PHE B O 1
ATOM 3209 N N . ALA B 1 154 ? 4.602 21.125 11.227 1 97.19 154 ALA B N 1
ATOM 3210 C CA . ALA B 1 154 ? 3.217 20.672 11.227 1 97.19 154 ALA B CA 1
ATOM 3211 C C . ALA B 1 154 ? 2.25 21.828 11.43 1 97.19 154 ALA B C 1
ATOM 3213 O O . ALA B 1 154 ? 2.613 22.844 12.016 1 97.19 154 ALA B O 1
ATOM 3214 N N . GLY B 1 155 ? 1.028 21.625 10.992 1 95.94 155 GLY B N 1
ATOM 3215 C CA . GLY B 1 155 ? 0.045 22.703 11.008 1 95.94 155 GLY B CA 1
ATOM 3216 C C . GLY B 1 155 ? -0.933 22.578 12.164 1 95.94 155 GLY B C 1
ATOM 3217 O O . GLY B 1 155 ? -2.123 22.859 12.008 1 95.94 155 GLY B O 1
ATOM 3218 N N . LEU B 1 156 ? -0.456 22.234 13.305 1 93.44 156 LEU B N 1
ATOM 3219 C CA . LEU B 1 156 ? -1.318 22.125 14.477 1 93.44 156 LEU B CA 1
ATOM 3220 C C . LEU B 1 156 ? -1.603 23.5 15.07 1 93.44 156 LEU B C 1
ATOM 3222 O O . LEU B 1 156 ? -0.762 24.406 14.992 1 93.44 156 LEU B O 1
ATOM 3226 N N . ARG B 1 157 ? -2.803 23.594 15.672 1 93.75 157 ARG B N 1
ATOM 3227 C CA . ARG B 1 157 ? -3.205 24.812 16.359 1 93.75 157 ARG B CA 1
ATOM 3228 C C . ARG B 1 157 ? -3.74 24.5 17.75 1 93.75 157 ARG B C 1
ATOM 3230 O O . ARG B 1 157 ? -4.379 23.469 17.969 1 93.75 157 ARG B O 1
ATOM 3237 N N . ARG B 1 158 ? -3.576 25.406 18.672 1 89.5 158 ARG B N 1
ATOM 3238 C CA . ARG B 1 158 ? -4.027 25.266 20.047 1 89.5 158 ARG B CA 1
ATOM 3239 C C . ARG B 1 158 ? -5.551 25.219 20.125 1 89.5 158 ARG B C 1
ATOM 3241 O O . ARG B 1 158 ? -6.113 24.5 20.953 1 89.5 158 ARG B O 1
ATOM 3248 N N . GLU B 1 159 ? -6.207 25.859 19.234 1 81.94 159 GLU B N 1
ATOM 3249 C CA . GLU B 1 159 ? -7.66 26 19.281 1 81.94 159 GLU B CA 1
ATOM 3250 C C . GLU B 1 159 ? -8.352 24.734 18.797 1 81.94 159 GLU B C 1
ATOM 3252 O O . GLU B 1 159 ? -9.547 24.547 19.016 1 81.94 159 GLU B O 1
ATOM 3257 N N . GLN B 1 160 ? -7.66 23.859 18.234 1 75.94 160 GLN B N 1
ATOM 3258 C CA . GLN B 1 160 ? -8.258 22.688 17.594 1 75.94 160 GLN B CA 1
ATOM 3259 C C . GLN B 1 160 ? -8.672 21.641 18.625 1 75.94 160 GLN B C 1
ATOM 3261 O O . GLN B 1 160 ? -9.547 20.812 18.375 1 75.94 160 GLN B O 1
ATOM 3266 N N . SER B 1 161 ? -7.988 21.672 19.75 1 73.5 161 SER B N 1
ATOM 3267 C CA . SER B 1 161 ? -8.305 20.703 20.812 1 73.5 161 SER B CA 1
ATOM 3268 C C . SER B 1 161 ? -7.809 21.203 22.172 1 73.5 161 SER B C 1
ATOM 3270 O O . SER B 1 161 ? -6.859 21.984 22.25 1 73.5 161 SER B O 1
ATOM 3272 N N . GLY B 1 162 ? -8.508 20.719 23.172 1 72.38 162 GLY B N 1
ATOM 3273 C CA . GLY B 1 162 ? -8.086 21.031 24.531 1 72.38 162 GLY B CA 1
ATOM 3274 C C . GLY B 1 162 ? -6.703 20.5 24.859 1 72.38 162 GLY B C 1
ATOM 3275 O O . GLY B 1 162 ? -5.922 21.172 25.547 1 72.38 162 GLY B O 1
ATOM 3276 N N . SER B 1 163 ? -6.348 19.359 24.266 1 73.56 163 SER B N 1
ATOM 3277 C CA . SER B 1 163 ? -5.066 18.719 24.547 1 73.56 163 SER B CA 1
ATOM 3278 C C . SER B 1 163 ? -3.91 19.5 23.938 1 73.56 163 SER B C 1
ATOM 3280 O O . SER B 1 163 ? -2.756 19.328 24.344 1 73.56 163 SER B O 1
ATOM 3282 N N . ARG B 1 164 ? -4.258 20.438 23.062 1 76.75 164 ARG B N 1
ATOM 3283 C CA . ARG B 1 164 ? -3.217 21.172 22.359 1 76.75 164 ARG B CA 1
ATOM 3284 C C . ARG B 1 164 ? -3.076 22.578 22.906 1 76.75 164 ARG B C 1
ATOM 3286 O O . ARG B 1 164 ? -2.207 23.344 22.469 1 76.75 164 ARG B O 1
ATOM 3293 N N . ALA B 1 165 ? -3.766 22.922 23.891 1 81.19 165 ALA B N 1
ATOM 3294 C CA . ALA B 1 165 ? -3.891 24.297 24.375 1 81.19 165 ALA B CA 1
ATOM 3295 C C . ALA B 1 165 ? -2.543 24.844 24.844 1 81.19 165 ALA B C 1
ATOM 3297 O O . ALA B 1 165 ? -2.293 26.047 24.75 1 81.19 165 ALA B O 1
ATOM 3298 N N . HIS B 1 166 ? -1.612 23.969 25.141 1 85.12 166 HIS B N 1
ATOM 3299 C CA . HIS B 1 166 ? -0.381 24.469 25.734 1 85.12 166 HIS B CA 1
ATOM 3300 C C . HIS B 1 166 ? 0.839 24.031 24.938 1 85.12 166 HIS B C 1
ATOM 3302 O O . HIS B 1 166 ? 1.972 24.125 25.406 1 85.12 166 HIS B O 1
ATOM 3308 N N . LEU B 1 167 ? 0.602 23.656 23.75 1 90.75 167 LEU B N 1
ATOM 3309 C CA . LEU B 1 167 ? 1.727 23.266 22.906 1 90.75 167 LEU B CA 1
ATOM 3310 C C . LEU B 1 167 ? 2.613 24.453 22.594 1 90.75 167 LEU B C 1
ATOM 3312 O O . LEU B 1 167 ? 2.111 25.531 22.25 1 90.75 167 LEU B O 1
ATOM 3316 N N . PRO B 1 168 ? 3.953 24.281 22.75 1 95.44 168 PRO B N 1
ATOM 3317 C CA . PRO B 1 168 ? 4.875 25.344 22.344 1 95.44 168 PRO B CA 1
ATOM 3318 C C . PRO B 1 168 ? 5.094 25.375 20.828 1 95.44 168 PRO B C 1
ATOM 3320 O O . PRO B 1 168 ? 4.715 24.453 20.125 1 95.44 168 PRO B O 1
ATOM 3323 N N . VAL B 1 169 ? 5.664 26.453 20.391 1 97.75 169 VAL B N 1
ATOM 3324 C CA . VAL B 1 169 ? 5.973 26.594 18.969 1 97.75 169 VAL B CA 1
ATOM 3325 C C . VAL B 1 169 ? 7.031 25.562 18.562 1 97.75 169 VAL B C 1
ATOM 3327 O O . VAL B 1 169 ? 6.957 24.984 17.484 1 97.75 169 VAL B O 1
ATOM 3330 N N . LEU B 1 170 ? 7.988 25.344 19.438 1 97.75 170 LEU B N 1
ATOM 3331 C CA . LEU B 1 170 ? 9.125 24.469 19.188 1 97.75 170 LEU B CA 1
ATOM 3332 C C . LEU B 1 170 ? 9.266 23.422 20.281 1 97.75 170 LEU B C 1
ATOM 3334 O O . LEU B 1 170 ? 9.227 23.75 21.469 1 97.75 170 LEU B O 1
ATOM 3338 N N . ALA B 1 171 ? 9.344 22.203 19.859 1 96.38 171 ALA B N 1
ATOM 3339 C CA . ALA B 1 171 ? 9.594 21.094 20.766 1 96.38 171 ALA B CA 1
ATOM 3340 C C . ALA B 1 171 ? 10.414 20 20.094 1 96.38 171 ALA B C 1
ATOM 3342 O O . ALA B 1 171 ? 10.828 20.156 18.938 1 96.38 171 ALA B O 1
ATOM 3343 N N . ILE B 1 172 ? 10.781 19.016 20.875 1 94.75 172 ILE B N 1
ATOM 3344 C CA . ILE B 1 172 ? 11.406 17.812 20.328 1 94.75 172 ILE B CA 1
ATOM 3345 C C . ILE B 1 172 ? 10.453 16.625 20.484 1 94.75 172 ILE B C 1
ATOM 3347 O O . ILE B 1 172 ? 9.945 16.375 21.578 1 94.75 172 ILE B O 1
ATOM 3351 N N . GLN B 1 173 ? 10.125 16.078 19.406 1 91.62 173 GLN B N 1
ATOM 3352 C CA . GLN B 1 173 ? 9.266 14.898 19.344 1 91.62 173 GLN B CA 1
ATOM 3353 C C . GLN B 1 173 ? 9.883 13.805 18.469 1 91.62 173 GLN B C 1
ATOM 3355 O O . GLN B 1 173 ? 10.297 14.07 17.344 1 91.62 173 GLN B O 1
ATOM 3360 N N . ARG B 1 174 ? 10.023 12.641 19.016 1 91.5 174 ARG B N 1
ATOM 3361 C CA . ARG B 1 174 ? 10.594 11.5 18.297 1 91.5 174 ARG B CA 1
ATOM 3362 C C . ARG B 1 174 ? 12.023 11.789 17.859 1 91.5 174 ARG B C 1
ATOM 3364 O O . ARG B 1 174 ? 12.43 11.445 16.75 1 91.5 174 ARG B O 1
ATOM 3371 N N . GLY B 1 175 ? 12.68 12.594 18.625 1 92.62 175 GLY B N 1
ATOM 3372 C CA . GLY B 1 175 ? 14.102 12.859 18.406 1 92.62 175 GLY B CA 1
ATOM 3373 C C . GLY B 1 175 ? 14.359 13.914 17.359 1 92.62 175 GLY B C 1
ATOM 3374 O O . GLY B 1 175 ? 15.508 14.125 16.953 1 92.62 175 GLY B O 1
ATOM 3375 N N . VAL B 1 176 ? 13.289 14.594 16.922 1 96.31 176 VAL B N 1
ATOM 3376 C CA . VAL B 1 176 ? 13.469 15.648 15.93 1 96.31 176 VAL B CA 1
ATOM 3377 C C . VAL B 1 176 ? 12.789 16.938 16.406 1 96.31 176 VAL B C 1
ATOM 3379 O O . VAL B 1 176 ? 11.867 16.891 17.234 1 96.31 176 VAL B O 1
ATOM 33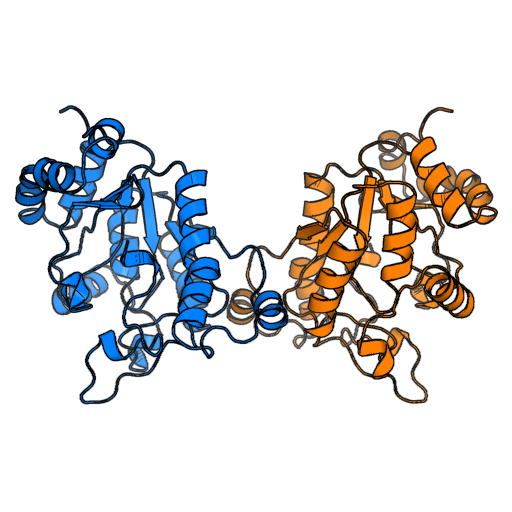82 N N . PHE B 1 177 ? 13.266 18.047 15.906 1 96.94 177 PHE B N 1
ATOM 3383 C CA . PHE B 1 177 ? 1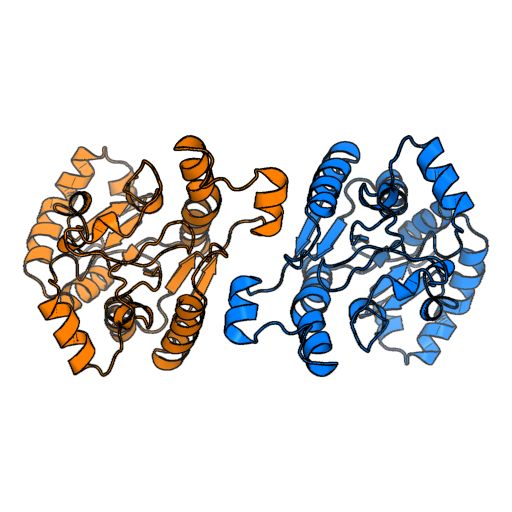2.586 19.297 16.219 1 96.94 177 PHE B CA 1
ATOM 3384 C C . PHE B 1 177 ? 11.203 19.344 15.562 1 96.94 177 PHE B C 1
ATOM 3386 O O . PHE B 1 177 ? 11.062 19.016 14.383 1 96.94 177 PHE B O 1
ATOM 3393 N N . LYS B 1 178 ? 10.234 19.672 16.297 1 96.94 178 LYS B N 1
ATOM 3394 C CA . LYS B 1 178 ? 8.891 19.922 15.781 1 96.94 178 LYS B CA 1
ATOM 3395 C C . LYS B 1 178 ? 8.523 21.391 15.883 1 96.94 178 LYS B C 1
ATOM 3397 O O . LYS B 1 178 ? 8.609 21.984 16.969 1 96.94 178 LYS B O 1
ATOM 3402 N N . VAL B 1 179 ? 8.133 21.938 14.781 1 98 179 VAL B N 1
ATOM 3403 C CA . VAL B 1 179 ? 7.816 23.359 14.719 1 98 179 VAL B CA 1
ATOM 3404 C C . VAL B 1 179 ? 6.363 23.547 14.289 1 98 179 VAL B C 1
ATOM 3406 O O . VAL B 1 179 ? 5.926 22.969 13.297 1 98 179 VAL B O 1
ATOM 3409 N N . LEU B 1 180 ? 5.672 24.328 15.039 1 98.06 180 LEU B N 1
ATOM 3410 C CA . LEU B 1 180 ? 4.266 24.609 14.773 1 98.06 180 LEU B CA 1
ATOM 3411 C C . LEU B 1 180 ? 4.055 26.094 14.469 1 98.06 180 LEU B C 1
ATOM 3413 O O . LEU B 1 180 ? 3.676 26.859 15.352 1 98.06 180 LEU B O 1
ATOM 3417 N N . PRO B 1 181 ? 4.148 26.422 13.203 1 98.56 181 PRO B N 1
ATOM 3418 C CA . PRO B 1 181 ? 4.203 27.844 12.844 1 98.56 181 PRO B CA 1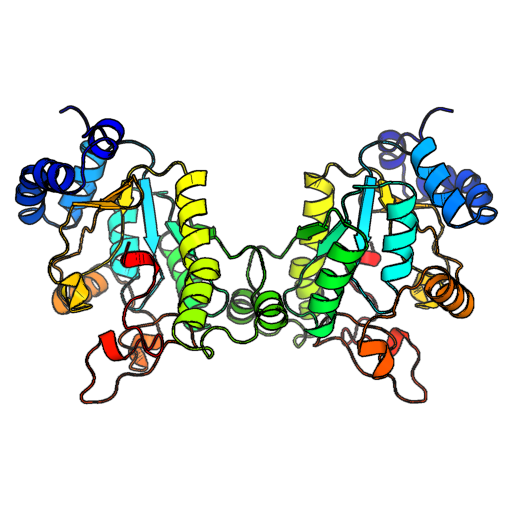
ATOM 3419 C C . PRO B 1 181 ? 2.887 28.562 13.102 1 98.56 181 PRO B C 1
ATOM 3421 O O . PRO B 1 181 ? 2.889 29.75 13.445 1 98.56 181 PRO B O 1
ATOM 3424 N N . ILE B 1 182 ? 1.817 27.844 12.984 1 98.25 182 ILE B N 1
ATOM 3425 C CA . ILE B 1 182 ? 0.543 28.547 13.055 1 98.25 182 ILE B CA 1
ATOM 3426 C C . ILE B 1 182 ? -0.179 28.188 14.352 1 98.25 182 ILE B C 1
ATOM 3428 O O . ILE B 1 182 ? -1.408 28.266 14.422 1 98.25 182 ILE B O 1
ATOM 3432 N N . ILE B 1 183 ? 0.48 27.812 15.336 1 97.25 183 ILE B N 1
ATOM 3433 C CA . ILE B 1 183 ? -0.029 27.219 16.562 1 97.25 183 ILE B CA 1
ATOM 3434 C C . ILE B 1 183 ? -1.007 28.172 17.234 1 97.25 183 ILE B C 1
ATOM 3436 O O . ILE B 1 183 ? -1.946 27.734 17.906 1 97.25 183 ILE B O 1
ATOM 3440 N N . ASP B 1 184 ? -0.913 29.469 17.078 1 96.5 184 ASP B N 1
ATOM 3441 C CA . ASP B 1 184 ? -1.723 30.438 17.812 1 96.5 184 ASP B CA 1
ATOM 3442 C C . ASP B 1 184 ? -2.809 31.031 16.922 1 96.5 184 ASP B C 1
ATOM 3444 O O . ASP B 1 184 ? -3.514 31.969 17.328 1 96.5 184 ASP B O 1
ATOM 3448 N N . TRP B 1 185 ? -2.914 30.562 15.695 1 97.25 185 TRP B N 1
ATOM 3449 C CA . TRP B 1 185 ? -3.912 31.109 14.789 1 97.25 185 TRP B CA 1
ATOM 3450 C C . TRP B 1 185 ? -5.32 30.703 15.211 1 97.25 185 TRP B C 1
ATOM 3452 O O . TRP B 1 185 ? -5.555 29.547 15.578 1 97.25 185 TRP B O 1
ATOM 3462 N N . ASP B 1 186 ? -6.18 31.625 15.148 1 94.19 186 ASP B N 1
ATOM 3463 C CA . ASP B 1 186 ? -7.59 31.297 15.344 1 94.19 186 ASP B CA 1
ATOM 3464 C C . ASP B 1 186 ? -8.297 31.109 14 1 94.19 186 ASP B C 1
ATOM 3466 O O . ASP B 1 186 ? -7.68 31.25 12.945 1 94.19 186 ASP B O 1
ATOM 3470 N N . ASN B 1 187 ? -9.555 30.781 14.062 1 92.88 187 ASN B N 1
ATOM 3471 C CA . ASN B 1 187 ? -10.32 30.484 12.859 1 92.88 187 ASN B CA 1
ATOM 3472 C C . ASN B 1 187 ? -10.406 31.688 11.93 1 92.88 187 ASN B C 1
ATOM 3474 O O . ASN B 1 187 ? -10.383 31.531 10.703 1 92.88 187 ASN B O 1
ATOM 3478 N N . ARG B 1 188 ? -10.484 32.812 12.492 1 95.75 188 ARG B N 1
ATOM 3479 C CA . ARG B 1 188 ? -10.562 34.031 11.695 1 95.75 188 ARG B CA 1
ATOM 3480 C C . ARG B 1 188 ? -9.273 34.25 10.906 1 95.75 188 ARG B C 1
ATOM 3482 O O . ARG B 1 188 ? -9.32 34.562 9.711 1 95.75 188 ARG B O 1
ATOM 3489 N N . THR B 1 189 ? -8.156 34.125 11.57 1 97.56 189 THR B N 1
ATOM 3490 C CA . THR B 1 189 ? -6.859 34.281 10.922 1 97.56 189 THR B CA 1
ATOM 3491 C C . THR B 1 189 ? -6.695 33.281 9.781 1 97.56 189 THR B C 1
ATOM 3493 O O . THR B 1 189 ? -6.219 33.625 8.703 1 97.56 189 THR B O 1
ATOM 3496 N N . VAL B 1 190 ? -7.141 32.062 10.039 1 97.12 190 VAL B N 1
ATOM 3497 C CA . VAL B 1 190 ? -7.07 31 9.031 1 97.12 190 VAL B CA 1
ATOM 3498 C C . VAL B 1 190 ? -7.914 31.375 7.816 1 97.12 190 VAL B C 1
ATOM 3500 O O . VAL B 1 190 ? -7.438 31.312 6.68 1 97.12 190 VAL B O 1
ATOM 3503 N N . TYR B 1 191 ? -9.062 31.859 8.055 1 96.5 191 TYR B N 1
ATOM 3504 C CA . TYR B 1 191 ? -9.977 32.25 6.984 1 96.5 191 TYR B CA 1
ATOM 3505 C C . TYR B 1 191 ? -9.383 33.375 6.156 1 96.5 191 TYR B C 1
ATOM 3507 O O . TYR B 1 191 ? -9.391 33.344 4.922 1 96.5 191 TYR B O 1
ATOM 3515 N N . GLN B 1 192 ? -8.867 34.344 6.77 1 98.12 192 GLN B N 1
ATOM 3516 C CA . GLN B 1 192 ? -8.281 35.469 6.086 1 98.12 192 GLN B CA 1
ATOM 3517 C C . GLN B 1 192 ? -7.098 35.062 5.215 1 98.12 192 GLN B C 1
ATOM 3519 O O . GLN B 1 192 ? -6.941 35.562 4.094 1 98.12 192 GLN B O 1
ATOM 3524 N N . TYR B 1 193 ? -6.281 34.219 5.762 1 98.31 193 TYR B N 1
ATOM 3525 C CA . TYR B 1 193 ? -5.141 33.719 4.992 1 98.31 193 TYR B CA 1
ATOM 3526 C C . TYR B 1 193 ? -5.605 33.031 3.73 1 98.31 193 TYR B C 1
ATOM 3528 O O . TYR B 1 193 ? -5.059 33.25 2.646 1 98.31 193 TYR B O 1
ATOM 3536 N N . LEU B 1 194 ? -6.562 32.125 3.895 1 98.19 194 LEU B N 1
ATOM 3537 C CA . LEU B 1 194 ? -7.09 31.375 2.756 1 98.19 194 LEU B CA 1
ATOM 3538 C C . LEU B 1 194 ? -7.641 32.312 1.693 1 98.19 194 LEU B C 1
ATOM 3540 O O . LEU B 1 194 ? -7.344 32.156 0.506 1 98.19 194 LEU B O 1
ATOM 3544 N N . GLN B 1 195 ? -8.328 33.344 2.111 1 97.56 195 GLN B N 1
ATOM 3545 C CA . GLN B 1 195 ? -8.898 34.312 1.187 1 97.56 195 GLN B CA 1
ATOM 3546 C C . GLN B 1 195 ? -7.805 35.125 0.483 1 97.56 195 GLN B C 1
ATOM 3548 O O . GLN B 1 195 ? -7.828 35.281 -0.74 1 97.56 195 GLN B O 1
ATOM 3553 N N . LYS B 1 196 ? -6.93 35.5 1.206 1 98.06 196 LYS B N 1
ATOM 3554 C CA . LYS B 1 196 ? -5.855 36.344 0.687 1 98.06 196 LYS B CA 1
ATOM 3555 C C . LYS B 1 196 ? -5.07 35.625 -0.406 1 98.06 196 LYS B C 1
ATOM 3557 O O . LYS B 1 196 ? -4.637 36.25 -1.377 1 98.06 196 LYS B O 1
ATOM 3562 N N . HIS B 1 197 ? -4.918 34.375 -0.252 1 97.94 197 HIS B N 1
ATOM 3563 C CA . HIS B 1 197 ? -4.031 33.625 -1.151 1 97.94 197 HIS B CA 1
ATOM 3564 C C . HIS B 1 197 ? -4.82 32.781 -2.135 1 97.94 197 HIS B C 1
ATOM 3566 O O . HIS B 1 197 ? -4.25 31.938 -2.826 1 97.94 197 HIS B O 1
ATOM 3572 N N . GLY B 1 198 ? -6.125 32.875 -2.158 1 97.25 198 GLY B N 1
ATOM 3573 C CA . GLY B 1 198 ? -6.957 32.156 -3.102 1 97.25 198 GLY B CA 1
ATOM 3574 C C . GLY B 1 198 ? -6.957 30.656 -2.857 1 97.25 198 GLY B C 1
ATOM 3575 O O . GLY B 1 198 ? -6.926 29.859 -3.805 1 97.25 198 GLY B O 1
ATOM 3576 N N . LEU B 1 199 ? -6.902 30.25 -1.638 1 98.12 199 LEU B N 1
ATOM 3577 C CA . LEU B 1 199 ? -6.906 28.844 -1.254 1 98.12 199 LEU B CA 1
ATOM 3578 C C . LEU B 1 199 ? -8.281 28.438 -0.731 1 98.12 199 LEU B C 1
ATOM 3580 O O . LEU B 1 199 ? -9.039 29.266 -0.248 1 98.12 199 LEU B O 1
ATOM 3584 N N . LYS B 1 200 ? -8.562 27.141 -0.836 1 96.31 200 LYS B N 1
ATOM 3585 C CA . LYS B 1 200 ? -9.867 26.625 -0.418 1 96.31 200 LYS B CA 1
ATOM 3586 C C . LYS B 1 200 ? -9.734 25.75 0.82 1 96.31 200 LYS B C 1
ATOM 3588 O O . LYS B 1 200 ? -8.68 25.156 1.063 1 96.31 200 LYS B O 1
ATOM 3593 N N . TYR B 1 201 ? -10.844 25.734 1.535 1 96.81 201 TYR B N 1
ATOM 3594 C CA . TYR B 1 201 ? -11 24.703 2.543 1 96.81 201 TYR B CA 1
ATOM 3595 C C . TYR B 1 201 ? -11.172 23.328 1.89 1 96.81 201 TYR B C 1
ATOM 3597 O O . TYR B 1 201 ? -11.477 23.234 0.698 1 96.81 201 TYR B O 1
ATOM 3605 N N . HIS B 1 202 ? -10.906 22.328 2.734 1 96.81 202 HIS B N 1
ATOM 3606 C CA . HIS B 1 202 ? -11.289 20.984 2.334 1 96.81 202 HIS B CA 1
ATOM 3607 C C . HIS B 1 202 ? -12.75 20.938 1.896 1 96.81 202 HIS B C 1
ATOM 3609 O O . HIS B 1 202 ? -13.609 21.562 2.514 1 96.81 202 HIS B O 1
ATOM 3615 N N . PRO B 1 203 ? -13.078 20.156 0.879 1 96.12 203 PRO B N 1
ATOM 3616 C CA . PRO B 1 203 ? -14.445 20.156 0.342 1 96.12 203 PRO B CA 1
ATOM 3617 C C . PRO B 1 203 ? -15.484 19.734 1.378 1 96.12 203 PRO B C 1
ATOM 3619 O O . PRO B 1 203 ? -16.641 20.141 1.295 1 96.12 203 PRO B O 1
ATOM 3622 N N . LEU B 1 204 ? -15.133 18.953 2.326 1 95 204 LEU B N 1
ATOM 3623 C CA . LEU B 1 204 ? -16.094 18.469 3.318 1 95 204 LEU B CA 1
ATOM 3624 C C . LEU B 1 204 ? -16.422 19.562 4.32 1 95 204 LEU B C 1
ATOM 3626 O O . LEU B 1 204 ? -17.391 19.422 5.09 1 95 204 LEU B O 1
ATOM 3630 N N . TRP B 1 205 ? -15.703 20.625 4.316 1 92.62 205 TRP B N 1
ATOM 3631 C CA . TRP B 1 205 ? -16.016 21.766 5.172 1 92.62 205 TRP B CA 1
ATOM 3632 C C . TRP B 1 205 ? -17.406 22.312 4.859 1 92.62 205 TRP B C 1
ATOM 3634 O O . TRP B 1 205 ? -18.188 22.578 5.766 1 92.62 205 TRP B O 1
ATOM 3644 N N . ASP B 1 206 ? -17.703 22.344 3.629 1 91.38 206 ASP B N 1
ATOM 3645 C CA . ASP B 1 206 ? -18.984 22.859 3.174 1 91.38 206 ASP B CA 1
ATOM 3646 C C . ASP B 1 206 ? -20.125 21.922 3.582 1 91.38 206 ASP B C 1
ATOM 3648 O O . ASP B 1 206 ? -21.297 22.328 3.568 1 91.38 206 ASP B O 1
ATOM 3652 N N . GLN B 1 207 ? -19.766 20.75 3.896 1 90.81 207 GLN B N 1
ATOM 3653 C CA . GLN B 1 207 ? -20.766 19.75 4.266 1 90.81 207 GLN B CA 1
ATOM 3654 C C . GLN B 1 207 ? -20.938 19.688 5.777 1 90.81 207 GLN B C 1
ATOM 3656 O O . GLN B 1 207 ? -21.656 18.812 6.289 1 90.81 207 GLN B O 1
ATOM 3661 N N . GLY B 1 208 ? -20.188 20.5 6.453 1 87.69 208 GLY B N 1
ATOM 3662 C CA . GLY B 1 208 ? -20.422 20.609 7.883 1 87.69 208 GLY B CA 1
ATOM 3663 C C . GLY B 1 208 ? -19.391 19.859 8.711 1 87.69 208 GLY B C 1
ATOM 3664 O O . GLY B 1 208 ? -19.562 19.688 9.922 1 87.69 208 GLY B O 1
ATOM 3665 N N . TYR B 1 209 ? -18.344 19.453 8.094 1 89 209 TYR B N 1
ATOM 3666 C CA . TYR B 1 209 ? -17.281 18.797 8.852 1 89 209 TYR B CA 1
ATOM 3667 C C . TYR B 1 209 ? -16.281 19.828 9.375 1 89 209 TYR B C 1
ATOM 3669 O O . TYR B 1 209 ? -15.742 20.625 8.609 1 89 209 TYR B O 1
ATOM 3677 N N . LEU B 1 210 ? -16.031 19.766 10.688 1 85.44 210 LEU B N 1
ATOM 3678 C CA . LEU B 1 210 ? -15.078 20.688 11.289 1 85.44 210 LEU B CA 1
ATOM 3679 C C . LEU B 1 210 ? -13.695 20.062 11.375 1 85.44 210 LEU B C 1
ATOM 3681 O O . LEU B 1 210 ? -12.695 20.766 11.508 1 85.44 210 LEU B O 1
ATOM 3685 N N . SER B 1 211 ? -13.656 18.75 11.391 1 86.31 211 SER B N 1
ATOM 3686 C CA . SER B 1 211 ? -12.438 17.953 11.32 1 86.31 211 SER B CA 1
ATOM 3687 C C . SER B 1 211 ? -12.648 16.688 10.484 1 86.31 211 SER B C 1
ATOM 3689 O O . SER B 1 211 ? -13.773 16.203 10.367 1 86.31 211 SER B O 1
ATOM 3691 N N . VAL B 1 212 ? -11.547 16.375 9.844 1 89.38 212 VAL B N 1
ATOM 3692 C CA . VAL B 1 212 ? -11.672 15.188 8.992 1 89.38 212 VAL B CA 1
ATOM 3693 C C . VAL B 1 212 ? -10.445 14.289 9.172 1 89.38 212 VAL B C 1
ATOM 3695 O O . VAL B 1 212 ? -9.32 14.781 9.258 1 89.38 212 VAL B O 1
ATOM 3698 N N . GLY B 1 213 ? -10.617 13.047 9.367 1 90.69 213 GLY B N 1
ATOM 3699 C CA . GLY B 1 213 ? -9.648 11.969 9.344 1 90.69 213 GLY B CA 1
ATOM 3700 C C . GLY B 1 213 ? -10.094 10.773 8.523 1 90.69 213 GLY B C 1
ATOM 3701 O O . GLY B 1 213 ? -10.57 10.93 7.395 1 90.69 213 GLY B O 1
ATOM 3702 N N . ASP B 1 214 ? -9.938 9.664 9.023 1 93.62 214 ASP B N 1
ATOM 3703 C CA . ASP B 1 214 ? -10.438 8.461 8.359 1 93.62 214 ASP B CA 1
ATOM 3704 C C . ASP B 1 214 ? -11.961 8.414 8.398 1 93.62 214 ASP B C 1
ATOM 3706 O O . ASP B 1 214 ? -12.586 8.977 9.297 1 93.62 214 ASP B O 1
ATOM 3710 N N . THR B 1 215 ? -12.531 7.746 7.457 1 92.56 215 THR B N 1
ATOM 3711 C CA . THR B 1 215 ? -13.984 7.723 7.305 1 92.56 215 THR B CA 1
ATOM 3712 C C . THR B 1 215 ? -14.648 7.129 8.547 1 92.56 215 THR B C 1
ATOM 3714 O O . THR B 1 215 ? -15.719 7.582 8.961 1 92.56 215 THR B O 1
ATOM 3717 N N . HIS B 1 216 ? -14 6.184 9.172 1 90.25 216 HIS B N 1
ATOM 3718 C CA . HIS B 1 216 ? -14.641 5.48 10.273 1 90.25 216 HIS B CA 1
ATOM 3719 C C . HIS B 1 216 ? -14.438 6.223 11.586 1 90.25 216 HIS B C 1
ATOM 3721 O O . HIS B 1 216 ? -15.055 5.879 12.602 1 90.25 216 HIS B O 1
ATOM 3727 N N . THR B 1 217 ? -13.641 7.281 11.562 1 84.44 217 THR B N 1
ATOM 3728 C CA . THR B 1 217 ? -13.391 8.023 12.797 1 84.44 217 THR B CA 1
ATOM 3729 C C . THR B 1 217 ? -13.875 9.461 12.664 1 84.44 217 THR B C 1
ATOM 3731 O O . THR B 1 217 ? -13.516 10.32 13.477 1 84.44 217 THR B O 1
ATOM 3734 N N . THR B 1 218 ? -14.594 9.781 11.656 1 85.69 218 THR B N 1
ATOM 3735 C CA . THR B 1 218 ? -15.047 11.148 11.391 1 85.69 218 THR B CA 1
ATOM 3736 C C . THR B 1 218 ? -16.562 11.234 11.438 1 85.69 218 THR B C 1
ATOM 3738 O O . THR B 1 218 ? -17.266 10.352 10.93 1 85.69 218 THR B O 1
ATOM 3741 N N . ARG B 1 219 ? -17 12.219 12.164 1 77.88 219 ARG B N 1
ATOM 3742 C CA . ARG B 1 219 ? -18.438 12.484 12.18 1 77.88 219 ARG B CA 1
ATOM 3743 C C . ARG B 1 219 ? -18.719 13.953 11.898 1 77.88 219 ARG B C 1
ATOM 3745 O O . ARG B 1 219 ? -17.906 14.82 12.195 1 77.88 219 ARG B O 1
ATOM 3752 N N . LYS B 1 220 ? -19.938 14.172 11.445 1 80 220 LYS B N 1
ATOM 3753 C CA . LYS B 1 220 ? -20.375 15.539 11.172 1 80 220 LYS B CA 1
ATOM 3754 C C . LYS B 1 220 ? -20.672 16.297 12.469 1 80 220 LYS B C 1
ATOM 3756 O O . LYS B 1 220 ? -21.141 15.695 13.445 1 80 220 LYS B O 1
ATOM 3761 N N . TRP B 1 221 ? -20.375 17.547 12.391 1 73.81 221 TRP B N 1
ATOM 3762 C CA . TRP B 1 221 ? -20.672 18.375 13.555 1 73.81 221 TRP B CA 1
ATOM 3763 C C . TRP B 1 221 ? -22.172 18.578 13.727 1 73.81 221 TRP B C 1
ATOM 3765 O O . TRP B 1 221 ? -22.906 18.734 12.75 1 73.81 221 TRP B O 1
ATOM 3775 N N . GLU B 1 222 ? -22.625 18.406 14.836 1 74.56 222 GLU B N 1
ATOM 3776 C CA . GLU B 1 222 ? -23.984 18.75 15.234 1 74.56 222 GLU B CA 1
ATOM 3777 C C . GLU B 1 222 ? -23.984 19.828 16.312 1 74.56 222 GLU B C 1
ATOM 3779 O O . GLU B 1 222 ? -23.016 19.969 17.062 1 74.56 222 GLU B O 1
ATOM 3784 N N . PRO B 1 223 ? -25.078 20.625 16.203 1 77.31 223 PRO B N 1
ATOM 3785 C CA . PRO B 1 223 ? -25.141 21.672 17.219 1 77.31 223 PRO B CA 1
ATOM 3786 C C . PRO B 1 223 ? -24.891 21.156 18.625 1 77.31 223 PRO B C 1
ATOM 3788 O O . PRO B 1 223 ? -25.438 20.109 19.016 1 77.31 223 PRO B O 1
ATOM 3791 N N . GLY B 1 224 ? -23.953 21.828 19.328 1 75.25 224 GLY B N 1
ATOM 3792 C CA . GLY B 1 224 ? -23.625 21.422 20.688 1 75.25 224 GLY B CA 1
ATOM 3793 C C . GLY B 1 224 ? -22.312 20.656 20.781 1 75.25 224 GLY B C 1
ATOM 3794 O O . GLY B 1 224 ? -21.781 20.469 21.875 1 75.25 224 GLY B O 1
ATOM 3795 N N . MET B 1 225 ? -21.781 20.281 19.672 1 73.44 225 MET B N 1
ATOM 3796 C CA . MET B 1 225 ? -20.547 19.5 19.672 1 73.44 225 MET B CA 1
ATOM 3797 C C . MET B 1 225 ? -19.328 20.406 19.625 1 73.44 225 MET B C 1
ATOM 3799 O O . MET B 1 225 ? -19.344 21.438 18.969 1 73.44 225 MET B O 1
ATOM 3803 N N . ALA B 1 226 ? -18.359 20.031 20.516 1 70.38 226 ALA B N 1
ATOM 3804 C CA . ALA B 1 226 ? -17.031 20.625 20.312 1 70.38 226 ALA B CA 1
ATOM 3805 C C . ALA B 1 226 ? -16.375 20.109 19.031 1 70.38 226 ALA B C 1
ATOM 3807 O O . ALA B 1 226 ? -16.703 19 18.578 1 70.38 226 ALA B O 1
ATOM 3808 N N . GLU B 1 227 ? -15.531 20.875 18.438 1 68 227 GLU B N 1
ATOM 3809 C CA . GLU B 1 227 ? -14.852 20.484 17.203 1 68 227 GLU B CA 1
ATOM 3810 C C . GLU B 1 227 ? -14.156 19.141 17.359 1 68 227 GLU B C 1
ATOM 3812 O O . GLU B 1 227 ? -14.195 18.297 16.453 1 68 227 GLU B O 1
ATOM 3817 N N . GLU B 1 228 ? -13.539 18.875 18.484 1 68.94 228 GLU B N 1
ATOM 3818 C CA . GLU B 1 228 ? -12.766 17.656 18.719 1 68.94 228 GLU B CA 1
ATOM 3819 C C . GLU B 1 228 ? -13.68 16.438 18.828 1 68.94 228 GLU B C 1
ATOM 3821 O O . GLU B 1 228 ? -13.227 15.305 18.703 1 68.94 228 GLU B O 1
ATOM 3826 N N . GLU B 1 229 ? -14.969 16.688 19 1 69.56 229 GLU B N 1
ATOM 3827 C CA . GLU B 1 229 ? -15.938 15.609 19.141 1 69.56 229 GLU B CA 1
ATOM 3828 C C . GLU B 1 229 ? -16.344 15.047 17.781 1 69.56 229 GLU B C 1
ATOM 3830 O O . GLU B 1 229 ? -17.016 14.023 17.703 1 69.56 229 GLU B O 1
ATOM 3835 N N . THR B 1 230 ? -15.867 15.719 16.766 1 71 230 THR B N 1
ATOM 3836 C CA . THR B 1 230 ? -16.203 15.266 15.422 1 71 230 THR B CA 1
ATOM 3837 C C . THR B 1 230 ? -15.195 14.227 14.93 1 71 230 THR B C 1
ATOM 3839 O O . THR B 1 230 ? -15.305 13.734 13.812 1 71 230 THR B O 1
ATOM 3842 N N . ARG B 1 231 ? -14.266 13.984 15.789 1 68.06 231 ARG B N 1
ATOM 3843 C CA . ARG B 1 231 ? -13.328 12.898 15.523 1 68.06 231 ARG B CA 1
ATOM 3844 C C . ARG B 1 231 ? -13.398 11.836 16.609 1 68.06 231 ARG B C 1
ATOM 3846 O O . ARG B 1 231 ? -13.391 12.148 17.797 1 68.06 231 ARG B O 1
ATOM 3853 N N . PHE B 1 232 ? -14.102 10.758 16.266 1 59.22 232 PHE B N 1
ATOM 3854 C CA . PHE B 1 232 ? -14.344 9.789 17.328 1 59.22 232 PHE B CA 1
ATOM 3855 C C . PHE B 1 232 ? -13.406 8.594 17.203 1 59.22 232 PHE B C 1
ATOM 3857 O O . PHE B 1 232 ? -13.328 7.969 16.156 1 59.22 232 PHE B O 1
ATOM 3864 N N . PHE B 1 233 ? -12.266 8.727 17.75 1 53.06 233 PHE B N 1
ATOM 3865 C CA . PHE B 1 233 ? -11.562 7.449 17.781 1 53.06 233 PHE B CA 1
ATOM 3866 C C . PHE B 1 233 ? -12.227 6.484 18.75 1 53.06 233 PHE B C 1
ATOM 3868 O O . PHE B 1 233 ? -11.539 5.699 19.422 1 53.06 233 PHE B O 1
ATOM 3875 N N . GLY B 1 234 ? -13.469 6.445 18.719 1 46.16 234 GLY B N 1
ATOM 3876 C CA . GLY B 1 234 ? -14.109 5.684 19.781 1 46.16 234 GLY B CA 1
ATOM 3877 C C . GLY B 1 234 ? -13.992 6.34 21.141 1 46.16 234 GLY B C 1
ATOM 3878 O O . GLY B 1 234 ? -14.195 7.547 21.266 1 46.16 234 GLY B O 1
ATOM 3879 N N . LEU B 1 235 ? -13.453 5.539 22.078 1 44.31 235 LEU B N 1
ATOM 3880 C CA . LEU B 1 235 ? -13.258 5.918 23.469 1 44.31 235 LEU B CA 1
ATOM 3881 C C . LEU B 1 235 ? -12.109 6.914 23.609 1 44.31 235 LEU B C 1
ATOM 3883 O O . LEU B 1 235 ? -11.93 7.52 24.672 1 44.31 235 LEU B O 1
ATOM 3887 N N . LYS B 1 236 ? -11.125 6.941 22.672 1 49.34 236 LYS B N 1
ATOM 3888 C CA . LYS B 1 236 ? -10.008 7.855 22.906 1 49.34 236 LYS B CA 1
ATOM 3889 C C . LYS B 1 236 ? -10.023 9.008 21.906 1 49.34 236 LYS B C 1
ATOM 3891 O O . LYS B 1 236 ? -10.414 8.828 20.75 1 49.34 236 LYS B O 1
ATOM 3896 N N . ARG B 1 237 ? -9.922 10.289 22.375 1 45.31 237 ARG B N 1
ATOM 3897 C CA . ARG B 1 237 ? -10.008 11.586 21.703 1 45.31 237 ARG B CA 1
ATOM 3898 C C . ARG B 1 237 ? -8.828 11.805 20.766 1 45.31 237 ARG B C 1
ATOM 3900 O O . ARG B 1 237 ? -8.953 12.484 19.75 1 45.31 237 ARG B O 1
ATOM 3907 N N . GLU B 1 238 ? -7.52 11.289 21.188 1 50.25 238 GLU B N 1
ATOM 3908 C CA . GLU B 1 238 ? -6.395 11.844 20.438 1 50.25 238 GLU B CA 1
ATOM 3909 C C . GLU B 1 238 ? -5.789 10.805 19.5 1 50.25 238 GLU B C 1
ATOM 3911 O O . GLU B 1 238 ? -5.781 9.609 19.812 1 50.25 238 GLU B O 1
ATOM 3916 N N . CYS B 1 239 ? -5.465 11.148 18.297 1 52.97 239 CYS B N 1
ATOM 3917 C CA . CYS B 1 239 ? -4.758 10.328 17.312 1 52.97 239 CYS B CA 1
ATOM 3918 C C . CYS B 1 239 ? -3.361 9.969 17.812 1 52.97 239 CYS B C 1
ATOM 3920 O O . CYS B 1 239 ? -2.674 10.805 18.391 1 52.97 239 CYS B O 1
ATOM 3922 N N . GLY B 1 240 ? -3.012 8.805 18.141 1 44.34 240 GLY B N 1
ATOM 3923 C CA . GLY B 1 240 ? -1.756 8.195 18.547 1 44.34 240 GLY B CA 1
ATOM 3924 C C . GLY B 1 240 ? -0.538 8.922 18.016 1 44.34 240 GLY B C 1
ATOM 3925 O O . GLY B 1 240 ? 0.553 8.812 18.578 1 44.34 240 GLY B O 1
ATOM 3926 N N . LEU B 1 241 ? -0.607 9.633 16.953 1 47.38 241 LEU B N 1
ATOM 3927 C CA . LEU B 1 241 ? 0.569 10.25 16.344 1 47.38 241 LEU B CA 1
ATOM 3928 C C . LEU B 1 241 ? 1.06 11.43 17.172 1 47.38 241 LEU B C 1
ATOM 3930 O O . LEU B 1 241 ? 2.248 11.75 17.156 1 47.38 241 LEU B O 1
ATOM 3934 N N . HIS B 1 242 ? 0.152 12.172 17.875 1 45.69 242 HIS B N 1
ATOM 3935 C CA . HIS B 1 242 ? 0.559 13.438 18.484 1 45.69 242 HIS B CA 1
ATOM 3936 C C . HIS B 1 242 ? 0.699 13.297 20 1 45.69 242 HIS B C 1
ATOM 3938 O O . HIS B 1 242 ? 1.005 14.273 20.688 1 45.69 242 HIS B O 1
ATOM 3944 N N . GLU B 1 243 ? 0.503 12.156 20.609 1 44.34 243 GLU B N 1
ATOM 3945 C CA . GLU B 1 243 ? 0.511 12.023 22.062 1 44.34 243 GLU B CA 1
ATOM 3946 C C . GLU B 1 243 ? 1.921 11.766 22.578 1 44.34 243 GLU B C 1
ATOM 3948 O O . GLU B 1 243 ? 2.225 12.07 23.734 1 44.34 243 GLU B O 1
ATOM 3953 N N . GLY B 1 244 ? 2.727 11.117 21.734 1 40.97 244 GLY B N 1
ATOM 3954 C CA . GLY B 1 244 ? 3.992 10.742 22.344 1 40.97 244 GLY B CA 1
ATOM 3955 C C . GLY B 1 244 ? 5.078 11.781 22.156 1 40.97 244 GLY B C 1
ATOM 3956 O O . GLY B 1 244 ? 4.98 12.641 21.281 1 40.97 244 GLY B O 1
#